Protein 9UTD (pdb70)

Secondary structure (DSSP, 8-state):
---S--SHHHHHHHHHS---SGGGGSHHHHHHHH-HHHHHHHHHHHHHHHHHHHHHHHHHHHHHHHHHHHSS---TT----HHHHHHHHT-HHHHHHHHHHHHHHHHHHHHHHHHHHHHHGGGT-TTS-HHHHHHHHHHHHTTTTS----S-SHHHHHHHHHHHHHHHHHHHHHHHHH---SS--------HHHHHHHHHHHHHHTTSHHHHTTTT----S-----GGGGGGGGGSHHHHHHHHHHHHHHHGGGSTT-SSGGGTSPP-HHHHHHHHHHHHHHTHHHHHHHHHHHHHHHHHHT-----SHHHHHHHT-SSSHHHHHHHHH---TTHHHHHHIIIIIIIIIIIHHHHHHHHHS-SHHHHHS-SS---TTS-SHHHHHHHHHHHHHHIIIIIIIIHHHHHHHHHHHHHHHH-SS-SSTT--

Radius of gyration: 22.01 Å; Cα contacts (8 Å, |Δi|>4): 520; chains: 1; bounding box: 66×46×55 Å

B-factor: mean 44.51, std 18.07, range [21.93, 95.26]

InterPro domains:
  IPR013057 Amino acid transporter, transmembrane domain [PF01490] (44-437)

Organism: Arabidopsis thaliana (NCBI:txid3702)

Foldseek 3Di:
DFQLQDDLLSLLLLLLQQDQQLLLQQLLLLCLQAPDPVSQVLLVVLLVLLVVLLSLLSQLVLQQVVVVPVVPDDCPPHDDAQLNSQCSQPHVVSSVVLVVLLLVLLLVVLLLLLLSLLVLVCLPPVPAFSLVSLVVVLVVLLVLLQPQADPDDRVLSVLLSVLLVLVLVVLQVLLVVVAADPDAAADHHDDLLSNLLSSLSSNLSNQSSSSVCRGHVDGDGTDPCDPCSVVSSPPCCSRRPSSSVSLCVHHHNVSNLPSRSLVPGDDDVSSVSSSVSSSVSSSVVNSVSVNVVLCVVCVVVVNNDDDDSVVSSVVSPVSSVVSSVVSQWQSDNNLVSLQSSLPRSLVNRFLSSLVSSCVRCVDVVSQVPRPDQDDPVQHDPVSSNVVSVVSNVCCVPSSHPSSNVSSVVVSVVLCVPQNTSGRHRSDD

Solvent-accessible surface area: 19715 Å² total; per-residue (Å²): 102,104,76,54,19,1,36,62,194,31,11,104,40,53,14,13,10,24,64,8,6,9,8,1,1,0,2,2,18,1,1,2,9,2,7,70,148,28,0,53,86,29,1,74,57,3,12,107,14,3,46,20,0,8,55,0,0,34,6,0,2,11,4,10,66,44,97,50,80,185,124,52,107,88,15,153,159,94,110,9,66,7,57,40,0,1,57,34,25,50,25,79,187,45,79,58,81,3,51,60,51,19,33,52,26,20,50,63,11,0,3,0,20,4,9,0,2,2,5,0,21,46,26,56,63,90,160,65,42,25,58,44,34,8,101,73,21,3,54,61,6,22,73,21,6,118,103,101,76,91,192,82,34,112,97,108,13,128,97,7,33,41,22,5,38,69,0,1,111,18,1,4,94,16,0,106,138,90,19,84,72,180,69,49,137,80,57,34,84,107,126,111,29,36,55,35,4,0,9,4,2,0,2,31,4,14,4,16,39,0,19,12,20,5,47,69,32,68,41,100,75,59,81,88,48,49,73,139,37,59,54,4,70,110,60,13,37,64,5,0,41,42,1,0,23,14,0,4,105,3,20,0,26,45,0,91,85,55,2,6,0,0,37,44,4,65,123,57,81,162,22,47,40,0,0,86,49,0,19,86,18,0,76,36,30,5,16,54,13,0,32,31,13,6,127,38,87,17,102,97,93,66,47,62,99,47,118,47,72,92,113,67,7,133,52,11,64,66,17,5,84,55,1,65,111,52,2,30,22,54,26,0,7,1,2,15,0,2,15,10,0,0,82,23,3,0,43,1,2,0,10,9,0,0,56,1,3,30,64,11,3,165,56,73,81,17,74,72,119,19,43,46,125,28,18,157,115,47,105,58,55,96,32,4,61,96,40,0,44,94,0,21,84,76,0,78,94,33,3,83,39,96,0,7,127,0,0,66,58,2,36,78,106,22,35,118,100,81,27,108,84,11,125,36,9,46,44,251

GO terms:
  GO:0005768 endosome (C, IDA)
  GO:0005794 Golgi apparatus (C, IDA)
  GO:0005886 plasma membrane (C, IDA)
  GO:0009986 cell surface (C, IDA)
  GO:0010262 somatic embryogenesis (P, IEP)
  GO:0010011 auxin binding (F, IDA)
  GO:0010328 auxin influx transmembrane transporter activity (F, IDA)
  GO:0001736 establishment of planar polarity (P, IGI)
  GO:0009926 auxin polar transport (P, TAS)
  GO:0010311 lateral root formation (P, IGI)
  GO:0048765 root hair cell differentiation (P, IGI)
  GO:0009958 positive gravitropism (P, IMP)
  GO:0010262 somatic embryogenesis (P, IMP)
  GO:0010311 lateral root formation (P, IMP)
  GO:0048829 root cap development (P, IMP)
  GO:0005515 protein binding (F, IPI)

Sequence (428 aa):
FLWHGGSVWDAWFSCASNQVAQVL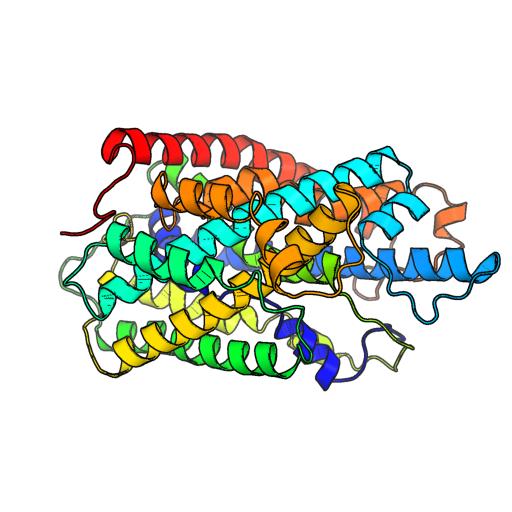LTLPYSFSQLGMLSGIVLQIFYGLLGSWTAYLISVLYVEYRARKEKEGKSFKNHVIQWFEVLDGLLGSYWKALGLAFNCTFLLFGSVIQLIACASNIYYINDHLDKRTWTYIFGACCATTVFIPSFHNYRIWSFLGLGMTTYTAWYLAIASIIHGQAEGVKHSGPTKLVLYFTGATNILYTFGGHAVTVEIMHAMWKPQKFKYIYLMATLYVFTLTIPSAAAVYWAFGDALLDHSNAFSLMPKNAWRDAAVILMLIHQFITFGFACTPLYFVWEKVIGMHDTKSICLRALARLPVVIPIWFLAIIFPFFGPINSAVGALLVSFTVYIIPSLAHMLTYRSASARQNAAEKPPFFMPSWTAMYVLNAFVVVWVLIVGFGFGGWASVTNFVRQVDTFGLFAKCYQCK

Nearest PDB structures (foldseek):
  7kgv-assembly2_B  TM=6.771E-01  e=8.768E-07  Danio rerio
  3ncy-assembly1_B  TM=5.394E-01  e=1.231E-04  Salmonella enterica subsp. enterica serovar Typhimurium
  3l1l-assembly1_A-2  TM=5.127E-01  e=2.072E-04  Escherichia coli O157:H7
  6jmq-assembly1_A  TM=6.285E-01  e=2.565E-03  Homo sapiens
  3ncy-assembly2_D  TM=5.075E-01  e=8.304E-04  Salmonella enterica subsp. enterica serovar Typhimurium

Structure (mmCIF, N/CA/C/O backbone):
data_9UTD
#
_entry.id   9UTD
#
_cell.length_a   1.00
_cell.length_b   1.00
_cell.length_c   1.00
_cell.angle_alpha   90.00
_cell.angle_beta   90.00
_cell.angle_gamma   90.00
#
_symmetry.space_group_name_H-M   'P 1'
#
loop_
_entity.id
_entity.type
_entity.pdbx_description
1 polymer 'Auxin transporter protein 1'
2 non-polymer '(2,4-DICHLOROPHENOXY)ACETIC ACID'
3 non-polymer 'SODIUM ION'
#
loop_
_atom_site.group_PDB
_atom_site.id
_atom_site.type_symbol
_atom_site.label_atom_id
_atom_site.label_alt_id
_atom_site.label_comp_id
_atom_site.label_asym_id
_atom_site.label_entity_id
_atom_site.label_seq_id
_atom_site.pdbx_PDB_ins_code
_atom_site.Cartn_x
_atom_site.Cartn_y
_atom_site.Cartn_z
_atom_site.occupancy
_atom_site.B_iso_or_equiv
_atom_site.auth_seq_id
_atom_site.auth_comp_id
_atom_site.auth_asym_id
_atom_site.auth_atom_id
_atom_site.pdbx_PDB_model_num
ATOM 1 N N . PHE A 1 41 ? 157.072 124.992 116.661 1.00 93.40 41 PHE A N 1
ATOM 2 C CA . PHE A 1 41 ? 158.290 124.798 117.438 1.00 93.40 41 PHE A CA 1
ATOM 3 C C . PHE A 1 41 ? 158.791 126.123 118.004 1.00 93.40 41 PHE A C 1
ATOM 4 O O . PHE A 1 41 ? 158.555 127.176 117.417 1.00 93.40 41 PHE A O 1
ATOM 6 N N . LEU A 1 42 ? 159.476 126.058 119.148 1.00 90.03 42 LEU A N 1
ATOM 7 C CA . LEU A 1 42 ? 160.061 127.233 119.798 1.00 90.03 42 LEU A CA 1
ATOM 8 C C . LEU A 1 42 ? 158.984 128.275 120.111 1.00 90.03 42 LEU A C 1
ATOM 9 O O . LEU A 1 42 ? 158.935 129.356 119.523 1.00 90.03 42 LEU A O 1
ATOM 14 N N . TRP A 1 43 ? 158.110 127.928 121.051 1.00 88.87 43 TRP A N 1
ATOM 15 C CA . TRP A 1 43 ? 156.888 128.686 121.267 1.00 88.87 43 TRP A CA 1
ATOM 16 C C . TRP A 1 43 ? 156.893 129.556 122.518 1.00 88.87 43 TRP A C 1
ATOM 17 O O . TRP A 1 43 ? 155.837 130.085 122.877 1.00 88.87 43 TRP A O 1
ATOM 28 N N . HIS A 1 44 ? 158.032 129.717 123.194 1.00 84.01 44 HIS A N 1
ATOM 29 C CA . HIS A 1 44 ? 158.147 130.625 124.343 1.00 84.01 44 HIS A CA 1
ATOM 30 C C . HIS A 1 44 ? 157.078 130.368 125.401 1.00 84.01 44 HIS A C 1
ATOM 31 O O . HIS A 1 44 ? 156.753 131.255 126.191 1.00 84.01 44 HIS A O 1
ATOM 38 N N . GLY A 1 45 ? 156.513 129.165 125.424 1.00 89.84 45 GLY A N 1
ATOM 39 C CA . GLY A 1 45 ? 155.391 128.891 126.299 1.00 89.84 45 GLY A CA 1
ATOM 40 C C . GLY A 1 45 ? 155.745 128.122 127.553 1.00 89.84 45 GLY A C 1
ATOM 41 O O . GLY A 1 45 ? 155.253 128.448 128.637 1.00 89.84 45 GLY A O 1
ATOM 42 N N . GLY A 1 46 ? 156.591 127.099 127.426 1.00 90.93 46 GLY A N 1
ATOM 43 C CA . GLY A 1 46 ? 157.045 126.337 128.566 1.00 90.93 46 GLY A CA 1
ATOM 44 C C . GLY A 1 46 ? 156.729 124.868 128.406 1.00 90.93 46 GLY A C 1
ATOM 45 O O . GLY A 1 46 ? 156.617 124.353 127.289 1.00 90.93 46 GLY A O 1
ATOM 46 N N . SER A 1 47 ? 156.591 124.188 129.542 1.00 89.13 47 SER A N 1
ATOM 47 C CA . SER A 1 47 ? 156.363 122.752 129.573 1.00 89.13 47 SER A CA 1
ATOM 48 C C . SER A 1 47 ? 154.870 122.464 129.726 1.00 89.13 47 SER A C 1
ATOM 49 O O . SER A 1 47 ? 154.029 123.360 129.623 1.00 89.13 47 SER A O 1
ATOM 52 N N . VAL A 1 48 ? 154.528 121.195 129.970 1.00 87.42 48 VAL A N 1
ATOM 53 C CA . VAL A 1 48 ? 153.126 120.801 130.091 1.00 87.42 48 VAL A CA 1
ATOM 54 C C . VAL A 1 48 ? 152.472 121.489 131.282 1.00 87.42 48 VAL A C 1
ATOM 55 O O . VAL A 1 48 ? 151.309 121.907 131.219 1.00 87.42 48 VAL A O 1
ATOM 59 N N . TRP A 1 49 ? 153.210 121.625 132.382 1.00 87.17 49 TRP A N 1
ATOM 60 C CA . TRP A 1 49 ? 152.636 122.205 133.589 1.00 87.17 49 TRP A CA 1
ATOM 61 C C . TRP A 1 49 ? 152.350 123.688 133.403 1.00 87.17 49 TRP A C 1
ATOM 62 O O . TRP A 1 49 ? 151.270 124.167 133.763 1.00 87.17 49 TRP A O 1
ATOM 73 N N . ASP A 1 50 ? 153.297 124.429 132.826 1.00 86.91 50 ASP A N 1
ATOM 74 C CA . ASP A 1 50 ? 153.048 125.836 132.533 1.00 86.91 50 ASP A CA 1
ATOM 75 C C . ASP A 1 50 ? 151.941 125.995 131.498 1.00 86.91 50 ASP A C 1
ATOM 76 O O . ASP A 1 50 ? 151.165 126.957 131.553 1.00 86.91 50 ASP A O 1
ATOM 81 N N . ALA A 1 51 ? 151.849 125.059 130.549 1.00 83.48 51 ALA A N 1
ATOM 82 C CA . ALA A 1 51 ? 150.812 125.144 129.527 1.00 83.48 51 ALA A CA 1
ATOM 83 C C . ALA A 1 51 ? 149.426 124.949 130.126 1.00 83.48 51 ALA A C 1
ATOM 84 O O . ALA A 1 51 ? 148.472 125.629 129.731 1.00 83.48 51 ALA A O 1
ATOM 86 N N . TRP A 1 52 ? 149.289 124.022 131.076 1.00 80.54 52 TRP A N 1
ATOM 87 C CA . TRP A 1 52 ? 147.996 123.838 131.725 1.00 80.54 52 TRP A CA 1
ATOM 88 C C . TRP A 1 52 ? 147.734 124.918 132.766 1.00 80.54 52 TRP A C 1
ATOM 89 O O . TRP A 1 52 ? 146.576 125.186 133.104 1.00 80.54 52 TRP A O 1
ATOM 100 N N . PHE A 1 53 ? 148.787 125.557 133.271 1.00 79.39 53 PHE A N 1
ATOM 101 C CA . PHE A 1 53 ? 148.638 126.668 134.199 1.00 79.39 53 PHE A CA 1
ATOM 102 C C . PHE A 1 53 ? 148.103 127.898 133.477 1.00 79.39 53 PHE A C 1
ATOM 103 O O . PHE A 1 53 ? 147.674 128.867 134.112 1.00 79.39 53 PHE A O 1
ATOM 111 N N . SER A 1 54 ? 148.100 127.858 132.147 1.00 77.82 54 SER A N 1
ATOM 112 C CA . SER A 1 54 ? 147.473 128.898 131.344 1.00 77.82 54 SER A CA 1
ATOM 113 C C . SER A 1 54 ? 145.997 128.645 131.083 1.00 77.82 54 SER A C 1
ATOM 114 O O . SER A 1 54 ? 145.221 129.599 131.033 1.00 77.82 54 SER A O 1
ATOM 117 N N . CYS A 1 55 ? 145.592 127.384 130.925 1.00 76.09 55 CYS A N 1
ATOM 118 C CA . CYS A 1 55 ? 144.176 127.052 130.853 1.00 76.09 55 CYS A CA 1
ATOM 119 C C . CYS A 1 55 ? 143.505 127.078 132.218 1.00 76.09 55 CYS A C 1
ATOM 120 O O . CYS A 1 55 ? 142.278 127.196 132.290 1.00 76.09 55 CYS A O 1
ATOM 123 N N . ALA A 1 56 ? 144.275 126.944 133.298 1.00 70.55 56 ALA A N 1
ATOM 124 C CA . ALA A 1 56 ? 143.711 127.123 134.630 1.00 70.55 56 ALA A CA 1
ATOM 125 C C . ALA A 1 56 ? 143.280 128.568 134.843 1.00 70.55 56 ALA A C 1
ATOM 126 O O . ALA A 1 56 ? 142.227 128.834 135.434 1.00 70.55 56 ALA A O 1
ATOM 128 N N . SER A 1 57 ? 144.084 129.516 134.364 1.00 70.26 57 SER A N 1
ATOM 129 C CA . SER A 1 57 ? 143.749 130.939 134.424 1.00 70.26 57 SER A CA 1
ATOM 130 C C . SER A 1 57 ? 142.856 131.297 133.235 1.00 70.26 57 SER A C 1
ATOM 131 O O . SER A 1 57 ? 143.205 132.080 132.349 1.00 70.26 57 SER A O 1
ATOM 134 N N . ASN A 1 58 ? 141.680 130.682 133.233 1.00 64.47 58 ASN A N 1
ATOM 135 C CA . ASN A 1 58 ? 140.660 130.853 132.207 1.00 64.47 58 ASN A CA 1
ATOM 136 C C . ASN A 1 58 ? 139.321 131.056 132.912 1.00 64.47 58 ASN A C 1
ATOM 137 O O . ASN A 1 58 ? 138.334 130.387 132.624 1.00 64.47 58 ASN A O 1
ATOM 142 N N . GLN A 1 59 ? 139.312 131.985 133.869 1.00 59.42 59 GLN A N 1
ATOM 143 C CA . GLN A 1 59 ? 138.224 132.123 134.832 1.00 59.42 59 GLN A CA 1
ATOM 144 C C . GLN A 1 59 ? 136.858 132.110 134.159 1.00 59.42 59 GLN A C 1
ATOM 145 O O . GLN A 1 59 ? 136.541 132.983 133.348 1.00 59.42 59 GLN A O 1
ATOM 151 N N . VAL A 1 60 ? 136.062 131.093 134.486 1.00 47.60 60 VAL A N 1
ATOM 152 C CA . VAL A 1 60 ? 134.683 130.984 134.025 1.00 47.60 60 VAL A CA 1
ATOM 153 C C . VAL A 1 60 ? 133.781 130.660 135.206 1.00 47.60 60 VAL A C 1
ATOM 154 O O . VAL A 1 60 ? 132.725 130.043 135.039 1.00 47.60 60 VAL A O 1
ATOM 158 N N . ALA A 1 61 ? 134.192 131.060 136.408 1.00 40.97 61 ALA A N 1
ATOM 159 C CA . ALA A 1 61 ? 133.502 130.617 137.614 1.00 40.97 61 ALA A CA 1
ATOM 160 C C . ALA A 1 61 ? 132.104 131.216 137.722 1.00 40.97 61 ALA A C 1
ATOM 161 O O . ALA A 1 61 ? 131.104 130.492 137.707 1.00 40.97 61 ALA A O 1
ATOM 163 N N . GLN A 1 62 ? 132.012 132.539 137.839 1.00 39.04 62 GLN A N 1
ATOM 164 C CA . GLN A 1 62 ? 130.731 133.169 138.145 1.00 39.04 62 GLN A CA 1
ATOM 165 C C . GLN A 1 62 ? 129.766 133.108 136.968 1.00 39.04 62 GLN A C 1
ATOM 166 O O . GLN A 1 62 ? 128.566 132.889 137.160 1.00 39.04 62 GLN A O 1
ATOM 172 N N . VAL A 1 63 ? 130.268 133.283 135.748 1.00 34.90 63 VAL A N 1
ATOM 173 C CA . VAL A 1 63 ? 129.430 133.363 134.557 1.00 34.90 63 VAL A CA 1
ATOM 174 C C . VAL A 1 63 ? 128.818 132.003 134.253 1.00 34.90 63 VAL A C 1
ATOM 175 O O . VAL A 1 63 ? 127.937 131.883 133.397 1.00 34.90 63 VAL A O 1
ATOM 179 N N . LEU A 1 64 ? 129.276 130.970 134.957 1.00 32.47 64 LEU A N 1
ATOM 180 C CA . LEU A 1 64 ? 128.768 129.622 134.743 1.00 32.47 64 LEU A CA 1
ATOM 181 C C . LEU A 1 64 ? 127.310 129.477 135.153 1.00 32.47 64 LEU A C 1
ATOM 182 O O . LEU A 1 64 ? 126.619 128.594 134.638 1.00 32.47 64 LEU A O 1
ATOM 187 N N . LEU A 1 65 ? 126.831 130.318 136.063 1.00 30.10 65 LEU A N 1
ATOM 188 C CA . LEU A 1 65 ? 125.478 130.223 136.588 1.00 30.10 65 LEU A CA 1
ATOM 189 C C . LEU A 1 65 ? 124.462 131.001 135.771 1.00 30.10 65 LEU A C 1
ATOM 190 O O . LEU A 1 65 ? 123.261 130.842 135.999 1.00 30.10 65 LEU A O 1
ATOM 195 N N . THR A 1 66 ? 124.907 131.832 134.832 1.00 28.01 66 THR A N 1
ATOM 196 C CA . THR A 1 66 ? 124.018 132.668 134.039 1.00 28.01 66 THR A CA 1
ATOM 197 C C . THR A 1 66 ? 123.938 132.231 132.586 1.00 28.01 66 THR A C 1
ATOM 198 O O . THR A 1 66 ? 123.351 132.946 131.774 1.00 28.01 66 THR A O 1
ATOM 202 N N . LEU A 1 67 ? 124.513 131.090 132.236 1.00 26.98 67 LEU A N 1
ATOM 203 C CA . LEU A 1 67 ? 124.488 130.615 130.858 1.00 26.98 67 LEU A CA 1
ATOM 204 C C . LEU A 1 67 ? 123.161 129.961 130.478 1.00 26.98 67 LEU A C 1
ATOM 205 O O . LEU A 1 67 ? 122.729 130.111 129.329 1.00 26.98 67 LEU A O 1
ATOM 210 N N . PRO A 1 68 ? 122.491 129.212 131.367 1.00 27.48 68 PRO A N 1
ATOM 211 C CA . PRO A 1 68 ? 121.142 128.736 131.016 1.00 27.48 68 PRO A CA 1
ATOM 212 C C . PRO A 1 68 ? 120.161 129.856 130.719 1.00 27.48 68 PRO A C 1
ATOM 213 O O . PRO A 1 68 ? 119.276 129.694 129.875 1.00 27.48 68 PRO A O 1
ATOM 217 N N . TYR A 1 69 ? 120.289 130.985 131.413 1.00 26.97 69 TYR A N 1
ATOM 218 C CA . TYR A 1 69 ? 119.531 132.189 131.086 1.00 26.97 69 TYR A CA 1
ATOM 219 C C . TYR A 1 69 ? 119.723 132.577 129.620 1.00 26.97 69 TYR A C 1
ATOM 220 O O . TYR A 1 69 ? 118.752 132.785 128.877 1.00 26.97 69 TYR A O 1
ATOM 229 N N . SER A 1 70 ? 120.979 132.638 129.178 1.00 27.30 70 SER A N 1
ATOM 230 C CA . SER A 1 70 ? 121.275 132.990 127.795 1.00 27.30 70 SER A CA 1
ATOM 231 C C . SER A 1 70 ? 120.735 131.948 126.826 1.00 27.30 70 SER A C 1
ATOM 232 O O . SER A 1 70 ? 120.295 132.287 125.723 1.00 27.30 70 SER A O 1
ATOM 235 N N . PHE A 1 71 ? 120.777 130.672 127.212 1.00 26.53 71 PHE A N 1
ATOM 236 C CA . PHE A 1 71 ? 120.206 129.626 126.371 1.00 26.53 71 PHE A CA 1
ATOM 237 C C . PHE A 1 71 ? 118.703 129.802 126.216 1.00 26.53 71 PHE A C 1
ATOM 238 O O . PHE A 1 71 ? 118.157 129.610 125.127 1.00 26.53 71 PHE A O 1
ATOM 246 N N . SER A 1 72 ? 118.015 130.150 127.301 1.00 27.11 72 SER A N 1
ATOM 247 C CA . SER A 1 72 ? 116.576 130.362 127.217 1.00 27.11 72 SER A CA 1
ATOM 248 C C 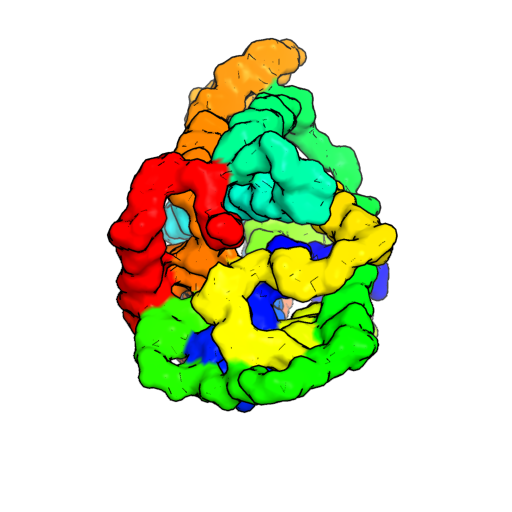. SER A 1 72 ? 116.245 131.585 126.384 1.00 27.11 72 SER A C 1
ATOM 249 O O . SER A 1 72 ? 115.147 131.672 125.823 1.00 27.11 72 SER A O 1
ATOM 252 N N . GLN A 1 73 ? 117.162 132.546 126.309 1.00 26.92 73 GLN A N 1
ATOM 253 C CA . GLN A 1 73 ? 116.957 133.697 125.435 1.00 26.92 73 GLN A CA 1
ATOM 254 C C . GLN A 1 73 ? 117.303 133.424 123.976 1.00 26.92 73 GLN A C 1
ATOM 255 O O . GLN A 1 73 ? 116.732 134.068 123.093 1.00 26.92 73 GLN A O 1
ATOM 261 N N . LEU A 1 74 ? 118.206 132.486 123.699 1.00 25.58 74 LEU A N 1
ATOM 262 C CA . LEU A 1 74 ? 118.632 132.198 122.336 1.00 25.58 74 LEU A CA 1
ATOM 263 C C . LEU A 1 74 ? 118.015 130.940 121.744 1.00 25.58 74 LEU A C 1
ATOM 264 O O . LEU A 1 74 ? 117.637 130.949 120.571 1.00 25.58 74 LEU A O 1
ATOM 269 N N . GLY A 1 75 ? 117.924 129.861 122.510 1.00 27.75 75 GLY A N 1
ATOM 270 C CA . GLY A 1 75 ? 117.592 128.562 121.972 1.00 27.75 75 GLY A CA 1
ATOM 271 C C . GLY A 1 75 ? 118.778 127.613 122.008 1.00 27.75 75 GLY A C 1
ATOM 272 O O . GLY A 1 75 ? 119.892 127.961 122.401 1.00 27.75 75 GLY A O 1
ATOM 273 N N . MET A 1 76 ? 118.528 126.379 121.579 1.00 29.80 76 MET A N 1
ATOM 274 C CA . MET A 1 76 ? 119.562 125.359 121.685 1.00 29.80 76 MET A CA 1
ATOM 275 C C . MET A 1 76 ? 120.527 125.422 120.513 1.00 29.80 76 MET A C 1
ATOM 276 O O . MET A 1 76 ? 121.717 125.131 120.666 1.00 29.80 76 MET A O 1
ATOM 281 N N . LEU A 1 77 ? 120.037 125.790 119.330 1.00 29.70 77 LEU A N 1
ATOM 282 C CA . LEU A 1 77 ? 120.894 125.770 118.150 1.00 29.70 77 LEU A CA 1
ATOM 283 C C . LEU A 1 77 ? 121.881 126.929 118.162 1.00 29.70 77 LEU A C 1
ATOM 284 O O . LEU A 1 77 ? 123.056 126.758 117.825 1.00 29.70 77 LEU A O 1
ATOM 289 N N . SER A 1 78 ? 121.424 128.119 118.546 1.00 28.26 78 SER A N 1
ATOM 290 C CA . SER A 1 78 ? 122.309 129.277 118.544 1.00 28.26 78 SER A CA 1
ATOM 291 C C . SER A 1 78 ? 123.242 129.271 119.746 1.00 28.26 78 SER A C 1
ATOM 292 O O . SER A 1 78 ? 124.330 129.849 119.691 1.00 28.26 78 SER A O 1
ATOM 295 N N . GLY A 1 79 ? 122.835 128.631 120.841 1.00 28.18 79 GLY A N 1
ATOM 296 C CA . GLY A 1 79 ? 123.637 128.678 122.052 1.00 28.18 79 GLY A CA 1
ATOM 297 C C . GLY A 1 79 ? 124.947 127.923 121.935 1.00 28.18 79 GLY A C 1
ATOM 298 O O . GLY A 1 79 ? 125.929 128.268 122.590 1.00 28.18 79 GLY A O 1
ATOM 299 N N . ILE A 1 80 ? 124.981 126.883 121.104 1.00 29.54 80 ILE A N 1
ATOM 300 C CA . ILE A 1 80 ? 126.176 126.050 120.995 1.00 29.54 80 ILE A CA 1
ATOM 301 C C . ILE A 1 80 ? 127.126 126.611 119.942 1.00 29.54 80 ILE A C 1
ATOM 302 O O . ILE A 1 80 ? 128.348 126.682 120.144 1.00 29.54 80 ILE A O 1
ATOM 307 N N . VAL A 1 81 ? 126.573 126.998 118.792 1.00 27.81 81 VAL A N 1
ATOM 308 C CA . VAL A 1 81 ? 127.383 127.530 117.700 1.00 27.81 81 VAL A CA 1
ATOM 309 C C . VAL A 1 81 ? 128.117 128.785 118.145 1.00 27.81 81 VAL A C 1
ATOM 310 O O . VAL A 1 81 ? 129.298 128.977 117.840 1.00 27.81 81 VAL A O 1
ATOM 314 N N . LEU A 1 82 ? 127.427 129.657 118.881 1.00 27.61 82 LEU A N 1
ATOM 315 C CA . LEU A 1 82 ? 128.056 130.889 119.339 1.00 27.61 82 LEU A CA 1
ATOM 316 C C . LEU A 1 82 ? 129.130 130.618 120.382 1.00 27.61 82 LEU A C 1
ATOM 317 O O . LEU A 1 82 ? 130.156 131.306 120.403 1.00 27.61 82 LEU A O 1
ATOM 322 N N . GLN A 1 83 ? 128.929 129.616 121.238 1.00 28.58 83 GLN A N 1
ATOM 323 C CA . GLN A 1 83 ? 129.960 129.257 122.206 1.00 28.58 83 GLN A CA 1
ATOM 324 C C . GLN A 1 83 ? 131.228 128.795 121.504 1.00 28.58 83 GLN A C 1
ATOM 325 O O . GLN A 1 83 ? 132.333 129.228 121.847 1.00 28.58 83 GLN A O 1
ATOM 331 N N . ILE A 1 84 ? 131.085 127.932 120.497 1.00 28.62 84 ILE A N 1
ATOM 332 C CA . ILE A 1 84 ? 132.260 127.451 119.767 1.00 28.62 84 ILE A CA 1
ATOM 333 C C . ILE A 1 84 ? 132.941 128.598 119.023 1.00 28.62 84 ILE A C 1
ATOM 334 O O . ILE A 1 84 ? 134.172 128.754 119.066 1.00 28.62 84 ILE A O 1
ATOM 339 N N . PHE A 1 85 ? 132.145 129.415 118.328 1.00 27.94 85 PHE A N 1
ATOM 340 C CA . PHE A 1 85 ? 132.660 130.580 117.616 1.00 27.94 85 PHE A CA 1
ATOM 341 C C . PHE A 1 85 ? 133.506 131.464 118.525 1.00 27.94 85 PHE A C 1
ATOM 342 O O . PHE A 1 85 ? 134.673 131.755 118.227 1.00 27.94 85 PHE A O 1
ATOM 350 N N . TYR A 1 86 ? 132.938 131.887 119.655 1.00 28.85 86 TYR A N 1
ATOM 351 C CA . TYR A 1 86 ? 133.639 132.837 120.507 1.00 28.85 86 TYR A CA 1
ATOM 352 C C . TYR A 1 86 ? 134.807 132.196 121.246 1.00 28.85 86 TYR A C 1
ATOM 353 O O . TYR A 1 86 ? 135.798 132.878 121.521 1.00 28.85 86 TYR A O 1
ATOM 362 N N . GLY A 1 87 ? 134.741 130.898 121.549 1.00 28.04 87 GLY A N 1
ATOM 363 C CA . GLY A 1 87 ? 135.906 130.238 122.118 1.00 28.04 87 GLY A CA 1
ATOM 364 C C . GLY A 1 87 ? 137.090 130.250 121.172 1.00 28.04 87 GLY A C 1
ATOM 365 O O . GLY A 1 87 ? 138.224 130.554 121.568 1.00 28.04 87 GLY A O 1
ATOM 366 N N . LEU A 1 88 ? 136.839 129.944 119.895 1.00 27.38 88 LEU A N 1
ATOM 367 C CA . LEU A 1 88 ? 137.926 129.971 118.920 1.00 27.38 88 LEU A CA 1
ATOM 368 C C . LEU A 1 88 ? 138.475 131.383 118.730 1.00 27.38 88 LEU A C 1
ATOM 369 O O . LEU A 1 88 ? 139.697 131.575 118.641 1.00 27.38 88 LEU A O 1
ATOM 374 N N . LEU A 1 89 ? 137.596 132.388 118.680 1.00 28.29 89 LEU A N 1
ATOM 375 C CA . LEU A 1 89 ? 138.077 133.761 118.528 1.00 28.29 89 LEU A CA 1
ATOM 376 C C . LEU A 1 89 ? 138.901 134.206 119.731 1.00 28.29 89 LEU A C 1
ATOM 377 O O . LEU A 1 89 ? 139.904 134.915 119.575 1.00 28.29 89 LEU A O 1
ATOM 382 N N . GLY A 1 90 ? 138.493 133.812 120.938 1.00 27.80 90 GLY A N 1
ATOM 383 C CA . GLY A 1 90 ? 139.270 134.157 122.116 1.00 27.80 90 GLY A CA 1
ATOM 384 C C . GLY A 1 90 ? 140.654 133.542 122.104 1.00 27.80 90 GLY A C 1
ATOM 385 O O . GLY A 1 90 ? 141.641 134.200 122.451 1.00 27.80 90 GLY A O 1
ATOM 386 N N . SER A 1 91 ? 140.751 132.272 121.702 1.00 28.03 91 SER A N 1
ATOM 387 C CA . SER A 1 91 ? 142.070 131.655 121.586 1.00 28.03 91 SER A CA 1
ATOM 388 C C . SER A 1 91 ? 142.937 132.381 120.560 1.00 28.03 91 SER A C 1
ATOM 389 O O . SER A 1 91 ? 144.137 132.603 120.788 1.00 28.03 91 SER A O 1
ATOM 392 N N . TRP A 1 92 ? 142.346 132.770 119.428 1.00 27.92 92 TRP A N 1
ATOM 393 C CA . TRP A 1 92 ? 143.098 133.514 118.419 1.00 27.92 92 TRP A CA 1
ATOM 394 C C . TRP A 1 92 ? 143.654 134.819 118.983 1.00 27.92 92 TRP A C 1
ATOM 395 O O . TRP A 1 92 ? 144.836 135.141 118.795 1.00 27.92 92 TRP A O 1
ATOM 406 N N . THR A 1 93 ? 142.817 135.591 119.680 1.00 28.58 93 THR A N 1
ATOM 407 C CA . THR A 1 93 ? 143.294 136.875 120.192 1.00 28.58 93 THR A CA 1
ATOM 408 C C . THR A 1 93 ? 144.351 136.700 121.278 1.00 28.58 93 THR A C 1
ATOM 409 O O . THR A 1 93 ? 145.273 137.523 121.381 1.00 28.58 93 THR A O 1
ATOM 413 N N . ALA A 1 94 ? 144.243 135.648 122.094 1.00 28.77 94 ALA A N 1
ATOM 414 C CA . ALA A 1 94 ? 145.306 135.367 123.055 1.00 28.77 94 ALA A CA 1
ATOM 415 C C . ALA A 1 94 ? 146.631 135.094 122.350 1.00 28.77 94 ALA A C 1
ATOM 416 O O . ALA A 1 94 ? 147.690 135.577 122.781 1.00 28.77 94 ALA A O 1
ATOM 418 N N . TYR A 1 95 ? 146.593 134.324 121.258 1.00 29.74 95 TYR A N 1
ATOM 419 C CA . TYR A 1 95 ? 147.811 134.113 120.478 1.00 29.74 95 TYR A CA 1
ATOM 420 C C . TYR A 1 95 ? 148.385 135.430 119.968 1.00 29.74 95 TYR A C 1
ATOM 421 O O . TYR A 1 95 ? 149.609 135.632 119.973 1.00 29.74 95 TYR A O 1
ATOM 430 N N . LEU A 1 96 ? 147.516 136.332 119.503 1.00 29.65 96 LEU A N 1
ATOM 431 C CA . LEU A 1 96 ? 147.985 137.629 119.014 1.00 29.65 96 LEU A CA 1
ATOM 432 C C . LEU A 1 96 ? 148.711 138.405 120.108 1.00 29.65 96 LEU A C 1
ATOM 433 O O . LEU A 1 96 ? 149.793 138.963 119.881 1.00 29.65 96 LEU A O 1
ATOM 438 N N . ILE A 1 97 ? 148.113 138.470 121.299 1.00 32.11 97 ILE A N 1
ATOM 439 C CA . ILE A 1 97 ? 148.745 139.177 122.414 1.00 32.11 97 ILE A CA 1
ATOM 440 C C . ILE A 1 97 ? 150.118 138.587 122.714 1.00 32.11 97 ILE A C 1
ATOM 441 O O . ILE A 1 97 ? 151.092 139.316 122.965 1.00 32.11 97 ILE A O 1
ATOM 446 N N . SER A 1 98 ? 150.224 137.257 122.681 1.00 34.44 98 SER A N 1
ATOM 447 C CA . SER A 1 98 ? 151.514 136.617 122.930 1.00 34.44 98 SER A CA 1
ATOM 448 C C . SER A 1 98 ? 152.564 137.036 121.905 1.00 34.44 98 SER A C 1
ATOM 449 O O . SER A 1 98 ? 153.697 137.396 122.267 1.00 34.44 98 SER A O 1
ATOM 452 N N . VAL A 1 99 ? 152.216 136.980 120.618 1.00 34.94 99 VAL A N 1
ATOM 453 C CA . VAL A 1 99 ? 153.216 137.283 119.597 1.00 34.94 99 VAL A CA 1
ATOM 454 C C . VAL A 1 99 ? 153.629 138.749 119.665 1.00 34.94 99 VAL A C 1
ATOM 455 O O . VAL A 1 99 ? 154.778 139.095 119.371 1.00 34.94 99 VAL A O 1
ATOM 459 N N . LEU A 1 100 ? 152.723 139.630 120.097 1.00 36.29 100 LEU A N 1
ATOM 460 C CA . LEU A 1 100 ? 153.102 141.033 120.252 1.00 36.29 100 LEU A CA 1
ATOM 461 C C . LEU A 1 100 ? 154.078 141.222 121.408 1.00 36.29 100 LEU A C 1
ATOM 462 O O . LEU A 1 100 ? 155.035 142.000 121.298 1.00 36.29 100 LEU A O 1
ATOM 467 N N . TYR A 1 101 ? 153.837 140.540 122.532 1.00 42.66 101 TYR A N 1
ATOM 468 C CA . TYR A 1 101 ? 154.799 140.568 123.633 1.00 42.66 101 TYR A CA 1
ATOM 469 C C . TYR A 1 101 ? 156.190 140.169 123.161 1.00 42.66 101 TYR A C 1
ATOM 470 O O . TYR A 1 101 ? 157.184 140.856 123.450 1.00 42.66 101 TYR A O 1
ATOM 479 N N . VAL A 1 102 ? 156.275 139.046 122.447 1.00 42.49 102 VAL A N 1
ATOM 480 C CA . VAL A 1 102 ? 157.575 138.554 121.996 1.00 42.49 102 VAL A CA 1
ATOM 481 C C . VAL A 1 102 ? 158.223 139.546 121.041 1.00 42.49 102 VAL A C 1
ATOM 482 O O . VAL A 1 102 ? 159.433 139.798 121.111 1.00 42.49 102 VAL A O 1
ATOM 486 N N . GLU A 1 103 ? 157.430 140.131 120.139 1.00 43.65 103 GLU A N 1
ATOM 487 C CA . GLU A 1 103 ? 157.966 141.097 119.184 1.00 43.65 103 GLU A CA 1
ATOM 488 C C . GLU A 1 103 ? 158.558 142.306 119.890 1.00 43.65 103 GLU A C 1
ATOM 489 O O . GLU A 1 103 ? 159.633 142.789 119.522 1.00 43.65 103 GLU A O 1
ATOM 495 N N . TYR A 1 104 ? 157.862 142.818 120.907 1.00 47.15 104 TYR A N 1
ATOM 496 C CA . TYR A 1 104 ? 158.359 143.996 121.610 1.00 47.15 104 TYR A CA 1
ATOM 497 C C . TYR A 1 104 ? 159.652 143.698 122.345 1.00 47.15 104 TYR A C 1
ATOM 498 O O . TYR A 1 104 ? 160.623 144.460 122.241 1.00 47.15 104 TYR A O 1
ATOM 507 N N . ARG A 1 105 ? 159.680 142.608 123.116 1.00 53.55 105 ARG A N 1
ATOM 508 C CA . ARG A 1 105 ? 160.908 142.269 123.830 1.00 53.55 105 ARG A CA 1
ATOM 509 C C . ARG A 1 105 ? 162.073 142.072 122.867 1.00 53.55 105 ARG A C 1
ATOM 510 O O . ARG A 1 105 ? 163.191 142.532 123.132 1.00 53.55 105 ARG A O 1
ATOM 518 N N . ALA A 1 106 ? 161.827 141.416 121.728 1.00 50.17 106 ALA A N 1
ATOM 519 C CA . ALA A 1 106 ? 162.904 141.143 120.782 1.00 50.17 106 ALA A CA 1
ATOM 520 C C . ALA A 1 106 ? 163.442 142.421 120.157 1.00 50.17 106 ALA A C 1
ATOM 521 O O . ALA A 1 106 ? 164.650 142.551 119.937 1.00 50.17 106 ALA A O 1
ATOM 523 N N . ARG A 1 107 ? 162.561 143.371 119.845 1.00 51.13 107 ARG A N 1
ATOM 524 C CA . ARG A 1 107 ? 163.008 144.651 119.308 1.00 51.13 107 ARG A CA 1
ATOM 525 C C . ARG A 1 107 ? 163.808 145.432 120.335 1.00 51.13 107 ARG A C 1
ATOM 526 O O . ARG A 1 107 ? 164.809 146.066 119.992 1.00 51.13 107 ARG A O 1
ATOM 534 N N . LYS A 1 108 ? 163.376 145.403 121.597 1.00 59.65 108 LYS A N 1
ATOM 535 C CA . LYS A 1 108 ? 164.044 146.215 122.607 1.00 59.65 108 LYS A CA 1
ATOM 536 C C . LYS A 1 108 ? 165.404 145.640 122.979 1.00 59.65 108 LYS A C 1
ATOM 537 O O . LYS A 1 108 ? 166.341 146.391 123.264 1.00 59.65 108 LYS A O 1
ATOM 543 N N . GLU A 1 109 ? 165.538 144.313 122.973 1.00 63.51 109 GLU A N 1
ATOM 544 C CA . GLU A 1 109 ? 166.792 143.704 123.407 1.00 63.51 109 GLU A CA 1
ATOM 545 C C . GLU A 1 109 ? 167.907 143.882 122.385 1.00 63.51 109 GLU A C 1
ATOM 546 O O . GLU A 1 109 ? 169.076 143.650 122.708 1.00 63.51 109 GLU A O 1
ATOM 552 N N . LYS A 1 110 ? 167.578 144.279 121.155 1.00 67.65 110 LYS A N 1
ATOM 553 C CA . LYS A 1 110 ? 168.609 144.388 120.127 1.00 67.65 110 LYS A CA 1
ATOM 554 C C . LYS A 1 110 ? 169.323 145.731 120.190 1.00 67.65 110 LYS A C 1
ATOM 555 O O . LYS A 1 110 ? 170.551 145.793 120.062 1.00 67.65 110 LYS A O 1
ATOM 561 N N . GLU A 1 111 ? 168.578 146.820 120.379 1.00 71.92 111 GLU A N 1
ATOM 562 C CA . GLU A 1 111 ? 169.209 148.130 120.486 1.00 71.92 111 GLU A CA 1
ATOM 563 C C . GLU A 1 111 ? 169.929 148.331 121.813 1.00 71.92 111 GLU A C 1
ATOM 564 O O . GLU A 1 111 ? 170.491 149.408 122.033 1.00 71.92 111 GLU A O 1
ATOM 570 N N . GLY A 1 112 ? 169.920 147.336 122.695 1.00 73.69 112 GLY A N 1
ATOM 571 C CA . GLY A 1 112 ? 170.651 147.409 123.942 1.00 73.69 112 GLY A CA 1
ATOM 572 C C . GLY A 1 112 ? 169.758 147.683 125.130 1.00 73.69 112 GLY A C 1
ATOM 573 O O . GLY A 1 112 ? 169.397 148.834 125.390 1.00 73.69 112 GLY A O 1
ATOM 574 N N . LYS A 1 113 ? 169.409 146.633 125.867 1.00 75.22 113 LYS A N 1
ATOM 575 C CA . LYS A 1 113 ? 168.545 146.764 127.032 1.00 75.22 113 LYS A CA 1
ATOM 576 C C . LYS A 1 113 ? 168.569 145.459 127.805 1.00 75.22 113 LYS A C 1
ATOM 577 O O . LYS A 1 113 ? 168.774 144.388 127.230 1.00 75.22 113 LYS A O 1
ATOM 583 N N . SER A 1 114 ? 168.360 145.564 129.112 1.00 78.08 114 SER A N 1
ATOM 584 C CA . SER A 1 114 ? 168.290 144.404 129.987 1.00 78.08 114 SER A CA 1
ATOM 585 C C . SER A 1 114 ? 166.947 144.419 130.696 1.00 78.08 114 SER A C 1
ATOM 586 O O . SER A 1 114 ? 166.614 145.392 131.379 1.00 78.08 114 SER A O 1
ATOM 589 N N . PHE A 1 115 ? 166.175 143.349 130.524 1.00 72.73 115 PHE A N 1
ATOM 590 C CA . PHE A 1 115 ? 164.867 143.230 131.152 1.00 72.73 115 PHE A CA 1
ATOM 591 C C . PHE A 1 115 ? 164.928 142.442 132.453 1.00 72.73 115 PHE A C 1
ATOM 592 O O . PHE A 1 115 ? 163.958 141.772 132.823 1.00 72.73 115 PHE A O 1
ATOM 600 N N . LYS A 1 116 ? 166.058 142.507 133.149 1.00 80.21 116 LYS A N 1
ATOM 601 C CA . LYS A 1 116 ? 166.203 141.805 134.415 1.00 80.21 116 LYS A CA 1
ATOM 602 C C . LYS A 1 116 ? 165.612 142.629 135.548 1.00 80.21 116 LYS A C 1
ATOM 603 O O . LYS A 1 116 ? 165.733 143.856 135.573 1.00 80.21 116 LYS A O 1
ATOM 609 N N . ASN A 1 117 ? 164.967 141.940 136.490 1.00 81.86 117 ASN A N 1
ATOM 610 C CA . ASN A 1 117 ? 164.304 142.574 137.628 1.00 81.86 117 ASN A CA 1
ATOM 611 C C . ASN A 1 117 ? 163.247 143.575 137.175 1.00 81.86 117 ASN A C 1
ATOM 612 O O . ASN A 1 117 ? 163.024 144.598 137.827 1.00 81.86 117 ASN A O 1
ATOM 617 N N . HIS A 1 118 ? 162.592 143.291 136.049 1.00 75.59 118 HIS A N 1
ATOM 618 C CA . HIS A 1 118 ? 161.569 144.184 135.512 1.00 75.59 118 HIS A CA 1
ATOM 619 C C . HIS A 1 118 ? 160.674 143.364 134.589 1.00 75.59 118 HIS A C 1
ATOM 620 O O . HIS A 1 118 ? 161.111 142.942 133.515 1.00 75.59 118 HIS A O 1
ATOM 627 N N . VAL A 1 119 ? 159.435 143.142 135.012 1.00 67.90 119 VAL A N 1
ATOM 628 C CA . VAL A 1 119 ? 158.459 142.445 134.183 1.00 67.90 119 VAL A CA 1
ATOM 629 C C . VAL A 1 119 ? 157.773 143.452 133.273 1.00 67.90 119 VAL A C 1
ATOM 630 O O . VAL A 1 119 ? 157.522 144.598 133.665 1.00 67.90 119 VAL A O 1
ATOM 634 N N . ILE A 1 120 ? 157.464 143.028 132.051 1.00 59.80 120 ILE A N 1
ATOM 635 C CA . ILE A 1 120 ? 156.869 143.895 131.042 1.00 59.80 120 ILE A CA 1
ATOM 636 C C . ILE A 1 120 ? 155.361 143.924 131.233 1.00 59.80 120 ILE A C 1
ATOM 637 O O . ILE A 1 120 ? 154.746 142.941 131.656 1.00 59.80 120 ILE A O 1
ATOM 642 N N . GLN A 1 121 ? 154.755 145.066 130.922 1.00 54.10 121 GLN A N 1
ATOM 643 C CA . GLN A 1 121 ? 153.318 145.249 131.033 1.00 54.10 121 GLN A CA 1
ATOM 644 C C . GLN A 1 121 ? 152.726 145.528 129.658 1.00 54.10 121 GLN A C 1
ATOM 645 O O . GLN A 1 121 ? 153.441 145.830 128.702 1.00 54.10 121 GLN A O 1
ATOM 651 N N . TRP A 1 122 ? 151.399 145.427 129.571 1.00 43.88 122 TRP A N 1
ATOM 652 C CA . TRP A 1 122 ? 150.718 145.553 128.285 1.00 43.88 122 TRP A CA 1
ATOM 653 C C . TRP A 1 122 ? 150.845 146.965 127.727 1.00 43.88 122 TRP A C 1
ATOM 654 O O . TRP A 1 122 ? 151.215 147.152 126.561 1.00 43.88 122 TRP A O 1
ATOM 665 N N . PHE A 1 123 ? 150.544 147.975 128.545 1.00 47.43 123 PHE A N 1
ATOM 666 C CA . PHE A 1 123 ? 150.630 149.350 128.068 1.00 47.43 123 PHE A CA 1
ATOM 667 C C . PHE A 1 123 ? 152.054 149.713 127.676 1.00 47.43 123 PHE A C 1
ATOM 668 O O . PHE A 1 123 ? 152.258 150.537 126.781 1.00 47.43 123 PHE A O 1
ATOM 676 N N . GLU A 1 124 ? 153.049 149.085 128.299 1.00 49.69 124 GLU A N 1
ATOM 677 C CA . GLU A 1 124 ? 154.427 149.309 127.879 1.00 49.69 124 GLU A CA 1
ATOM 678 C C . GLU A 1 124 ? 154.679 148.744 126.488 1.00 49.69 124 GLU A C 1
ATOM 679 O O . GLU A 1 124 ? 155.366 149.371 125.678 1.00 49.69 124 GLU A O 1
ATOM 685 N N . VAL A 1 125 ? 154.127 147.569 126.186 1.00 44.00 125 VAL A N 1
ATOM 686 C CA . VAL A 1 125 ? 154.281 146.995 124.850 1.00 44.00 125 VAL A CA 1
ATOM 687 C C . VAL A 1 125 ? 153.592 147.876 123.818 1.00 44.00 125 VAL A C 1
ATOM 688 O O . VAL A 1 125 ? 154.128 148.136 122.734 1.00 44.00 125 VAL A O 1
ATOM 692 N N . LEU A 1 126 ? 152.390 148.355 124.144 1.00 42.46 126 LEU A N 1
ATOM 693 C CA . LEU A 1 126 ? 151.674 149.232 123.222 1.00 42.46 126 LEU A CA 1
ATOM 694 C C . LEU A 1 126 ? 152.436 150.527 122.984 1.00 42.46 126 LEU A C 1
ATOM 695 O O . LEU A 1 126 ? 152.533 150.992 121.846 1.00 42.46 126 LEU A O 1
ATOM 700 N N . ASP A 1 127 ? 152.992 151.120 124.041 1.00 44.35 127 ASP A N 1
ATOM 701 C CA . ASP A 1 127 ? 153.777 152.337 123.875 1.00 44.35 127 ASP A CA 1
ATOM 702 C C . ASP A 1 127 ? 155.035 152.082 123.058 1.00 44.35 127 ASP A C 1
ATOM 703 O O . ASP A 1 127 ? 155.419 152.910 122.227 1.00 44.35 127 ASP A O 1
ATOM 708 N N . GLY A 1 128 ? 155.695 150.947 123.280 1.00 42.62 128 GLY A N 1
ATOM 709 C CA . GLY A 1 128 ? 156.918 150.668 122.558 1.00 42.62 128 GLY A CA 1
ATOM 710 C C . GLY A 1 128 ? 156.691 150.349 121.099 1.00 42.62 128 GLY A C 1
ATOM 711 O O . GLY A 1 128 ? 157.579 150.564 120.271 1.00 42.62 128 GLY A O 1
ATOM 712 N N . LEU A 1 129 ? 155.515 149.830 120.759 1.00 40.07 129 LEU A N 1
ATOM 713 C CA . LEU A 1 129 ? 155.286 149.435 119.375 1.00 40.07 129 LEU A CA 1
ATOM 714 C C . LEU A 1 129 ? 154.571 150.504 118.559 1.00 40.07 129 LEU A C 1
ATOM 715 O O . LEU A 1 129 ? 154.917 150.718 117.394 1.00 40.07 129 LEU A O 1
ATOM 720 N N . LEU A 1 130 ? 153.582 151.186 119.134 1.00 42.94 130 LEU A N 1
ATOM 721 C CA . LEU A 1 130 ? 152.700 152.050 118.358 1.00 42.94 130 LEU A CA 1
ATOM 722 C C . LEU A 1 130 ? 152.852 153.524 118.708 1.00 42.94 130 LEU A C 1
ATOM 723 O O . LEU A 1 130 ? 153.046 154.344 117.809 1.00 42.94 130 LEU A O 1
ATOM 728 N N . GLY A 1 131 ? 152.745 153.896 119.977 1.00 46.74 131 GLY A N 1
ATOM 729 C CA . GLY A 1 131 ? 152.866 155.294 120.340 1.00 46.74 131 GLY A CA 1
ATOM 730 C C . GLY A 1 131 ? 152.227 155.548 121.688 1.00 46.74 131 GLY A C 1
ATOM 731 O O . GLY A 1 131 ? 151.956 154.617 122.441 1.00 46.74 131 GLY A O 1
ATOM 732 N N . SER A 1 132 ? 151.979 156.825 121.969 1.00 51.89 132 SER A N 1
ATOM 733 C CA . SER A 1 132 ? 151.437 157.239 123.253 1.00 51.89 132 SER A CA 1
ATOM 734 C C . SER A 1 132 ? 149.917 157.263 123.298 1.00 51.89 132 SER A C 1
ATOM 735 O O . SER A 1 132 ? 149.343 157.059 124.375 1.00 51.89 132 SER A O 1
ATOM 738 N N . TYR A 1 133 ? 149.252 157.505 122.168 1.00 53.03 133 TYR A N 1
ATOM 739 C CA . TYR A 1 133 ? 147.800 157.402 122.148 1.00 53.03 133 TYR A CA 1
ATOM 740 C C . TYR A 1 133 ? 147.345 155.981 122.444 1.00 53.03 133 TYR A C 1
ATOM 741 O O . TYR A 1 133 ? 146.341 155.779 123.138 1.00 53.03 133 TYR A O 1
ATOM 750 N N . TRP A 1 134 ? 148.086 154.988 121.958 1.00 46.18 134 TRP A N 1
ATOM 751 C CA . TRP A 1 134 ? 147.755 153.604 122.265 1.00 46.18 134 TRP A CA 1
ATOM 752 C C . TRP A 1 134 ? 148.068 153.268 123.715 1.00 46.18 134 TRP A C 1
ATOM 753 O O . TRP A 1 134 ? 147.345 152.490 124.347 1.00 46.18 134 TRP A O 1
ATOM 764 N N . LYS A 1 135 ? 149.133 153.850 124.267 1.00 45.68 135 LYS A N 1
ATOM 765 C CA . LYS A 1 135 ? 149.399 153.680 125.688 1.00 45.68 135 LYS A CA 1
ATOM 766 C C . LYS A 1 135 ? 148.277 154.262 126.534 1.00 45.68 135 LYS A C 1
ATOM 767 O O . LYS A 1 135 ? 147.998 153.757 127.625 1.00 45.68 135 LYS A O 1
ATOM 773 N N . ALA A 1 136 ? 147.626 155.324 126.056 1.00 46.81 136 ALA A N 1
ATOM 774 C CA . ALA A 1 136 ? 146.489 155.873 126.788 1.00 46.81 136 ALA A CA 1
ATOM 775 C C . ALA A 1 136 ? 145.242 155.007 126.636 1.00 46.81 136 ALA A C 1
ATOM 776 O O . ALA A 1 136 ? 144.508 154.791 127.608 1.00 46.81 136 ALA A O 1
ATOM 778 N N . LEU A 1 137 ? 144.984 154.516 125.423 1.00 45.45 137 LEU A N 1
ATOM 779 C CA . LEU A 1 137 ? 143.812 153.676 125.185 1.00 45.45 137 LEU A CA 1
ATOM 780 C C . LEU A 1 137 ? 143.877 152.384 125.990 1.00 45.45 137 LEU A C 1
ATOM 781 O O . LEU A 1 137 ? 142.915 152.019 126.681 1.00 45.45 137 LEU A O 1
ATOM 786 N N . GLY A 1 138 ? 144.992 151.663 125.888 1.00 44.29 138 GLY A N 1
ATOM 787 C CA . GLY A 1 138 ? 145.124 150.368 126.522 1.00 44.29 138 GLY A CA 1
ATOM 788 C C . GLY A 1 138 ? 145.280 150.446 128.022 1.00 44.29 138 GLY A C 1
ATOM 789 O O . GLY A 1 138 ? 145.340 149.420 128.702 1.00 44.29 138 GLY A O 1
ATOM 790 N N . LEU A 1 139 ? 145.351 151.659 128.552 1.00 43.99 139 LEU A N 1
ATOM 791 C CA . LEU A 1 139 ? 145.332 151.888 129.989 1.00 43.99 139 LEU A CA 1
ATOM 792 C C . LEU A 1 139 ? 143.947 152.271 130.477 1.00 43.99 139 LEU A C 1
ATOM 793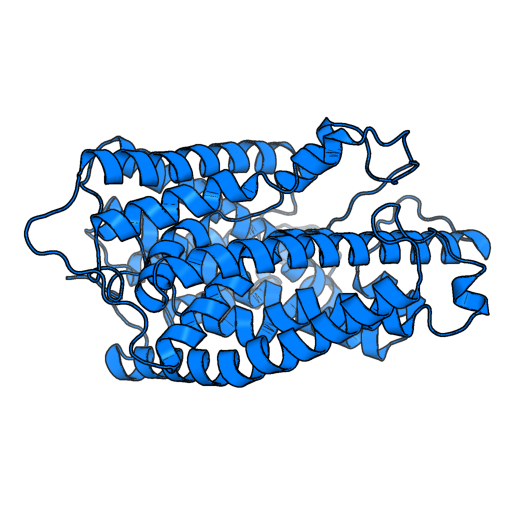 O O . LEU A 1 139 ? 143.454 151.692 131.453 1.00 43.99 139 LEU A O 1
ATOM 798 N N . ALA A 1 140 ? 143.288 153.214 129.799 1.00 43.10 140 ALA A N 1
ATOM 799 C CA . ALA A 1 140 ? 141.921 153.568 130.159 1.00 43.10 140 ALA A CA 1
ATOM 800 C C . ALA A 1 140 ? 140.994 152.362 130.087 1.00 43.10 140 ALA A C 1
ATOM 801 O O . ALA A 1 140 ? 140.207 152.119 131.012 1.00 43.10 140 ALA A O 1
ATOM 803 N N . PHE A 1 141 ? 141.074 151.585 129.004 1.00 41.58 141 PHE A N 1
ATOM 804 C CA . PHE A 1 141 ? 140.143 150.470 128.851 1.00 41.58 141 PHE A CA 1
ATOM 805 C C . PHE A 1 141 ? 140.411 149.372 129.873 1.00 41.58 141 PHE A C 1
ATOM 806 O O . PHE A 1 141 ? 139.476 148.856 130.500 1.00 41.58 141 PHE A O 1
ATOM 814 N N . ASN A 1 142 ? 141.678 149.002 130.054 1.00 43.43 142 ASN A N 1
ATOM 815 C CA . ASN A 1 142 ? 142.030 147.947 130.991 1.00 43.43 142 ASN A CA 1
ATOM 816 C C . ASN A 1 142 ? 141.848 148.359 132.442 1.00 43.43 142 ASN A C 1
ATOM 817 O O . ASN A 1 142 ? 141.803 147.482 133.308 1.00 43.43 142 ASN A O 1
ATOM 822 N N . CYS A 1 143 ? 141.750 149.655 132.737 1.00 43.66 143 CYS A N 1
ATOM 823 C CA . CYS A 1 143 ? 141.421 150.063 134.096 1.00 43.66 143 CYS A CA 1
ATOM 824 C C . CYS A 1 143 ? 139.915 150.126 134.328 1.00 43.66 143 CYS A C 1
ATOM 825 O O . CYS A 1 143 ? 139.436 149.720 135.393 1.00 43.66 143 CYS A O 1
ATOM 828 N N . THR A 1 144 ? 139.148 150.603 133.343 1.00 42.10 144 THR A N 1
ATOM 829 C CA . THR A 1 144 ? 137.695 150.585 133.482 1.00 42.10 144 THR A CA 1
ATOM 830 C C . THR A 1 144 ? 137.171 149.159 133.591 1.00 42.10 144 THR A C 1
ATOM 831 O O . THR A 1 144 ? 136.274 148.878 134.396 1.00 42.10 144 THR A O 1
ATOM 835 N N . PHE A 1 145 ? 137.714 148.242 132.786 1.00 40.79 145 PHE A N 1
ATOM 836 C CA . PHE A 1 145 ? 137.256 146.861 132.856 1.00 40.79 145 PHE A CA 1
ATOM 837 C C . PHE A 1 145 ? 137.570 146.243 134.208 1.00 40.79 145 PHE A C 1
ATOM 838 O O . PHE A 1 145 ? 136.757 145.495 134.755 1.00 40.79 145 PHE A O 1
ATOM 846 N N . LEU A 1 146 ? 138.756 146.516 134.751 1.00 41.93 146 LEU A N 1
ATOM 847 C CA . LEU A 1 146 ? 139.093 145.974 136.061 1.00 41.93 146 LEU A CA 1
ATOM 848 C C . LEU A 1 146 ? 138.230 146.585 137.151 1.00 41.93 146 LEU A C 1
ATOM 849 O O . LEU A 1 146 ? 137.964 145.932 138.164 1.00 41.93 146 LEU A O 1
ATOM 854 N N . LEU A 1 147 ? 137.785 147.829 136.969 1.00 39.25 147 LEU A N 1
ATOM 855 C CA . LEU A 1 147 ? 136.854 148.405 137.933 1.00 39.25 147 LEU A CA 1
ATOM 856 C C . LEU A 1 147 ? 135.504 147.713 137.875 1.00 39.25 147 LEU A C 1
ATOM 857 O O . LEU A 1 147 ? 134.906 147.418 138.914 1.00 39.25 147 LEU A O 1
ATOM 862 N N . PHE A 1 148 ? 135.002 147.449 136.672 1.00 39.26 148 PHE A N 1
ATOM 863 C CA . PHE A 1 148 ? 133.664 146.886 136.540 1.00 39.26 148 PHE A CA 1
ATOM 864 C C . PHE A 1 148 ? 133.625 145.372 136.679 1.00 39.26 148 PHE A C 1
ATOM 865 O O . PHE A 1 148 ? 132.534 144.808 136.798 1.00 39.26 148 PHE A O 1
ATOM 873 N N . GLY A 1 149 ? 134.772 144.703 136.674 1.00 36.59 149 GLY A N 1
ATOM 874 C CA . GLY A 1 149 ? 134.794 143.274 136.902 1.00 36.59 149 GLY A CA 1
ATOM 875 C C . GLY A 1 149 ? 134.771 142.851 138.352 1.00 36.59 149 GLY A C 1
ATOM 876 O O . GLY A 1 149 ? 134.584 141.664 138.627 1.00 36.59 149 GLY A O 1
ATOM 877 N N . SER A 1 150 ? 134.966 143.783 139.284 1.00 37.63 150 SER A N 1
ATOM 878 C CA . SER A 1 150 ? 134.888 143.504 140.713 1.00 37.63 150 SER A CA 1
ATOM 879 C C . SER A 1 150 ? 133.518 143.798 141.300 1.00 37.63 150 SER A C 1
ATOM 880 O O . SER A 1 150 ? 133.106 143.139 142.263 1.00 37.63 150 SER A O 1
ATOM 883 N N . VAL A 1 151 ? 132.808 144.779 140.748 1.00 35.19 151 VAL A N 1
ATOM 884 C CA . VAL A 1 151 ? 131.404 144.961 141.093 1.00 35.19 151 VAL A CA 1
ATOM 885 C C . VAL A 1 151 ? 130.638 143.669 140.856 1.00 35.19 151 VAL A C 1
ATOM 886 O O . VAL A 1 151 ? 129.763 143.292 141.643 1.00 35.19 151 VAL A O 1
ATOM 890 N N . ILE A 1 152 ? 130.974 142.958 139.778 1.00 32.73 152 ILE A N 1
ATOM 891 C CA . ILE A 1 152 ? 130.270 141.730 139.428 1.00 32.73 152 ILE A CA 1
ATOM 892 C C . ILE A 1 152 ? 130.575 140.627 140.431 1.00 32.73 152 ILE A C 1
ATOM 893 O O . ILE A 1 152 ? 129.688 139.857 140.814 1.00 32.73 152 ILE A O 1
ATOM 898 N N . GLN A 1 153 ? 131.826 140.537 140.885 1.00 33.93 153 GLN A N 1
ATOM 899 C CA . GLN A 1 153 ? 132.171 139.531 141.882 1.00 33.93 153 GLN A CA 1
ATOM 900 C C . GLN A 1 153 ? 131.488 139.818 143.208 1.00 33.93 153 GLN A C 1
ATOM 901 O O . GLN A 1 153 ? 131.029 138.896 143.888 1.00 33.93 153 GLN A O 1
ATOM 907 N N . LEU A 1 154 ? 131.397 141.090 143.591 1.00 31.66 154 LEU A N 1
ATOM 908 C CA . LEU A 1 154 ? 130.677 141.426 144.817 1.00 31.66 154 LEU A CA 1
ATOM 909 C C . LEU A 1 154 ? 129.188 141.101 144.695 1.00 31.66 154 LEU A C 1
ATOM 910 O O . LEU A 1 154 ? 128.587 140.550 145.628 1.00 31.66 154 LEU A O 1
ATOM 915 N N . ILE A 1 155 ? 128.583 141.423 143.550 1.00 30.21 155 ILE A N 1
ATOM 916 C CA . ILE A 1 155 ? 127.178 141.091 143.312 1.00 30.21 155 ILE A CA 1
ATOM 917 C C . ILE A 1 155 ? 126.959 139.589 143.431 1.00 30.21 155 ILE A C 1
ATOM 918 O O . ILE A 1 155 ? 126.025 139.128 144.097 1.00 30.21 155 ILE A O 1
ATOM 923 N N . ALA A 1 156 ? 127.825 138.801 142.794 1.00 31.95 156 ALA A N 1
ATOM 924 C CA . ALA A 1 156 ? 127.647 137.355 142.788 1.00 31.95 156 ALA A CA 1
ATOM 925 C C . ALA A 1 156 ? 127.877 136.753 144.167 1.00 31.95 156 ALA A C 1
ATOM 926 O O . ALA A 1 156 ? 127.193 135.799 144.552 1.00 31.95 156 ALA A O 1
ATOM 928 N N . CYS A 1 157 ? 128.845 137.279 144.921 1.00 32.86 157 CYS A N 1
ATOM 929 C CA . CYS A 1 157 ? 129.043 136.804 146.286 1.00 32.86 157 CYS A CA 1
ATOM 930 C C . CYS A 1 157 ? 127.814 137.066 147.136 1.00 32.86 157 CYS A C 1
ATOM 931 O O . CYS A 1 157 ? 127.366 136.183 147.872 1.00 32.86 157 CYS A O 1
ATOM 934 N N . ALA A 1 158 ? 127.247 138.268 147.048 1.00 29.49 158 ALA A N 1
ATOM 935 C CA . ALA A 1 158 ? 126.043 138.556 147.816 1.00 29.49 158 ALA A CA 1
ATOM 936 C C . ALA A 1 158 ? 124.836 137.773 147.333 1.00 29.49 158 ALA A C 1
ATOM 937 O O . ALA A 1 158 ? 123.891 137.592 148.102 1.00 29.49 158 ALA A O 1
ATOM 939 N N . SER A 1 159 ? 124.843 137.315 146.082 1.00 30.24 159 SER A N 1
ATOM 940 C CA . SER A 1 159 ? 123.716 136.583 145.516 1.00 30.24 159 SER A CA 1
ATOM 941 C C . SER A 1 159 ? 123.727 135.099 145.857 1.00 30.24 159 SER A C 1
ATOM 942 O O . SER A 1 159 ? 122.680 134.544 146.200 1.00 30.24 159 SER A O 1
ATOM 945 N N . ASN A 1 160 ? 124.884 134.439 145.757 1.00 30.05 160 ASN A N 1
ATOM 946 C CA . ASN A 1 160 ? 124.947 133.001 146.007 1.00 30.05 160 ASN A CA 1
ATOM 947 C C . ASN A 1 160 ? 124.776 132.645 147.475 1.00 30.05 160 ASN A C 1
ATOM 948 O O . ASN A 1 160 ? 124.317 131.543 147.778 1.00 30.05 160 ASN A O 1
ATOM 953 N N . ILE A 1 161 ? 125.137 133.542 148.393 1.00 30.35 161 ILE A N 1
ATOM 954 C CA . ILE A 1 161 ? 124.984 133.253 149.814 1.00 30.35 161 ILE A CA 1
ATOM 955 C C . ILE A 1 161 ? 123.514 133.207 150.205 1.00 30.35 161 ILE A C 1
ATOM 956 O O . ILE A 1 161 ? 123.159 132.652 151.248 1.00 30.35 161 ILE A O 1
ATOM 961 N N . TYR A 1 162 ? 122.633 133.773 149.383 1.00 31.49 162 TYR A N 1
ATOM 962 C CA . TYR A 1 162 ? 121.211 133.747 149.694 1.00 31.49 162 TYR A CA 1
ATOM 963 C C . TYR A 1 162 ? 120.635 132.342 149.624 1.00 31.49 162 TYR A C 1
ATOM 964 O O . TYR A 1 162 ? 119.654 132.052 150.312 1.00 31.49 162 TYR A O 1
ATOM 973 N N . TYR A 1 163 ? 121.226 131.460 148.817 1.00 29.10 163 TYR A N 1
ATOM 974 C CA . TYR A 1 163 ? 120.762 130.086 148.676 1.00 29.10 163 TYR A CA 1
ATOM 975 C C . TYR A 1 163 ? 121.424 129.147 149.673 1.00 29.10 163 TYR A C 1
ATOM 976 O O . TYR A 1 163 ? 121.550 127.944 149.412 1.00 29.10 163 TYR A O 1
ATOM 985 N N . ILE A 1 164 ? 121.869 129.684 150.806 1.00 32.30 164 ILE A N 1
ATOM 986 C CA . ILE A 1 164 ? 122.310 128.904 151.954 1.00 32.30 164 ILE A CA 1
ATOM 987 C C . ILE A 1 164 ? 121.534 129.384 153.171 1.00 32.30 164 ILE A C 1
ATOM 988 O O . ILE A 1 164 ? 120.869 128.595 153.848 1.00 32.30 164 ILE A O 1
ATOM 993 N N . ASN A 1 165 ? 121.598 130.685 153.446 1.00 37.20 165 ASN A N 1
ATOM 994 C CA . ASN A 1 165 ? 120.950 131.294 154.606 1.00 37.20 165 ASN A CA 1
ATOM 995 C C . ASN A 1 165 ? 120.087 132.445 154.105 1.00 37.20 165 ASN A C 1
ATOM 996 O O . ASN A 1 165 ? 120.548 133.585 154.033 1.00 37.20 165 ASN A O 1
ATOM 1001 N N . ASP A 1 166 ? 118.837 132.149 153.767 1.00 41.23 166 ASP A N 1
ATOM 1002 C CA . ASP A 1 166 ? 117.922 133.165 153.252 1.00 41.23 166 ASP A CA 1
ATOM 1003 C C . ASP A 1 166 ? 117.082 133.791 154.357 1.00 41.23 166 ASP A C 1
ATOM 1004 O O . ASP A 1 166 ? 115.865 133.901 154.250 1.00 41.23 166 ASP A O 1
ATOM 1009 N N . HIS A 1 167 ? 117.737 134.221 155.429 1.00 42.77 167 HIS A N 1
ATOM 1010 C CA . HIS A 1 167 ? 117.082 134.990 156.474 1.00 42.77 167 HIS A CA 1
ATOM 1011 C C . HIS A 1 167 ? 117.345 136.480 156.342 1.00 42.77 167 HIS A C 1
ATOM 1012 O O . HIS A 1 167 ? 116.640 137.279 156.965 1.00 42.77 167 HIS A O 1
ATOM 1019 N N . LEU A 1 168 ? 118.343 136.860 155.550 1.00 34.80 168 LEU A N 1
ATOM 1020 C CA . LEU A 1 168 ? 118.679 138.243 155.251 1.00 34.80 168 LEU A CA 1
ATOM 1021 C C . LEU A 1 168 ? 118.632 138.406 153.742 1.00 34.80 168 LEU A C 1
ATOM 1022 O O . LEU A 1 168 ? 119.182 137.574 153.017 1.00 34.80 168 LEU A O 1
ATOM 1027 N N . ASP A 1 169 ? 117.989 139.470 153.269 1.00 33.94 169 ASP A N 1
ATOM 1028 C CA . ASP A 1 169 ? 117.889 139.692 151.835 1.00 33.94 169 ASP A CA 1
ATOM 1029 C C . ASP A 1 169 ? 119.271 139.950 151.237 1.00 33.94 169 ASP A C 1
ATOM 1030 O O . ASP A 1 169 ? 120.283 139.996 151.936 1.00 33.94 169 ASP A O 1
ATOM 1035 N N . LYS A 1 170 ? 119.312 140.107 149.916 1.00 30.86 170 LYS A N 1
ATOM 1036 C CA . LYS A 1 170 ? 120.598 140.219 149.241 1.00 30.86 170 LYS A CA 1
ATOM 1037 C C . LYS A 1 170 ? 121.272 141.562 149.475 1.00 30.86 170 LYS A C 1
ATOM 1038 O O . LYS A 1 170 ? 122.491 141.659 149.321 1.00 30.86 170 LYS A O 1
ATOM 1044 N N . ARG A 1 171 ? 120.524 142.596 149.858 1.00 33.59 171 ARG A N 1
ATOM 1045 C CA . ARG A 1 171 ? 121.157 143.885 150.115 1.00 33.59 171 ARG A CA 1
ATOM 1046 C C . ARG A 1 171 ? 121.908 143.881 151.441 1.00 33.59 171 ARG A C 1
ATOM 1047 O O . ARG A 1 171 ? 122.968 144.503 151.563 1.00 33.59 171 ARG A O 1
ATOM 1055 N N . THR A 1 172 ? 121.387 143.176 152.445 1.00 30.83 172 THR A N 1
ATOM 1056 C CA . THR A 1 172 ? 122.119 143.061 153.699 1.00 30.83 172 THR A CA 1
ATOM 1057 C C . THR A 1 172 ? 123.341 142.169 153.539 1.00 30.83 172 THR A C 1
ATOM 1058 O O . THR A 1 172 ? 124.398 142.441 154.121 1.00 30.83 172 THR A O 1
ATOM 1062 N N . TRP A 1 173 ? 123.228 141.109 152.743 1.00 30.10 173 TRP A N 1
ATOM 1063 C CA . TRP A 1 173 ? 124.412 140.330 152.419 1.00 30.10 173 TRP A CA 1
ATOM 1064 C C . TRP A 1 173 ? 125.409 141.155 151.628 1.00 30.10 173 TRP A C 1
ATOM 1065 O O . TRP A 1 173 ? 126.613 140.931 151.739 1.00 30.10 173 TRP A O 1
ATOM 1076 N N . THR A 1 174 ? 124.939 142.131 150.848 1.00 31.70 174 THR A N 1
ATOM 1077 C CA . THR A 1 174 ? 125.867 143.028 150.163 1.00 31.70 174 THR A CA 1
ATOM 1078 C C . THR A 1 174 ? 126.5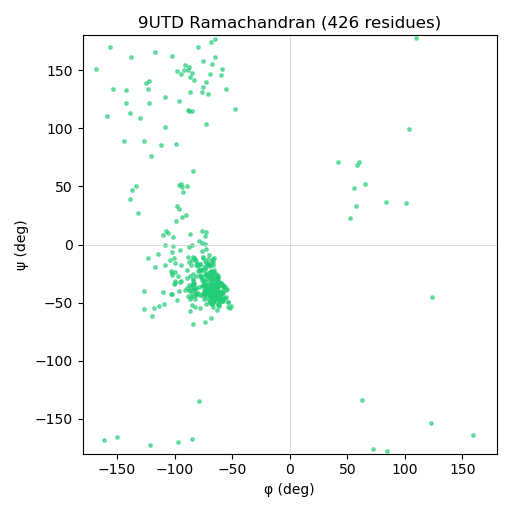73 143.953 151.145 1.00 31.70 174 THR A C 1
ATOM 1079 O O . THR A 1 174 ? 127.779 144.167 151.030 1.00 31.70 174 THR A O 1
ATOM 1083 N N . TYR A 1 175 ? 125.844 144.514 152.109 1.00 31.95 175 TYR A N 1
ATOM 1084 C CA . TYR A 1 175 ? 126.487 145.265 153.187 1.00 31.95 175 TYR A CA 1
ATOM 1085 C C . TYR A 1 175 ? 127.606 144.448 153.824 1.00 31.95 175 TYR A C 1
ATOM 1086 O O . TYR A 1 175 ? 128.753 144.899 153.932 1.00 31.95 175 TYR A O 1
ATOM 1095 N N . ILE A 1 176 ? 127.276 143.228 154.245 1.00 33.14 176 ILE A N 1
ATOM 1096 C CA . ILE A 1 176 ? 128.218 142.411 155.005 1.00 33.14 176 ILE A CA 1
ATOM 1097 C C . ILE A 1 176 ? 129.411 142.012 154.146 1.00 33.14 176 ILE A C 1
ATOM 1098 O O . ILE A 1 176 ? 130.566 142.119 154.573 1.00 33.14 176 ILE A O 1
ATOM 1103 N N . PHE A 1 177 ? 129.160 141.551 152.920 1.00 36.90 177 PHE A N 1
ATOM 1104 C CA . PHE A 1 177 ? 130.259 141.101 152.078 1.00 36.90 177 PHE A CA 1
ATOM 1105 C C . PHE A 1 177 ? 131.086 142.264 151.554 1.00 36.90 177 PHE A C 1
ATOM 1106 O O . PHE A 1 177 ? 132.279 142.097 151.299 1.00 36.90 177 PHE A O 1
ATOM 1114 N N . GLY A 1 178 ? 130.502 143.453 151.423 1.00 38.70 178 GLY A N 1
ATOM 1115 C CA . GLY A 1 178 ? 131.302 144.611 151.075 1.00 38.70 178 GLY A CA 1
ATOM 1116 C C . GLY A 1 178 ? 132.194 145.050 152.215 1.00 38.70 178 GLY A C 1
ATOM 1117 O O . GLY A 1 178 ? 133.347 145.426 152.001 1.00 38.70 178 GLY A O 1
ATOM 1118 N N . ALA A 1 179 ? 131.680 145.003 153.444 1.00 40.62 179 ALA A N 1
ATOM 1119 C CA . ALA A 1 179 ? 132.534 145.273 154.594 1.00 40.62 179 ALA A CA 1
ATOM 1120 C C . ALA A 1 179 ? 133.648 144.242 154.701 1.00 40.62 179 ALA A C 1
ATOM 1121 O O . ALA A 1 179 ? 134.754 144.560 155.147 1.00 40.62 179 ALA A O 1
ATOM 1123 N N . CYS A 1 180 ? 133.376 142.998 154.297 1.00 44.66 180 CYS A N 1
ATOM 1124 C CA . CYS A 1 180 ? 134.425 141.979 154.308 1.00 44.66 180 CYS A CA 1
ATOM 1125 C C . CYS A 1 180 ? 135.452 142.199 153.203 1.00 44.66 180 CYS A C 1
ATOM 1126 O O . CYS A 1 180 ? 136.650 142.004 153.430 1.00 44.66 180 CYS A O 1
ATOM 1129 N N . CYS A 1 181 ? 135.012 142.590 152.006 1.00 49.57 181 CYS A N 1
ATOM 1130 C CA . CYS A 1 181 ? 135.928 142.836 150.898 1.00 49.57 181 CYS A CA 1
ATOM 1131 C C . CYS A 1 181 ? 136.697 144.141 151.044 1.00 49.57 181 CYS A C 1
ATOM 1132 O O . CYS A 1 181 ? 137.733 144.308 150.396 1.00 49.57 181 CYS A O 1
ATOM 1135 N N . ALA A 1 182 ? 136.218 145.065 151.861 1.00 49.08 182 ALA A N 1
ATOM 1136 C CA . ALA A 1 182 ? 136.972 146.288 152.107 1.00 49.08 182 ALA A CA 1
ATOM 1137 C C . ALA A 1 182 ? 138.137 146.081 153.040 1.00 49.08 182 ALA A C 1
ATOM 1138 O O . ALA A 1 182 ? 138.699 147.071 153.513 1.00 49.08 182 ALA A O 1
ATOM 1140 N N . THR A 1 183 ? 138.504 144.838 153.342 1.00 54.83 183 THR A N 1
ATOM 1141 C CA . THR A 1 183 ? 139.690 144.532 154.126 1.00 54.83 183 THR A CA 1
ATOM 1142 C C . THR A 1 183 ? 140.849 144.074 153.258 1.00 54.83 183 THR A C 1
ATOM 1143 O O . THR A 1 183 ? 141.876 143.649 153.791 1.00 54.83 183 THR A O 1
ATOM 1147 N N . THR A 1 184 ? 140.705 144.135 151.937 1.00 57.15 184 THR A N 1
ATOM 1148 C CA . THR A 1 184 ? 141.807 143.856 151.028 1.00 57.15 184 THR A CA 1
ATOM 1149 C C . THR A 1 184 ? 142.765 145.029 150.907 1.00 57.15 184 THR A C 1
ATOM 1150 O O . THR A 1 184 ? 143.724 144.959 150.133 1.00 57.15 184 THR A O 1
ATOM 1154 N N . VAL A 1 185 ? 142.523 146.101 151.657 1.00 57.82 185 VAL A N 1
ATOM 1155 C CA . VAL A 1 185 ? 143.401 147.261 151.680 1.00 57.82 185 VAL A CA 1
ATOM 1156 C C . VAL A 1 185 ? 144.487 147.023 152.718 1.00 57.82 185 VAL A C 1
ATOM 1157 O O . VAL A 1 185 ? 145.252 147.931 153.056 1.00 57.82 185 VAL A O 1
ATOM 1161 N N . PHE A 1 186 ? 144.552 145.798 153.237 1.00 60.57 186 PHE A N 1
ATOM 1162 C CA . PHE A 1 186 ? 145.596 145.393 154.166 1.00 60.57 186 PHE A CA 1
ATOM 1163 C C . PHE A 1 186 ? 146.484 144.284 153.631 1.00 60.57 186 PHE A C 1
ATOM 1164 O O . PHE A 1 186 ? 147.584 144.093 154.147 1.00 60.57 186 PHE A O 1
ATOM 1172 N N . ILE A 1 187 ? 146.033 143.550 152.619 1.00 68.03 187 ILE A N 1
ATOM 1173 C CA . ILE A 1 187 ? 146.808 142.469 152.014 1.00 68.03 187 ILE A CA 1
ATOM 1174 C C . ILE A 1 187 ? 147.699 143.045 150.921 1.00 68.03 187 ILE A C 1
ATOM 1175 O O . ILE A 1 187 ? 147.185 143.535 149.906 1.00 68.03 187 ILE A O 1
ATOM 1180 N N . PRO A 1 188 ? 149.029 143.000 151.074 1.00 72.67 188 PRO A N 1
ATOM 1181 C CA . PRO A 1 188 ? 149.912 143.685 150.118 1.00 72.67 188 PRO A CA 1
ATOM 1182 C C . PRO A 1 188 ? 149.831 143.137 148.703 1.00 72.67 188 PRO A C 1
ATOM 1183 O O . PRO A 1 188 ? 149.562 143.884 147.758 1.00 72.67 188 PRO A O 1
ATOM 1187 N N . SER A 1 189 ? 150.064 141.839 148.543 1.00 81.97 189 SER A N 1
ATOM 1188 C CA . SER A 1 189 ? 150.048 141.191 147.235 1.00 81.97 189 SER A CA 1
ATOM 1189 C C . SER A 1 189 ? 149.880 139.692 147.455 1.00 81.97 189 SER A C 1
ATOM 1190 O O . SER A 1 189 ? 149.569 139.241 148.563 1.00 81.97 189 SER A O 1
ATOM 1193 N N . PHE A 1 190 ? 150.083 138.915 146.397 1.00 89.06 190 PHE A N 1
ATOM 1194 C CA . PHE A 1 190 ? 150.038 137.463 146.481 1.00 89.06 190 PHE A CA 1
ATOM 1195 C C . PHE A 1 190 ? 151.439 136.882 146.340 1.00 89.06 190 PHE A C 1
ATOM 1196 O O . PHE A 1 190 ? 152.160 137.186 145.386 1.00 89.06 190 PHE A O 1
ATOM 1204 N N . HIS A 1 191 ? 151.821 136.045 147.303 1.00 95.26 191 HIS A N 1
ATOM 1205 C CA . HIS A 1 191 ? 153.128 135.402 147.244 1.00 95.26 191 HIS A CA 1
ATOM 1206 C C . HIS A 1 191 ? 153.140 134.266 146.228 1.00 95.26 191 HIS A C 1
ATOM 1207 O O . HIS A 1 191 ? 154.190 133.949 145.657 1.00 95.26 191 HIS A O 1
ATOM 1214 N N . ASN A 1 192 ? 151.984 133.650 145.988 1.00 88.81 192 ASN A N 1
ATOM 1215 C CA . ASN A 1 192 ? 151.861 132.532 145.065 1.00 88.81 192 ASN A CA 1
ATOM 1216 C C . ASN A 1 192 ? 150.551 132.643 144.303 1.00 88.81 192 ASN A C 1
ATOM 1217 O O . ASN A 1 192 ? 149.499 132.887 144.900 1.00 88.81 192 ASN A O 1
ATOM 1222 N N . TYR A 1 193 ? 150.620 132.465 142.984 1.00 77.60 193 TYR A N 1
ATOM 1223 C CA . TYR A 1 193 ? 149.446 132.472 142.127 1.00 77.60 193 TYR A CA 1
ATOM 1224 C C . TYR A 1 193 ? 149.173 131.119 141.484 1.00 77.60 193 TYR A C 1
ATOM 1225 O O . TYR A 1 193 ? 148.116 130.941 140.875 1.00 77.60 193 TYR A O 1
ATOM 1234 N N . ARG A 1 194 ? 150.087 130.159 141.632 1.00 74.11 194 ARG A N 1
ATOM 1235 C CA . ARG A 1 194 ? 149.899 128.841 141.036 1.00 74.11 194 ARG A CA 1
ATOM 1236 C C . ARG A 1 194 ? 148.830 128.039 141.769 1.00 74.11 194 ARG A C 1
ATOM 1237 O O . ARG A 1 194 ? 147.907 127.496 141.144 1.00 74.11 194 ARG A O 1
ATOM 1245 N N . ILE A 1 195 ? 148.945 127.948 143.094 1.00 65.81 195 ILE A N 1
ATOM 1246 C CA . ILE A 1 195 ? 148.065 127.080 143.866 1.00 65.81 195 ILE A CA 1
ATOM 1247 C C . ILE A 1 195 ? 146.634 127.594 143.837 1.00 65.81 195 ILE A C 1
ATOM 1248 O O . ILE A 1 195 ? 145.681 126.810 143.767 1.00 65.81 195 ILE A O 1
ATOM 1253 N N . TRP A 1 196 ? 146.456 128.916 143.882 1.00 62.27 196 TRP A N 1
ATOM 1254 C CA . TRP A 1 196 ? 145.110 129.475 143.843 1.00 62.27 196 TRP A CA 1
ATOM 1255 C C . TRP A 1 196 ? 144.398 129.098 142.553 1.00 62.27 196 TRP A C 1
ATOM 1256 O O . TRP A 1 196 ? 143.221 128.721 142.573 1.00 62.27 196 TRP A O 1
ATOM 1267 N N . SER A 1 197 ? 145.101 129.165 141.422 1.00 61.86 197 SER A N 1
ATOM 1268 C CA . SER A 1 197 ? 144.479 128.813 140.152 1.00 61.86 197 SER A CA 1
ATOM 1269 C C . SER A 1 197 ? 144.235 127.314 140.055 1.00 61.86 197 SER A C 1
ATOM 1270 O O . SER A 1 197 ? 143.194 126.875 139.546 1.00 61.86 197 SER A O 1
ATOM 1273 N N . PHE A 1 198 ? 145.177 126.507 140.547 1.00 57.70 198 PHE A N 1
ATOM 1274 C CA . PHE A 1 198 ? 144.999 125.063 140.452 1.00 57.70 198 PHE A CA 1
ATOM 1275 C C . PHE A 1 198 ? 143.873 124.576 141.359 1.00 57.70 198 PHE A C 1
ATOM 1276 O O . PHE A 1 198 ? 143.293 123.514 141.117 1.00 57.70 198 PHE A O 1
ATOM 1284 N N . LEU A 1 199 ? 143.555 125.331 142.410 1.00 49.19 199 LEU A N 1
ATOM 1285 C CA . LEU A 1 199 ? 142.408 124.971 143.236 1.00 49.19 199 LEU A CA 1
ATOM 1286 C C . LEU A 1 199 ? 141.115 125.529 142.656 1.00 49.19 199 LEU A C 1
ATOM 1287 O O . LEU A 1 199 ? 140.057 124.895 142.764 1.00 49.19 199 LEU A O 1
ATOM 1292 N N . GLY A 1 200 ? 141.172 126.713 142.045 1.00 41.69 200 GLY A N 1
ATOM 1293 C CA . GLY A 1 200 ? 139.991 127.250 141.394 1.00 41.69 200 GLY A CA 1
ATOM 1294 C C . GLY A 1 200 ? 139.517 126.378 140.251 1.00 41.69 200 GLY A C 1
ATOM 1295 O O . GLY A 1 200 ? 138.317 126.284 139.981 1.00 41.69 200 GLY A O 1
ATOM 1296 N N . LEU A 1 201 ? 140.452 125.708 139.577 1.00 40.48 201 LEU A N 1
ATOM 1297 C CA . LEU A 1 201 ? 140.062 124.792 138.509 1.00 40.48 201 LEU A CA 1
ATOM 1298 C C . LEU A 1 201 ? 139.201 123.650 139.037 1.00 40.48 201 LEU A C 1
ATOM 1299 O O . LEU A 1 201 ? 138.177 123.308 138.436 1.00 40.48 201 LEU A O 1
ATOM 1304 N N . GLY A 1 202 ? 139.586 123.054 140.165 1.00 36.23 202 GLY A N 1
ATOM 1305 C CA . GLY A 1 202 ? 138.781 121.979 140.725 1.00 36.23 202 GLY A CA 1
ATOM 1306 C C . GLY A 1 202 ? 137.469 122.477 141.302 1.00 36.23 202 GLY A C 1
ATOM 1307 O O . GLY A 1 202 ? 136.432 121.810 141.199 1.00 36.23 202 GLY A O 1
ATOM 1308 N N . MET A 1 203 ? 137.496 123.659 141.917 1.00 34.90 203 MET A N 1
ATOM 1309 C CA . MET A 1 203 ? 136.267 124.256 142.423 1.00 34.90 203 MET A CA 1
ATOM 1310 C C . MET A 1 203 ? 135.273 124.561 141.311 1.00 34.90 203 MET A C 1
ATOM 1311 O O . MET A 1 203 ? 134.065 124.550 141.561 1.00 34.90 203 MET A O 1
ATOM 1316 N N . THR A 1 204 ? 135.748 124.837 140.097 1.00 33.69 204 THR A N 1
ATOM 1317 C CA . THR A 1 204 ? 134.860 125.015 138.954 1.00 33.69 204 THR A CA 1
ATOM 1318 C C . THR A 1 204 ? 134.422 123.687 138.347 1.00 33.69 204 THR A C 1
ATOM 1319 O O . THR A 1 204 ? 133.276 123.556 137.900 1.00 33.69 204 THR A O 1
ATOM 1323 N N . THR A 1 205 ? 135.323 122.704 138.314 1.00 30.88 205 THR A N 1
ATOM 1324 C CA . THR A 1 205 ? 135.002 121.404 137.743 1.00 30.88 205 THR A CA 1
ATOM 1325 C C . THR A 1 205 ? 133.971 120.640 138.563 1.00 30.88 205 THR A C 1
ATOM 1326 O O . THR A 1 205 ? 133.219 119.844 137.996 1.00 30.88 205 THR A O 1
ATOM 1330 N N . TYR A 1 206 ? 133.911 120.854 139.879 1.00 26.33 206 TYR A N 1
ATOM 1331 C CA . TYR A 1 206 ? 132.846 120.212 140.648 1.00 26.33 206 TYR A CA 1
ATOM 1332 C C . TYR A 1 206 ? 131.484 120.799 140.308 1.00 26.33 206 TYR A C 1
ATOM 1333 O O . TYR A 1 206 ? 130.511 120.059 140.136 1.00 26.33 206 TYR A O 1
ATOM 1342 N N . THR A 1 207 ? 131.388 122.126 140.220 1.00 26.20 207 THR A N 1
ATOM 1343 C CA . THR A 1 207 ? 130.094 122.757 139.986 1.00 26.20 207 THR A CA 1
ATOM 1344 C C . THR A 1 207 ? 129.594 122.505 138.570 1.00 26.20 207 THR A C 1
ATOM 1345 O O . THR A 1 207 ? 128.395 122.277 138.359 1.00 26.20 207 THR A O 1
ATOM 1349 N N . ALA A 1 208 ? 130.493 122.542 137.585 1.00 26.20 208 ALA A N 1
ATOM 1350 C CA . ALA A 1 208 ? 130.059 122.366 136.206 1.00 26.20 208 ALA A CA 1
ATOM 1351 C C . ALA A 1 208 ? 129.515 120.969 135.955 1.00 26.20 208 ALA A C 1
ATOM 1352 O O . ALA A 1 208 ? 128.759 120.767 135.002 1.00 26.20 208 ALA A O 1
ATOM 1354 N N . TRP A 1 209 ? 129.890 119.992 136.778 1.00 24.58 209 TRP A N 1
ATOM 1355 C CA . TRP A 1 209 ? 129.389 118.632 136.632 1.00 24.58 209 TRP A CA 1
ATOM 1356 C C . TRP A 1 209 ? 128.330 118.271 137.661 1.00 24.58 209 TRP A C 1
ATOM 1357 O O . TRP A 1 209 ? 127.664 117.247 137.506 1.00 24.58 209 TRP A O 1
ATOM 1368 N N . TYR A 1 210 ? 128.164 119.070 138.706 1.00 21.93 210 TYR A N 1
ATOM 1369 C CA . TYR A 1 210 ? 126.962 118.935 139.514 1.00 21.93 210 TYR A CA 1
ATOM 1370 C C . TYR A 1 210 ? 125.748 119.495 138.783 1.00 21.93 210 TYR A C 1
ATOM 1371 O O . TYR A 1 210 ? 124.664 118.900 138.824 1.00 21.93 210 TYR A O 1
ATOM 1380 N N . LEU A 1 211 ? 125.911 120.635 138.104 1.00 23.78 211 LEU A N 1
ATOM 1381 C CA . LEU A 1 211 ? 124.772 121.271 137.452 1.00 23.78 211 LEU A CA 1
ATOM 1382 C C . LEU A 1 211 ? 124.181 120.400 136.351 1.00 23.78 211 LEU A C 1
ATOM 1383 O O . LEU A 1 211 ? 122.984 120.494 136.065 1.00 23.78 211 LEU A O 1
ATOM 1388 N N . ALA A 1 212 ? 124.992 119.553 135.721 1.00 23.06 212 ALA A N 1
ATOM 1389 C CA . ALA A 1 212 ? 124.483 118.694 134.659 1.00 23.06 212 ALA A CA 1
ATOM 1390 C C . ALA A 1 212 ? 123.808 117.453 135.229 1.00 23.06 212 ALA A C 1
ATOM 1391 O O . ALA A 1 212 ? 122.702 117.086 134.816 1.00 23.06 212 ALA A O 1
ATOM 1393 N N . ILE A 1 213 ? 124.456 116.796 136.193 1.00 23.07 213 ILE A N 1
ATOM 1394 C CA . ILE A 1 213 ? 123.942 115.528 136.697 1.00 23.07 213 ILE A CA 1
ATOM 1395 C C . ILE A 1 213 ? 122.702 115.733 137.554 1.00 23.07 213 ILE A C 1
ATOM 1396 O O . ILE A 1 213 ? 121.757 114.938 137.478 1.00 23.07 213 ILE A O 1
ATOM 1401 N N . ALA A 1 214 ? 122.664 116.784 138.375 1.00 24.62 214 ALA A N 1
ATOM 1402 C CA . ALA A 1 214 ? 121.457 117.049 139.147 1.00 24.62 214 ALA A CA 1
ATOM 1403 C C . ALA A 1 214 ? 120.274 117.347 138.236 1.00 24.62 214 ALA A C 1
ATOM 1404 O O . ALA A 1 214 ? 119.143 116.936 138.519 1.00 24.62 214 ALA A O 1
ATOM 1406 N N . SER A 1 215 ? 120.516 118.053 137.129 1.00 26.27 215 SER A N 1
ATOM 1407 C CA . SER A 1 215 ? 119.439 118.390 136.205 1.00 26.27 215 SER A CA 1
ATOM 1408 C C . SER A 1 2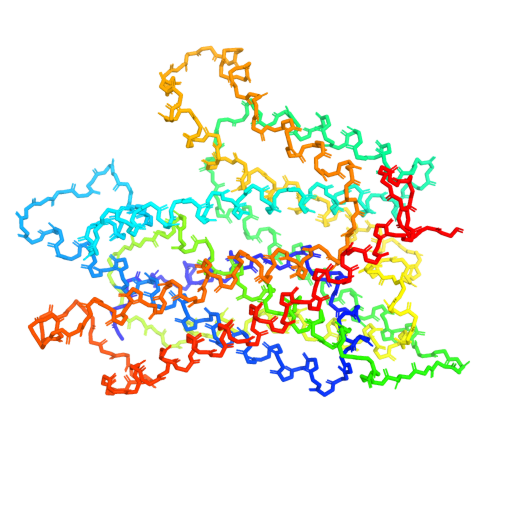15 ? 118.968 117.168 135.433 1.00 26.27 215 SER A C 1
ATOM 1409 O O . SER A 1 215 ? 117.775 117.031 135.153 1.00 26.27 215 SER A O 1
ATOM 1412 N N . ILE A 1 216 ? 119.886 116.275 135.067 1.00 26.16 216 ILE A N 1
ATOM 1413 C CA . ILE A 1 216 ? 119.473 115.035 134.416 1.00 26.16 216 ILE A CA 1
ATOM 1414 C C . ILE A 1 216 ? 118.637 114.189 135.368 1.00 26.16 216 ILE A C 1
ATOM 1415 O O . ILE A 1 216 ? 117.575 113.676 134.997 1.00 26.16 216 ILE A O 1
ATOM 1420 N N . ILE A 1 217 ? 119.093 114.038 136.614 1.00 27.12 217 ILE A N 1
ATOM 1421 C CA . ILE A 1 217 ? 118.370 113.210 137.576 1.00 27.12 217 ILE A CA 1
ATOM 1422 C C . ILE A 1 217 ? 117.004 113.810 137.886 1.00 27.12 217 ILE A C 1
ATOM 1423 O O . ILE A 1 217 ? 116.020 113.085 138.066 1.00 27.12 217 ILE A O 1
ATOM 1428 N N . HIS A 1 218 ? 116.917 115.141 137.947 1.00 30.47 218 HIS A N 1
ATOM 1429 C CA . HIS A 1 218 ? 115.632 115.784 138.208 1.00 30.47 218 HIS A CA 1
ATOM 1430 C C . HIS A 1 218 ? 114.658 115.557 137.059 1.00 30.47 218 HIS A C 1
ATOM 1431 O O . HIS A 1 218 ? 113.440 115.547 137.260 1.00 30.47 218 HIS A O 1
ATOM 1438 N N . GLY A 1 219 ? 115.176 115.373 135.850 1.00 31.47 219 GLY A N 1
ATOM 1439 C CA . GLY A 1 219 ? 114.341 115.081 134.706 1.00 31.47 219 GLY A CA 1
ATOM 1440 C C . GLY A 1 219 ? 113.539 116.278 134.249 1.00 31.47 219 GLY A C 1
ATOM 1441 O O . GLY A 1 219 ? 113.671 117.392 134.750 1.00 31.47 219 GLY A O 1
ATOM 1442 N N . GLN A 1 220 ? 112.693 116.030 133.256 1.00 38.53 220 GLN A N 1
ATOM 1443 C CA . GLN A 1 220 ? 111.765 117.034 132.766 1.00 38.53 220 GLN A CA 1
ATOM 1444 C C . GLN A 1 220 ? 110.431 116.928 133.495 1.00 38.53 220 GLN A C 1
ATOM 1445 O O . GLN A 1 220 ? 110.010 115.851 133.921 1.00 38.53 220 GLN A O 1
ATOM 1451 N N . ALA A 1 221 ? 109.759 118.064 133.625 1.00 46.71 221 ALA A N 1
ATOM 1452 C CA . ALA A 1 221 ? 108.464 118.109 134.283 1.00 46.71 221 ALA A CA 1
ATOM 1453 C C . ALA A 1 221 ? 107.373 117.762 133.273 1.00 46.71 221 ALA A C 1
ATOM 1454 O O . ALA A 1 221 ? 107.646 117.270 132.177 1.00 46.71 221 ALA A O 1
ATOM 1456 N N . GLU A 1 222 ? 106.119 118.000 133.641 1.00 58.80 222 GLU A N 1
ATOM 1457 C CA . GLU A 1 222 ? 104.973 117.718 132.777 1.00 58.80 222 GLU A CA 1
ATOM 1458 C C . GLU A 1 222 ? 104.407 119.044 132.288 1.00 58.80 222 GLU A C 1
ATOM 1459 O O . GLU A 1 222 ? 103.680 119.726 133.012 1.00 58.80 222 GLU A O 1
ATOM 1465 N N . GLY A 1 223 ? 104.740 119.406 131.054 1.00 57.40 223 GLY A N 1
ATOM 1466 C CA . GLY A 1 223 ? 104.219 120.623 130.469 1.00 57.40 223 GLY A CA 1
ATOM 1467 C C . GLY A 1 223 ? 105.191 121.782 130.497 1.00 57.40 223 GLY A C 1
ATOM 1468 O O . GLY A 1 223 ? 104.784 122.933 130.673 1.00 57.40 223 GLY A O 1
ATOM 1469 N N . VAL A 1 224 ? 106.474 121.495 130.327 1.00 49.94 224 VAL A N 1
ATOM 1470 C CA . VAL A 1 224 ? 107.487 122.530 130.194 1.00 49.94 224 VAL A CA 1
ATOM 1471 C C . VAL A 1 224 ? 107.698 122.788 128.711 1.00 49.94 224 VAL A C 1
ATOM 1472 O O . VAL A 1 224 ? 107.560 121.886 127.876 1.00 49.94 224 VAL A O 1
ATOM 1476 N N . LYS A 1 225 ? 108.004 124.036 128.371 1.00 45.46 225 LYS A N 1
ATOM 1477 C CA . LYS A 1 225 ? 108.057 124.473 126.984 1.00 45.46 225 LYS A CA 1
ATOM 1478 C C . LYS A 1 225 ? 109.414 125.088 126.678 1.00 45.46 225 LYS A C 1
ATOM 1479 O O . LYS A 1 225 ? 109.966 125.833 127.491 1.00 45.46 225 LYS A O 1
ATOM 1485 N N . HIS A 1 226 ? 109.946 124.772 125.504 1.00 41.54 226 HIS A N 1
ATOM 1486 C CA . HIS A 1 226 ? 111.210 125.317 125.020 1.00 41.54 226 HIS A CA 1
ATOM 1487 C C . HIS A 1 226 ? 110.897 126.227 123.838 1.00 41.54 226 HIS A C 1
ATOM 1488 O O . HIS A 1 226 ? 110.947 125.802 122.684 1.00 41.54 226 HIS A O 1
ATOM 1495 N N . SER A 1 227 ? 110.577 127.485 124.129 1.00 42.08 227 SER A N 1
ATOM 1496 C CA . SER A 1 227 ? 110.380 128.492 123.093 1.00 42.08 227 SER A CA 1
ATOM 1497 C C . SER A 1 227 ? 111.727 129.120 122.752 1.00 42.08 227 SER A C 1
ATOM 1498 O O . SER A 1 227 ? 112.476 129.522 123.648 1.00 42.08 227 SER A O 1
ATOM 1501 N N . GLY A 1 228 ? 112.029 129.211 121.465 1.00 38.34 228 GLY A N 1
ATOM 1502 C CA . GLY A 1 228 ? 113.319 129.690 121.033 1.00 38.34 228 GLY A CA 1
ATOM 1503 C C . GLY A 1 228 ? 113.427 131.197 121.106 1.00 38.34 228 GLY A C 1
ATOM 1504 O O . GLY A 1 228 ? 113.047 131.824 122.098 1.00 38.34 228 GLY A O 1
ATOM 1505 N N . PRO A 1 229 ? 113.974 131.808 120.056 1.00 36.45 229 PRO A N 1
ATOM 1506 C CA . PRO A 1 229 ? 114.060 133.272 120.004 1.00 36.45 229 PRO A CA 1
ATOM 1507 C C . PRO A 1 229 ? 112.709 133.885 119.669 1.00 36.45 229 PRO A C 1
ATOM 1508 O O . PRO A 1 229 ? 112.035 133.459 118.730 1.00 36.45 229 PRO A O 1
ATOM 1512 N N . THR A 1 230 ? 112.311 134.884 120.447 1.00 38.35 230 THR A N 1
ATOM 1513 C CA . THR A 1 230 ? 111.071 135.607 120.204 1.00 38.35 230 THR A CA 1
ATOM 1514 C C . THR A 1 230 ? 111.304 137.082 119.919 1.00 38.35 230 THR A C 1
ATOM 1515 O O . THR A 1 230 ? 110.862 137.585 118.881 1.00 38.35 230 THR A O 1
ATOM 1519 N N . LYS A 1 231 ? 111.993 137.789 120.805 1.00 35.78 231 LYS A N 1
ATOM 1520 C CA . LYS A 1 231 ? 112.305 139.193 120.604 1.00 35.78 231 LYS A CA 1
ATOM 1521 C C . LYS A 1 231 ? 113.753 139.347 120.161 1.00 35.78 231 LYS A C 1
ATOM 1522 O O . LYS A 1 231 ? 114.581 138.451 120.327 1.00 35.78 231 LYS A O 1
ATOM 1528 N N . LEU A 1 232 ? 114.054 140.510 119.589 1.00 29.88 232 LEU A N 1
ATOM 1529 C CA . LEU A 1 232 ? 115.407 140.809 119.143 1.00 29.88 232 LEU A CA 1
ATOM 1530 C C . LEU A 1 232 ? 116.302 141.238 120.294 1.00 29.88 232 LEU A C 1
ATOM 1531 O O . LEU A 1 232 ? 117.467 140.822 120.367 1.00 29.88 232 LEU A O 1
ATOM 1536 N N . VAL A 1 233 ? 115.769 142.069 121.189 1.00 27.15 233 VAL A N 1
ATOM 1537 C CA . VAL A 1 233 ? 116.545 142.558 122.321 1.00 27.15 233 VAL A CA 1
ATOM 1538 C C . VAL A 1 233 ? 117.066 141.395 123.150 1.00 27.15 233 VAL A C 1
ATOM 1539 O O . VAL A 1 233 ? 118.202 141.418 123.633 1.00 27.15 233 VAL A O 1
ATOM 1543 N N . LEU A 1 234 ? 116.264 140.337 123.286 1.00 28.72 234 LEU A N 1
ATOM 1544 C CA . LEU A 1 234 ? 116.674 139.189 124.088 1.00 28.72 234 LEU A CA 1
ATOM 1545 C C . LEU A 1 234 ? 117.732 138.354 123.375 1.00 28.72 234 LEU A C 1
ATOM 1546 O O . LEU A 1 234 ? 118.715 137.923 123.991 1.00 28.72 234 LEU A O 1
ATOM 1551 N N . TYR A 1 235 ? 117.544 138.105 122.082 1.00 27.28 235 TYR A N 1
ATOM 1552 C CA . TYR A 1 235 ? 118.554 137.382 121.323 1.00 27.28 235 TYR A CA 1
ATOM 1553 C C . TYR A 1 235 ? 119.907 138.065 121.431 1.00 27.28 235 TYR A C 1
ATOM 1554 O O . TYR A 1 235 ? 120.934 137.413 121.674 1.00 27.28 235 TYR A O 1
ATOM 1563 N N . PHE A 1 236 ? 119.924 139.383 121.290 1.00 26.95 236 PHE A N 1
ATOM 1564 C CA . PHE A 1 236 ? 121.183 140.105 121.266 1.00 26.95 236 PHE A CA 1
ATOM 1565 C C . PHE A 1 236 ? 121.713 140.451 122.649 1.00 26.95 236 PHE A C 1
ATOM 1566 O O . PHE A 1 236 ? 122.879 140.832 122.761 1.00 26.95 236 PHE A O 1
ATOM 1574 N N . THR A 1 237 ? 120.913 140.328 123.704 1.00 28.13 237 THR A N 1
ATOM 1575 C CA . THR A 1 237 ? 121.501 140.388 125.031 1.00 28.13 237 THR A CA 1
ATOM 1576 C C . THR A 1 237 ? 121.985 139.028 125.506 1.00 28.13 237 THR A C 1
ATOM 1577 O O . THR A 1 237 ? 122.745 138.965 126.475 1.00 28.13 237 THR A O 1
ATOM 1581 N N . GLY A 1 238 ? 121.573 137.946 124.853 1.00 25.72 238 GLY A N 1
ATOM 1582 C CA . GLY A 1 238 ? 122.174 136.653 125.121 1.00 25.72 238 GLY A CA 1
ATOM 1583 C C . GLY A 1 238 ? 123.489 136.445 124.395 1.00 25.72 238 GLY A C 1
ATOM 1584 O O . GLY A 1 238 ? 124.455 135.923 124.969 1.00 25.72 238 GLY A O 1
ATOM 1585 N N . ALA A 1 239 ? 123.539 136.850 123.122 1.00 26.04 239 ALA A N 1
ATOM 1586 C CA . ALA A 1 239 ? 124.777 136.693 122.359 1.00 26.04 239 ALA A CA 1
ATOM 1587 C C . ALA A 1 239 ? 125.941 137.445 122.994 1.00 26.04 239 ALA A C 1
ATOM 1588 O O . ALA A 1 239 ? 127.086 136.988 122.932 1.00 26.04 239 ALA A O 1
ATOM 1590 N N . THR A 1 240 ? 125.670 138.585 123.631 1.00 28.83 240 THR A N 1
ATOM 1591 C CA . THR A 1 240 ? 126.728 139.360 124.269 1.00 28.83 240 THR A CA 1
ATOM 1592 C C . THR A 1 240 ? 127.190 138.739 125.581 1.00 28.83 240 THR A C 1
ATOM 1593 O O . THR A 1 240 ? 128.373 138.836 125.921 1.00 28.83 240 THR A O 1
ATOM 1597 N N . ASN A 1 241 ? 126.293 138.059 126.296 1.00 28.74 241 ASN A N 1
ATOM 1598 C CA . ASN A 1 241 ? 126.736 137.332 127.515 1.00 28.74 241 ASN A CA 1
ATOM 1599 C C . ASN A 1 241 ? 127.615 136.164 127.068 1.00 28.74 241 ASN A C 1
ATOM 1600 O O . ASN A 1 241 ? 128.543 135.814 127.812 1.00 28.74 241 ASN A O 1
ATOM 1605 N N . ILE A 1 242 ? 127.329 135.583 125.897 1.00 28.43 242 ILE A N 1
ATOM 1606 C CA . ILE A 1 242 ? 128.221 134.527 125.422 1.00 28.43 242 ILE A CA 1
ATOM 1607 C C . ILE A 1 242 ? 129.555 135.102 124.951 1.00 28.43 242 ILE A C 1
ATOM 1608 O O . ILE A 1 242 ? 130.599 134.461 125.106 1.00 28.43 242 ILE A O 1
ATOM 1613 N N . LEU A 1 243 ? 129.553 136.298 124.361 1.00 29.22 243 LEU A N 1
ATOM 1614 C CA . LEU A 1 243 ? 130.811 136.945 123.989 1.00 29.22 243 LEU A CA 1
ATOM 1615 C C . LEU A 1 243 ? 131.664 137.226 125.217 1.00 29.22 243 LEU A C 1
ATOM 1616 O O . LEU A 1 243 ? 132.878 137.004 125.209 1.00 29.22 243 LEU A O 1
ATOM 1621 N N . TYR A 1 244 ? 131.036 137.724 126.281 1.00 33.76 244 TYR A N 1
ATOM 1622 C CA . TYR A 1 244 ? 131.743 138.053 127.514 1.00 33.76 244 TYR A CA 1
ATOM 1623 C C . TYR A 1 244 ? 132.485 136.852 128.081 1.00 33.76 244 TYR A C 1
ATOM 1624 O O . TYR A 1 244 ? 133.588 136.993 128.614 1.00 33.76 244 TYR A O 1
ATOM 1633 N N . THR A 1 245 ? 131.901 135.660 127.961 1.00 32.52 245 THR A N 1
ATOM 1634 C CA . THR A 1 245 ? 132.415 134.492 128.670 1.00 32.52 245 THR A CA 1
ATOM 1635 C C . THR A 1 245 ? 133.826 134.131 128.222 1.00 32.52 245 THR A C 1
ATOM 1636 O O . THR A 1 245 ? 134.696 133.842 129.048 1.00 32.52 245 THR A O 1
ATOM 1640 N N . PHE A 1 246 ? 134.071 134.137 126.919 1.00 34.17 246 PHE A N 1
ATOM 1641 C CA . PHE A 1 246 ? 135.333 133.647 126.383 1.00 34.17 246 PHE A CA 1
ATOM 1642 C C . PHE A 1 246 ? 136.366 134.746 126.181 1.00 34.17 246 PHE A C 1
ATOM 1643 O O . PHE A 1 246 ? 137.282 134.581 125.371 1.00 34.17 246 PHE A O 1
ATOM 1651 N N . GLY A 1 247 ? 136.240 135.854 126.905 1.00 43.10 247 GLY A N 1
ATOM 1652 C CA . GLY A 1 247 ? 137.262 136.875 126.962 1.00 43.10 247 GLY A CA 1
ATOM 1653 C C . GLY A 1 247 ? 138.014 136.942 128.267 1.00 43.10 247 GLY A C 1
ATOM 1654 O O . GLY A 1 247 ? 138.733 137.912 128.512 1.00 43.10 247 GLY A O 1
ATOM 1655 N N . GLY A 1 248 ? 137.851 135.938 129.129 1.00 52.61 248 GLY A N 1
ATOM 1656 C CA . GLY A 1 248 ? 138.568 135.937 130.392 1.00 52.61 248 GLY A CA 1
ATOM 1657 C C . GLY A 1 248 ? 139.972 135.383 130.267 1.00 52.61 248 GLY A C 1
ATOM 1658 O O . GLY A 1 248 ? 140.850 135.709 131.070 1.00 52.61 248 GLY A O 1
ATOM 1659 N N . HIS A 1 249 ? 140.203 134.528 129.272 1.00 55.56 249 HIS A N 1
ATOM 1660 C CA . HIS A 1 249 ? 141.547 134.007 129.051 1.00 55.56 249 HIS A CA 1
ATOM 1661 C C . HIS A 1 249 ? 142.492 135.108 128.593 1.00 55.56 249 HIS A C 1
ATOM 1662 O O . HIS A 1 249 ? 143.574 135.284 129.163 1.00 55.56 249 HIS A O 1
ATOM 1669 N N . ALA A 1 250 ? 142.098 135.864 127.568 1.00 49.93 250 ALA A N 1
ATOM 1670 C CA . ALA A 1 250 ? 143.006 136.840 126.979 1.00 49.93 250 ALA A CA 1
ATOM 1671 C C . ALA A 1 250 ? 143.214 138.038 127.893 1.00 49.93 250 ALA A C 1
ATOM 1672 O O . ALA A 1 250 ? 144.148 138.818 127.694 1.00 49.93 250 ALA A O 1
ATOM 1674 N N . VAL A 1 251 ? 142.354 138.211 128.895 1.00 51.97 251 VAL A N 1
ATOM 1675 C CA . VAL A 1 251 ? 142.473 139.388 129.750 1.00 51.97 251 VAL A CA 1
ATOM 1676 C C . VAL A 1 251 ? 143.588 139.201 130.771 1.00 51.97 251 VAL A C 1
ATOM 1677 O O . VAL A 1 251 ? 144.122 140.177 131.311 1.00 51.97 251 VAL A O 1
ATOM 1681 N N . THR A 1 252 ? 143.956 137.951 131.057 1.00 54.76 252 THR A N 1
ATOM 1682 C CA . THR A 1 252 ? 145.069 137.710 131.968 1.00 54.76 252 THR A CA 1
ATOM 1683 C C . THR A 1 252 ? 146.401 137.810 131.239 1.00 54.76 252 THR A C 1
ATOM 1684 O O . THR A 1 252 ? 147.397 138.265 131.812 1.00 54.76 252 THR A O 1
ATOM 1688 N N . VAL A 1 253 ? 146.433 137.415 129.968 1.00 49.76 253 VAL A N 1
ATOM 1689 C CA . VAL A 1 253 ? 147.626 137.515 129.134 1.00 49.76 253 VAL A CA 1
ATOM 1690 C C . VAL A 1 253 ? 147.976 138.983 128.914 1.00 49.76 253 VAL A C 1
ATOM 1691 O O . VAL A 1 253 ? 149.053 139.308 128.409 1.00 49.76 253 VAL A O 1
ATOM 1695 N N . GLU A 1 254 ? 147.065 139.879 129.283 1.00 48.77 254 GLU A N 1
ATOM 1696 C CA . GLU A 1 254 ? 147.310 141.306 129.209 1.00 48.77 254 GLU A CA 1
ATOM 1697 C C . GLU A 1 254 ? 147.800 141.903 130.516 1.00 48.77 254 GLU A C 1
ATOM 1698 O O . GLU A 1 254 ? 148.115 143.097 130.547 1.00 48.77 254 GLU A O 1
ATOM 1704 N N . ILE A 1 255 ? 147.866 141.126 131.591 1.00 56.06 255 ILE A N 1
ATOM 1705 C CA . ILE A 1 255 ? 148.308 141.614 132.892 1.00 56.06 255 ILE A CA 1
ATOM 1706 C C . ILE A 1 255 ? 149.546 140.865 133.372 1.00 56.06 255 ILE A C 1
ATOM 1707 O O . ILE A 1 255 ? 150.606 141.462 133.566 1.00 56.06 255 ILE A O 1
ATOM 1712 N N . MET A 1 256 ? 149.433 139.550 133.567 1.00 63.82 256 MET A N 1
ATOM 1713 C CA . MET A 1 256 ? 150.569 138.786 134.079 1.00 63.82 256 MET A CA 1
ATOM 1714 C C . MET A 1 256 ? 151.525 138.371 132.963 1.00 63.82 256 MET A C 1
ATOM 1715 O O . MET A 1 256 ? 152.646 138.880 132.872 1.00 63.82 256 MET A O 1
ATOM 1720 N N . HIS A 1 257 ? 151.081 137.469 132.088 1.00 58.45 257 HIS A N 1
ATOM 1721 C CA . HIS A 1 257 ? 151.878 136.968 130.970 1.00 58.45 257 HIS A CA 1
ATOM 1722 C C . HIS A 1 257 ? 153.332 136.666 131.316 1.00 58.45 257 HIS A C 1
ATOM 1723 O O . HIS A 1 257 ? 154.227 137.425 130.932 1.00 58.45 257 HIS A O 1
ATOM 1730 N N . ALA A 1 258 ? 153.585 135.611 132.079 1.00 71.13 258 ALA A N 1
ATOM 1731 C CA . ALA A 1 258 ? 154.956 135.150 132.251 1.00 71.13 258 ALA A CA 1
ATOM 1732 C C . ALA A 1 258 ? 155.428 134.419 130.996 1.00 71.13 258 ALA A C 1
ATOM 1733 O O . ALA A 1 258 ? 154.693 133.608 130.427 1.00 71.13 258 ALA A O 1
ATOM 1735 N N . MET A 1 259 ? 156.653 134.718 130.554 1.00 75.50 259 MET A N 1
ATOM 1736 C CA . MET A 1 259 ? 157.276 134.029 129.431 1.00 75.50 259 MET A CA 1
ATOM 1737 C C . MET A 1 259 ? 158.735 133.738 129.749 1.00 75.50 259 MET A C 1
ATOM 1738 O O . MET A 1 259 ? 159.327 134.355 130.637 1.00 75.50 259 MET A O 1
ATOM 1743 N N . TRP A 1 260 ? 159.312 132.801 129.006 1.00 84.83 260 TRP A N 1
ATOM 1744 C CA . TRP A 1 260 ? 160.663 132.320 129.278 1.00 84.83 260 TRP A CA 1
ATOM 1745 C C . TRP A 1 260 ? 161.301 131.881 127.964 1.00 84.83 260 TRP A C 1
ATOM 1746 O O . TRP A 1 260 ? 160.805 132.204 126.880 1.00 84.83 260 TRP A O 1
ATOM 1757 N N . LYS A 1 261 ? 162.409 131.146 128.061 1.00 87.03 261 LYS A N 1
ATOM 1758 C CA . LYS A 1 261 ? 163.104 130.658 126.885 1.00 87.03 261 LYS A CA 1
ATOM 1759 C C . LYS A 1 261 ? 162.248 129.621 126.159 1.00 87.03 261 LYS A C 1
ATOM 1760 O O . LYS A 1 261 ? 161.382 128.985 126.762 1.00 87.03 261 LYS A O 1
ATOM 1762 N N . PRO A 1 262 ? 162.470 129.436 124.861 1.00 87.48 262 PRO A N 1
ATOM 1763 C CA . PRO A 1 262 ? 161.633 128.511 124.093 1.00 87.48 262 PRO A CA 1
ATOM 1764 C C . PRO A 1 262 ? 161.963 127.048 124.361 1.00 87.48 262 PRO A C 1
ATOM 1765 O O . PRO A 1 262 ? 163.052 126.690 124.811 1.00 87.48 262 PRO A O 1
ATOM 1769 N N . GLN A 1 263 ? 160.980 126.202 124.065 1.00 89.90 263 GLN A N 1
ATOM 1770 C CA . GLN A 1 263 ? 161.063 124.750 124.162 1.00 89.90 263 GLN A CA 1
ATOM 1771 C C . GLN A 1 263 ? 160.771 124.144 122.787 1.00 89.90 263 GLN A C 1
ATOM 1772 O O . GLN A 1 263 ? 160.651 124.852 121.787 1.00 89.90 263 GLN A O 1
ATOM 1778 N N . LYS A 1 264 ? 160.654 122.816 122.740 1.00 89.52 264 LYS A N 1
ATOM 1779 C CA . LYS A 1 264 ? 160.417 122.134 121.472 1.00 89.52 264 LYS A CA 1
ATOM 1780 C C . LYS A 1 264 ? 158.951 122.134 121.055 1.00 89.52 264 LYS A C 1
ATOM 1781 O O . LYS A 1 264 ? 158.652 121.800 119.904 1.00 89.52 264 LYS A O 1
ATOM 1783 N N . PHE A 1 265 ? 158.036 122.494 121.957 1.00 90.96 265 PHE A N 1
ATOM 1784 C CA . PHE A 1 265 ? 156.615 122.665 121.649 1.00 90.96 265 PHE A CA 1
ATOM 1785 C C . PHE A 1 265 ? 155.986 121.373 121.116 1.00 90.96 265 PHE A C 1
ATOM 1786 O O . PHE A 1 265 ? 155.673 121.234 119.932 1.00 90.96 265 PHE A O 1
ATOM 1794 N N . LYS A 1 266 ? 155.839 120.412 122.024 1.00 91.79 266 LYS A N 1
ATOM 1795 C CA . LYS A 1 266 ? 154.973 119.272 121.756 1.00 91.79 266 LYS A CA 1
ATOM 1796 C C . LYS A 1 266 ? 153.573 119.761 121.394 1.00 91.79 266 LYS A C 1
ATOM 1797 O O . LYS A 1 266 ? 153.016 120.635 122.063 1.00 91.79 266 L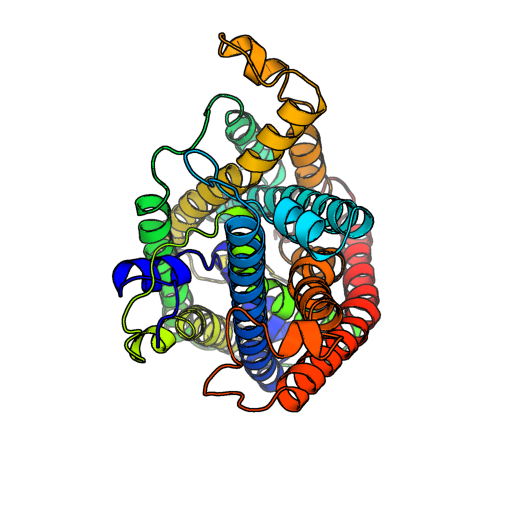YS A O 1
ATOM 1799 N N . TYR A 1 267 ? 153.006 119.196 120.326 1.00 92.35 267 TYR A N 1
ATOM 1800 C CA . TYR A 1 267 ? 151.758 119.693 119.753 1.00 92.35 267 TYR A CA 1
ATOM 1801 C C . TYR A 1 267 ? 150.531 119.298 120.566 1.00 92.35 267 TYR A C 1
ATOM 1802 O O . TYR A 1 267 ? 149.415 119.723 120.254 1.00 92.35 267 TYR A O 1
ATOM 1804 N N . ILE A 1 268 ? 150.717 118.481 121.603 1.00 88.30 268 ILE A N 1
ATOM 1805 C CA . ILE A 1 268 ? 149.592 118.099 122.447 1.00 88.30 268 ILE A CA 1
ATOM 1806 C C . ILE A 1 268 ? 149.190 119.247 123.365 1.00 88.30 268 ILE A C 1
ATOM 1807 O O . ILE A 1 268 ? 148.118 119.208 123.979 1.00 88.30 268 ILE A O 1
ATOM 1812 N N . TYR A 1 269 ? 150.013 120.295 123.447 1.00 88.82 269 TYR A N 1
ATOM 1813 C CA . TYR A 1 269 ? 149.722 121.397 124.359 1.00 88.82 269 TYR A CA 1
ATOM 1814 C C . TYR A 1 269 ? 148.441 122.120 123.965 1.00 88.82 269 TYR A C 1
ATOM 1815 O O . TYR A 1 269 ? 147.783 122.735 124.811 1.00 88.82 269 TYR A O 1
ATOM 1824 N N . LEU A 1 270 ? 148.073 122.065 122.684 1.00 81.30 270 LEU A N 1
ATOM 1825 C CA . LEU A 1 270 ? 146.859 122.730 122.226 1.00 81.30 270 LEU A CA 1
ATOM 1826 C C . LEU A 1 270 ? 145.593 122.127 122.818 1.00 81.30 270 LEU A C 1
ATOM 1827 O O . LEU A 1 270 ? 144.576 122.823 122.897 1.00 81.30 270 LEU A O 1
ATOM 1829 N N . MET A 1 271 ? 145.628 120.867 123.251 1.00 75.54 271 MET A N 1
ATOM 1830 C CA . MET A 1 271 ? 144.435 120.216 123.775 1.00 75.54 271 MET A CA 1
ATOM 1831 C C . MET A 1 271 ? 144.052 120.704 125.162 1.00 75.54 271 MET A C 1
ATOM 1832 O O . MET A 1 271 ? 143.155 120.117 125.777 1.00 75.54 271 MET A O 1
ATOM 1834 N N . ALA A 1 272 ? 144.706 121.739 125.678 1.00 72.07 272 ALA A N 1
ATOM 1835 C CA . ALA A 1 272 ? 144.307 122.365 126.927 1.00 72.07 272 ALA A CA 1
ATOM 1836 C C . ALA A 1 272 ? 143.530 123.649 126.703 1.00 72.07 272 ALA A C 1
ATOM 1837 O O . ALA A 1 272 ? 142.944 124.179 127.651 1.00 72.07 272 ALA A O 1
ATOM 1839 N N . THR A 1 273 ? 143.509 124.157 125.472 1.00 65.51 273 THR A N 1
ATOM 1840 C CA . THR A 1 273 ? 142.695 125.326 125.164 1.00 65.51 273 THR A CA 1
ATOM 1841 C C . THR A 1 273 ? 141.216 124.968 125.108 1.00 65.51 273 THR A C 1
ATOM 1842 O O . THR A 1 273 ? 140.367 125.753 125.543 1.00 65.51 273 THR A O 1
ATOM 1846 N N . LEU A 1 274 ? 140.892 123.797 124.570 1.00 55.87 274 LEU A N 1
ATOM 1847 C CA . LEU A 1 274 ? 139.513 123.323 124.483 1.00 55.87 274 LEU A CA 1
ATOM 1848 C C . LEU A 1 274 ? 139.148 122.396 125.640 1.00 55.87 274 LEU A C 1
ATOM 1849 O O . LEU A 1 274 ? 138.621 121.305 125.458 1.00 55.87 274 LEU A O 1
ATOM 1854 N N . TYR A 1 275 ? 139.414 122.854 126.862 1.00 43.94 275 TYR A N 1
ATOM 1855 C CA . TYR A 1 275 ? 138.931 122.198 128.066 1.00 43.94 275 TYR A CA 1
ATOM 1856 C C . TYR A 1 275 ? 137.834 122.987 128.758 1.00 43.94 275 TYR A C 1
ATOM 1857 O O . TYR A 1 275 ? 137.113 122.420 129.579 1.00 43.94 275 TYR A O 1
ATOM 1866 N N . VAL A 1 276 ? 137.686 124.274 128.438 1.00 39.55 276 VAL A N 1
ATOM 1867 C CA . VAL A 1 276 ? 136.569 125.058 128.944 1.00 39.55 276 VAL A CA 1
ATOM 1868 C C . VAL A 1 276 ? 135.257 124.635 128.295 1.00 39.55 276 VAL A C 1
ATOM 1869 O O . VAL A 1 276 ? 134.176 124.940 128.814 1.00 39.55 276 VAL A O 1
ATOM 1873 N N . PHE A 1 277 ? 135.322 123.919 127.174 1.00 37.60 277 PHE A N 1
ATOM 1874 C CA . PHE A 1 277 ? 134.101 123.481 126.511 1.00 37.60 277 PHE A CA 1
ATOM 1875 C C . PHE A 1 277 ? 133.387 122.409 127.319 1.00 37.60 277 PHE A C 1
ATOM 1876 O O . PHE A 1 277 ? 132.162 122.455 127.470 1.00 37.60 277 PHE A O 1
ATOM 1884 N N . THR A 1 278 ? 134.129 121.438 127.854 1.00 36.84 278 THR A N 1
ATOM 1885 C CA . THR A 1 278 ? 133.507 120.432 128.705 1.00 36.84 278 THR A CA 1
ATOM 1886 C C . THR A 1 278 ? 133.000 121.022 130.010 1.00 36.84 278 THR A C 1
ATOM 1887 O O . THR A 1 278 ? 132.244 120.360 130.724 1.00 36.84 278 THR A O 1
ATOM 1891 N N . LEU A 1 279 ? 133.401 122.244 130.340 1.00 34.76 279 LEU A N 1
ATOM 1892 C CA . LEU A 1 279 ? 132.840 122.948 131.483 1.00 34.76 279 LEU A CA 1
ATOM 1893 C C . LEU A 1 279 ? 131.576 123.716 131.134 1.00 34.76 279 LEU A C 1
ATOM 1894 O O . LEU A 1 279 ? 130.623 123.717 131.922 1.00 34.76 279 LEU A O 1
ATOM 1899 N N . THR A 1 280 ? 131.540 124.361 129.971 1.00 34.74 280 THR A N 1
ATOM 1900 C CA . THR A 1 280 ? 130.454 125.281 129.655 1.00 34.74 280 THR A CA 1
ATOM 1901 C C . THR A 1 280 ? 129.318 124.666 128.849 1.00 34.74 280 THR A C 1
ATOM 1902 O O . THR A 1 280 ? 128.172 125.090 129.017 1.00 34.74 280 THR A O 1
ATOM 1906 N N . ILE A 1 281 ? 129.579 123.697 127.977 1.00 31.57 281 ILE A N 1
ATOM 1907 C CA . ILE A 1 281 ? 128.524 123.200 127.094 1.00 31.57 281 ILE A CA 1
ATOM 1908 C C . ILE A 1 281 ? 127.575 122.249 127.821 1.00 31.57 281 ILE A C 1
ATOM 1909 O O . ILE A 1 281 ? 126.357 122.488 127.805 1.00 31.57 281 ILE A O 1
ATOM 1914 N N . PRO A 1 282 ? 128.051 121.173 128.466 1.00 29.41 282 PRO A N 1
ATOM 1915 C CA . PRO A 1 282 ? 127.090 120.233 129.065 1.00 29.41 282 PRO A CA 1
ATOM 1916 C C . PRO A 1 282 ? 126.260 120.841 130.174 1.00 29.41 282 PRO A C 1
ATOM 1917 O O . PRO A 1 282 ? 125.055 120.575 130.248 1.00 29.41 282 PRO A O 1
ATOM 1921 N N . SER A 1 283 ? 126.865 121.655 131.039 1.00 28.47 283 SER A N 1
ATOM 1922 C CA . SER A 1 283 ? 126.129 122.215 132.167 1.00 28.47 283 SER A CA 1
ATOM 1923 C C . SER A 1 283 ? 125.027 123.154 131.712 1.00 28.47 283 SER A C 1
ATOM 1924 O O . SER A 1 283 ? 123.920 123.113 132.255 1.00 28.47 283 SER A O 1
ATOM 1927 N N . ALA A 1 284 ? 125.306 124.004 130.726 1.00 26.15 284 ALA A N 1
ATOM 1928 C CA . ALA A 1 284 ? 124.316 124.938 130.209 1.00 26.15 284 ALA A CA 1
ATOM 1929 C C . ALA A 1 284 ? 123.261 124.259 129.360 1.00 26.15 284 ALA A C 1
ATOM 1930 O O . ALA A 1 284 ? 122.115 124.714 129.334 1.00 26.15 284 ALA A O 1
ATOM 1932 N N . ALA A 1 285 ? 123.616 123.178 128.665 1.00 25.30 285 ALA A N 1
ATOM 1933 C CA . ALA A 1 285 ? 122.627 122.466 127.869 1.00 25.30 285 ALA A CA 1
ATOM 1934 C C . ALA A 1 285 ? 121.667 121.670 128.743 1.00 25.30 285 ALA A C 1
ATOM 1935 O O . ALA A 1 285 ? 120.457 121.680 128.500 1.00 25.30 285 ALA A O 1
ATOM 1937 N N . ALA A 1 286 ? 122.179 120.992 129.774 1.00 26.72 286 ALA A N 1
ATOM 1938 C CA . ALA A 1 286 ? 121.362 120.100 130.584 1.00 26.72 286 ALA A CA 1
ATOM 1939 C C . ALA A 1 286 ? 120.468 120.826 131.576 1.00 26.72 286 ALA A C 1
ATOM 1940 O O . ALA A 1 286 ? 119.468 120.250 132.008 1.00 26.72 286 ALA A O 1
ATOM 1942 N N . VAL A 1 287 ? 120.790 122.058 131.954 1.00 26.10 287 VAL A N 1
ATOM 1943 C CA . VAL A 1 287 ? 119.902 122.837 132.812 1.00 26.10 287 VAL A CA 1
ATOM 1944 C C . VAL A 1 287 ? 118.746 123.423 132.014 1.00 26.10 287 VAL A C 1
ATOM 1945 O O . VAL A 1 287 ? 117.594 123.384 132.456 1.00 26.10 287 VAL A O 1
ATOM 1949 N N . TYR A 1 288 ? 119.039 123.959 130.826 1.00 28.66 288 TYR A N 1
ATOM 1950 C CA . TYR A 1 288 ? 117.982 124.461 129.959 1.00 28.66 288 TYR A CA 1
ATOM 1951 C C . TYR A 1 288 ? 117.075 123.336 129.489 1.00 28.66 288 TYR A C 1
ATOM 1952 O O . TYR A 1 288 ? 115.852 123.487 129.494 1.00 28.66 288 TYR A O 1
ATOM 1961 N N . TRP A 1 289 ? 117.645 122.188 129.112 1.00 29.59 289 TRP A N 1
ATOM 1962 C CA . TRP A 1 289 ? 116.823 121.062 128.680 1.00 29.59 289 TRP A CA 1
ATOM 1963 C C . TRP A 1 289 ? 115.807 120.669 129.742 1.00 29.59 289 TRP A C 1
ATOM 1964 O O . TRP A 1 289 ? 114.679 120.284 129.419 1.00 29.59 289 TRP A O 1
ATOM 1975 N N . ALA A 1 290 ? 116.184 120.761 131.014 1.00 26.92 290 ALA A N 1
ATOM 1976 C CA . ALA A 1 290 ? 115.299 120.308 132.074 1.00 26.92 290 ALA A CA 1
ATOM 1977 C C . ALA A 1 290 ? 114.313 121.385 132.493 1.00 26.92 290 ALA A C 1
ATOM 1978 O O . ALA A 1 290 ? 113.163 121.074 132.814 1.00 26.92 290 ALA A O 1
ATOM 1980 N N . PHE A 1 291 ? 114.725 122.652 132.502 1.00 27.88 291 PHE A N 1
ATOM 1981 C CA . PHE A 1 291 ? 113.899 123.688 133.105 1.00 27.88 291 PHE A CA 1
ATOM 1982 C C . PHE A 1 291 ? 113.245 124.636 132.108 1.00 27.88 291 PHE A C 1
ATOM 1983 O O . PHE A 1 291 ? 112.498 125.520 132.531 1.00 27.88 291 PHE A O 1
ATOM 1991 N N . GLY A 1 292 ? 113.475 124.470 130.810 1.00 31.11 292 GLY A N 1
ATOM 1992 C CA . GLY A 1 292 ? 112.632 125.130 129.830 1.00 31.11 292 GLY A CA 1
ATOM 1993 C C . GLY A 1 292 ? 112.694 126.639 129.889 1.00 31.11 292 GLY A C 1
ATOM 1994 O O . GLY A 1 292 ? 113.768 127.242 129.954 1.00 31.11 292 GLY A O 1
ATOM 1995 N N . ASP A 1 293 ? 111.517 127.262 129.856 1.00 34.62 293 ASP A N 1
ATOM 1996 C CA . ASP A 1 293 ? 111.381 128.708 129.780 1.00 34.62 293 ASP A CA 1
ATOM 1997 C C . ASP A 1 293 ? 111.110 129.343 131.135 1.00 34.62 293 ASP A C 1
A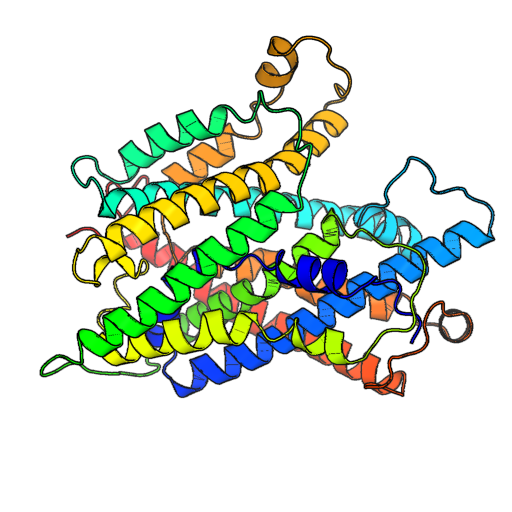TOM 1998 O O . ASP A 1 293 ? 110.593 130.461 131.196 1.00 34.62 293 ASP A O 1
ATOM 2003 N N . ALA A 1 294 ? 111.422 128.649 132.219 1.00 30.35 294 ALA A N 1
ATOM 2004 C CA . ALA A 1 294 ? 111.424 129.256 133.538 1.00 30.35 294 ALA A CA 1
ATOM 2005 C C . ALA A 1 294 ? 112.735 129.951 133.837 1.00 30.35 294 ALA A C 1
ATOM 2006 O O . ALA A 1 294 ? 112.886 130.524 134.917 1.00 30.35 294 ALA A O 1
ATOM 2008 N N . LEU A 1 295 ? 113.680 129.907 132.905 1.00 29.08 295 LEU A N 1
ATOM 2009 C CA . LEU A 1 295 ? 115.000 130.481 133.100 1.00 29.08 295 LEU A CA 1
ATOM 2010 C C . LEU A 1 295 ? 115.091 131.935 132.672 1.00 29.08 295 LEU A C 1
ATOM 2011 O O . LEU A 1 295 ? 115.979 132.646 133.148 1.00 29.08 295 LEU A O 1
ATOM 2016 N N . LEU A 1 296 ? 114.202 132.403 131.803 1.00 31.41 296 LEU A N 1
ATOM 2017 C CA . LEU A 1 296 ? 114.192 133.815 131.449 1.00 31.41 296 LEU A CA 1
ATOM 2018 C C . LEU A 1 296 ? 113.662 134.688 132.573 1.00 31.41 296 LEU A C 1
ATOM 2019 O O . LEU A 1 296 ? 113.411 135.876 132.361 1.00 31.41 296 LEU A O 1
ATOM 2024 N N . ASP A 1 297 ? 113.492 134.120 133.756 1.00 35.40 297 ASP A N 1
ATOM 2025 C CA . ASP A 1 297 ? 113.144 134.861 134.951 1.00 35.40 297 ASP A CA 1
ATOM 2026 C C . ASP A 1 297 ? 114.144 134.663 136.079 1.00 35.40 297 ASP A C 1
ATOM 2027 O O . ASP A 1 297 ? 114.083 135.398 137.068 1.00 35.40 297 ASP A O 1
ATOM 2032 N N . HIS A 1 298 ? 115.057 133.698 135.960 1.00 33.06 298 HIS A N 1
ATOM 2033 C CA . HIS A 1 298 ? 116.017 133.364 137.007 1.00 33.06 298 HIS A CA 1
ATOM 2034 C C . HIS A 1 298 ? 117.407 133.307 136.395 1.00 33.06 298 HIS A C 1
ATOM 2035 O O . HIS A 1 298 ? 117.720 132.374 135.652 1.00 33.06 298 HIS A O 1
ATOM 2042 N N . SER A 1 299 ? 118.245 134.289 136.720 1.00 31.59 299 SER A N 1
ATOM 2043 C CA . SER A 1 299 ? 119.589 134.340 136.157 1.00 31.59 299 SER A CA 1
ATOM 2044 C C . SER A 1 299 ? 120.557 133.468 136.945 1.00 31.59 299 SER A C 1
ATOM 2045 O O . SER A 1 299 ? 121.525 132.949 136.385 1.00 31.59 299 SER A O 1
ATOM 2048 N N . ASN A 1 300 ? 120.327 133.314 138.245 1.00 29.58 300 ASN A N 1
ATOM 2049 C CA . ASN A 1 300 ? 121.131 132.412 139.061 1.00 29.58 300 ASN A CA 1
ATOM 2050 C C . ASN A 1 300 ? 120.515 131.021 139.029 1.00 29.58 300 ASN A C 1
ATOM 2051 O O . ASN A 1 300 ? 119.395 130.823 139.508 1.00 29.58 300 ASN A O 1
ATOM 2056 N N . ALA A 1 301 ? 121.249 130.057 138.471 1.00 28.76 301 ALA A N 1
ATOM 2057 C CA . ALA A 1 301 ? 120.700 128.725 138.248 1.00 28.76 301 ALA A CA 1
ATOM 2058 C C . ALA A 1 301 ? 120.496 127.946 139.536 1.00 28.76 301 ALA A C 1
ATOM 2059 O O . ALA A 1 301 ? 119.768 126.952 139.525 1.00 28.76 301 ALA A O 1
ATOM 2061 N N . PHE A 1 302 ? 121.122 128.362 140.637 1.00 27.87 302 PHE A N 1
ATOM 2062 C CA . PHE A 1 302 ? 120.938 127.709 141.928 1.00 27.87 302 PHE A CA 1
ATOM 2063 C C . PHE A 1 302 ? 119.532 127.869 142.473 1.00 27.87 302 PHE A C 1
ATOM 2064 O O . PHE A 1 302 ? 119.186 127.185 143.436 1.00 27.87 302 PHE A O 1
ATOM 2072 N N . SER A 1 303 ? 118.720 128.746 141.897 1.00 27.77 303 SER A N 1
ATOM 2073 C CA . SER A 1 303 ? 117.386 129.010 142.407 1.00 27.77 303 SER A CA 1
ATOM 2074 C C . SER A 1 303 ? 116.366 127.971 141.983 1.00 27.77 303 SER A C 1
ATOM 2075 O O . SER A 1 303 ? 115.294 127.902 142.589 1.00 27.77 303 SER A O 1
ATOM 2078 N N . LEU A 1 304 ? 116.663 127.171 140.965 1.00 27.27 304 LEU A N 1
ATOM 2079 C CA . LEU A 1 304 ? 115.756 126.137 140.494 1.00 27.27 304 LEU A CA 1
ATOM 2080 C C . LEU A 1 304 ? 116.136 124.741 140.955 1.00 27.27 304 LEU A C 1
ATOM 2081 O O . LEU A 1 304 ? 115.266 123.875 141.034 1.00 27.27 304 LEU A O 1
ATOM 2086 N N . MET A 1 305 ? 117.407 124.508 141.269 1.00 27.43 305 MET A N 1
ATOM 2087 C CA . MET A 1 305 ? 117.860 123.188 141.667 1.00 27.43 305 MET A CA 1
ATOM 2088 C C . MET A 1 305 ? 117.300 122.823 143.040 1.00 27.43 305 MET A C 1
ATOM 2089 O O . MET A 1 305 ? 117.128 123.693 143.896 1.00 27.43 305 MET A O 1
ATOM 2094 N N . PRO A 1 306 ? 117.007 121.545 143.277 1.00 27.15 306 PRO A N 1
ATOM 2095 C CA . PRO A 1 306 ? 116.477 121.139 144.582 1.00 27.15 306 PRO A CA 1
ATOM 2096 C C . PRO A 1 306 ? 117.551 121.185 145.651 1.00 27.15 306 PRO A C 1
ATOM 2097 O O . PRO A 1 306 ? 118.708 120.841 145.409 1.00 27.15 306 PRO A O 1
ATOM 2101 N N . LYS A 1 307 ? 117.190 121.656 146.846 1.00 29.65 307 LYS A N 1
ATOM 2102 C CA . LYS A 1 307 ? 118.230 121.851 147.894 1.00 29.65 307 LYS A CA 1
ATOM 2103 C C . LYS A 1 307 ? 118.739 120.506 148.420 1.00 29.65 307 LYS A C 1
ATOM 2104 O O . LYS A 1 307 ? 117.900 119.663 148.792 1.00 29.65 307 LYS A O 1
ATOM 2110 N N . ASN A 1 308 ? 120.062 120.324 148.450 1.00 26.58 308 ASN A N 1
ATOM 2111 C CA . ASN A 1 308 ? 120.674 119.084 148.998 1.00 26.58 308 ASN A CA 1
ATOM 2112 C C . ASN A 1 308 ? 122.101 119.427 149.437 1.00 26.58 308 ASN A C 1
ATOM 2113 O O . ASN A 1 308 ? 122.561 120.538 149.114 1.00 26.58 308 ASN A O 1
ATOM 2118 N N . ALA A 1 309 ? 122.774 118.514 150.141 1.00 23.26 309 ALA A N 1
ATOM 2119 C CA . ALA A 1 309 ? 124.143 118.788 150.635 1.00 23.26 309 ALA A CA 1
ATOM 2120 C C . ALA A 1 309 ? 125.042 119.153 149.450 1.00 23.26 309 ALA A C 1
ATOM 2121 O O . ALA A 1 309 ? 125.927 120.010 149.625 1.00 23.26 309 ALA A O 1
ATOM 2123 N N . TRP A 1 310 ? 124.816 118.526 148.293 1.00 23.89 310 TRP A N 1
ATOM 2124 C CA . TRP A 1 310 ? 125.629 118.806 147.083 1.00 23.89 310 TRP A CA 1
ATOM 2125 C C . TRP A 1 310 ? 125.472 120.271 146.672 1.00 23.89 310 TRP A C 1
ATOM 2126 O O . TRP A 1 310 ? 126.498 120.921 146.381 1.00 23.89 310 TRP A O 1
ATOM 2137 N N . ARG A 1 311 ? 124.235 120.772 146.653 1.00 26.42 311 ARG A N 1
ATOM 2138 C CA . ARG A 1 311 ? 123.982 122.192 146.290 1.00 26.42 311 ARG A CA 1
ATOM 2139 C C . ARG A 1 311 ? 124.704 123.095 147.293 1.00 26.42 311 ARG A C 1
ATOM 2140 O O . ARG A 1 311 ? 125.357 124.058 146.853 1.00 26.42 311 ARG A O 1
ATOM 2148 N N . ASP A 1 312 ? 124.605 122.776 148.586 1.00 26.44 312 ASP A N 1
ATOM 2149 C CA . ASP A 1 312 ? 125.246 123.607 149.639 1.00 26.44 312 ASP A CA 1
ATOM 2150 C C . ASP A 1 312 ? 126.765 123.599 149.440 1.00 26.44 312 ASP A C 1
ATOM 2151 O O . ASP A 1 312 ? 127.384 124.665 149.606 1.00 26.44 312 ASP A O 1
ATOM 2156 N N . ALA A 1 313 ? 127.336 122.442 149.094 1.00 25.81 313 ALA A N 1
ATOM 2157 C CA . ALA A 1 313 ? 128.796 122.343 148.861 1.00 25.81 313 ALA A CA 1
ATOM 2158 C C . ALA A 1 313 ? 129.186 123.228 147.676 1.00 25.81 313 ALA A C 1
ATOM 2159 O O . ALA A 1 313 ? 130.238 123.888 147.758 1.00 25.81 313 ALA A O 1
ATOM 2161 N N . ALA A 1 314 ? 128.370 123.238 146.618 1.00 25.64 314 ALA A N 1
ATOM 2162 C CA . ALA A 1 314 ? 128.703 124.015 145.432 1.00 25.64 314 ALA A CA 1
ATOM 2163 C C . ALA A 1 314 ? 128.610 125.512 145.682 1.00 25.64 314 ALA A C 1
ATOM 2164 O O . ALA A 1 314 ? 129.430 126.275 145.167 1.00 25.64 314 ALA A O 1
ATOM 2166 N N . VAL A 1 315 ? 127.631 125.948 146.477 1.00 26.56 315 VAL A N 1
ATOM 2167 C CA . VAL A 1 315 ? 127.531 127.360 146.836 1.00 26.56 315 VAL A CA 1
ATOM 2168 C C . VAL A 1 315 ? 128.769 127.807 147.601 1.00 26.56 315 VAL A C 1
ATOM 2169 O O . VAL A 1 315 ? 129.312 128.889 147.355 1.00 26.56 315 VAL A O 1
ATOM 2173 N N . ILE A 1 316 ? 129.235 126.983 148.540 1.00 26.34 316 ILE A N 1
ATOM 2174 C CA . ILE A 1 316 ? 130.397 127.344 149.344 1.00 26.34 316 ILE A CA 1
ATOM 2175 C C . ILE A 1 316 ? 131.648 127.402 148.483 1.00 26.34 316 ILE A C 1
ATOM 2176 O O . ILE A 1 316 ? 132.481 128.304 148.633 1.00 26.34 316 ILE A O 1
ATOM 2181 N N . LEU A 1 317 ? 131.803 126.447 147.567 1.00 28.24 317 LEU A N 1
ATOM 2182 C CA . LEU A 1 317 ? 132.954 126.465 146.672 1.00 28.24 317 LEU A CA 1
ATOM 2183 C C . LEU A 1 317 ? 132.918 127.682 145.761 1.00 28.24 317 LEU A C 1
ATOM 2184 O O . LEU A 1 317 ? 133.956 128.294 145.492 1.00 28.24 317 LEU A O 1
ATOM 2189 N N . MET A 1 318 ? 131.730 128.068 145.297 1.00 30.14 318 MET A N 1
ATOM 2190 C CA . MET A 1 318 ? 131.631 129.248 144.450 1.00 30.14 318 MET A CA 1
ATOM 2191 C C . MET A 1 318 ? 131.933 130.517 145.233 1.00 30.14 318 MET A C 1
ATOM 2192 O O . MET A 1 318 ? 132.524 131.455 144.691 1.00 30.14 318 MET A O 1
ATOM 2197 N N . LEU A 1 319 ? 131.548 130.568 146.508 1.00 29.71 319 LEU A N 1
ATOM 2198 C CA . LEU A 1 319 ? 131.897 131.720 147.336 1.00 29.71 319 LEU A CA 1
ATOM 2199 C C . LEU A 1 319 ? 133.402 131.819 147.529 1.00 29.71 319 LEU A C 1
ATOM 2200 O O . LEU A 1 319 ? 133.993 132.894 147.370 1.00 29.71 319 LEU A O 1
ATOM 2205 N N . ILE A 1 320 ? 134.042 130.702 147.882 1.00 31.00 320 ILE A N 1
ATOM 2206 C CA . ILE A 1 320 ? 135.492 130.705 148.046 1.00 31.00 320 ILE A CA 1
ATOM 2207 C C . ILE A 1 320 ? 136.179 131.097 146.749 1.00 31.00 320 ILE A C 1
ATOM 2208 O O . ILE A 1 320 ? 137.228 131.749 146.766 1.00 31.00 320 ILE A O 1
ATOM 2213 N N . HIS A 1 321 ? 135.604 130.726 145.605 1.00 34.85 321 HIS A N 1
ATOM 2214 C CA . HIS A 1 321 ? 136.218 131.093 144.334 1.00 34.85 321 HIS A CA 1
ATOM 2215 C C . HIS A 1 321 ? 136.047 132.577 144.037 1.00 34.85 321 HIS A C 1
ATOM 2216 O O . HIS A 1 321 ? 137.000 133.246 143.629 1.00 34.85 321 HIS A O 1
ATOM 2223 N N . GLN A 1 322 ? 134.844 133.109 144.225 1.00 35.61 322 GLN A N 1
ATOM 2224 C CA . GLN A 1 322 ? 134.587 134.505 143.904 1.00 35.61 322 GLN A CA 1
ATOM 2225 C C . GLN A 1 322 ? 135.179 135.466 144.919 1.00 35.61 322 GLN A C 1
ATOM 2226 O O . GLN A 1 322 ? 135.189 136.672 144.665 1.00 35.61 322 GLN A O 1
ATOM 2232 N N . PHE A 1 323 ? 135.652 134.974 146.059 1.00 41.48 323 PHE A N 1
ATOM 2233 C CA . PHE A 1 323 ? 136.402 135.811 146.983 1.00 41.48 323 PHE A CA 1
ATOM 2234 C C . PHE A 1 323 ? 137.859 135.963 146.590 1.00 41.48 323 PHE A C 1
ATOM 2235 O O . PHE A 1 323 ? 138.527 136.872 147.088 1.00 41.48 323 PHE A O 1
ATOM 2243 N N . ILE A 1 324 ? 138.366 135.095 145.725 1.00 43.91 324 ILE A N 1
ATOM 2244 C CA . ILE A 1 324 ? 139.729 135.188 145.234 1.00 43.91 324 ILE A CA 1
ATOM 2245 C C . ILE A 1 324 ? 139.811 136.047 143.980 1.00 43.91 324 ILE A C 1
ATOM 2246 O O . ILE A 1 324 ? 140.759 136.813 143.812 1.00 43.91 324 ILE A O 1
ATOM 2251 N N . THR A 1 325 ? 138.812 135.956 143.104 1.00 43.03 325 THR A N 1
ATOM 2252 C CA . THR A 1 325 ? 138.792 136.786 141.909 1.00 43.03 325 THR A CA 1
ATOM 2253 C C . THR A 1 325 ? 138.577 138.260 142.220 1.00 43.03 325 THR A C 1
ATOM 2254 O O . THR A 1 325 ? 138.835 139.101 141.355 1.00 43.03 325 THR A O 1
ATOM 2258 N N . PHE A 1 326 ? 138.121 138.597 143.424 1.00 45.49 326 PHE A N 1
ATOM 2259 C CA . PHE A 1 326 ? 137.980 139.999 143.791 1.00 45.49 326 PHE A CA 1
ATOM 2260 C C . PHE A 1 326 ? 139.333 140.623 144.103 1.00 45.49 326 PHE A C 1
ATOM 2261 O O . PHE A 1 326 ? 139.617 141.743 143.668 1.00 45.49 326 PHE A O 1
ATOM 2269 N N . GLY A 1 327 ? 140.184 139.911 144.842 1.00 49.92 327 GLY A N 1
ATOM 2270 C CA . GLY A 1 327 ? 141.502 140.442 145.144 1.00 49.92 327 GLY A CA 1
ATOM 2271 C C . GLY A 1 327 ? 142.410 140.475 143.931 1.00 49.92 327 GLY A C 1
ATOM 2272 O O . GLY A 1 327 ? 143.183 141.421 143.747 1.00 49.92 327 GLY A O 1
ATOM 2273 N N . PHE A 1 328 ? 142.322 139.451 143.080 1.00 55.27 328 PHE A N 1
ATOM 2274 C CA . PHE A 1 328 ? 143.140 139.404 141.876 1.00 55.27 328 PHE A CA 1
ATOM 2275 C C . PHE A 1 328 ? 142.770 140.495 140.882 1.00 55.27 328 PHE A C 1
ATOM 2276 O O . PHE A 1 328 ? 143.536 140.750 139.949 1.00 55.27 328 PHE A O 1
ATOM 2284 N N . ALA A 1 329 ? 141.616 141.134 141.056 1.00 49.69 329 ALA A N 1
ATOM 2285 C CA . ALA A 1 329 ? 141.195 142.263 140.240 1.00 49.69 329 ALA A CA 1
ATOM 2286 C C . ALA A 1 329 ? 141.430 143.600 140.922 1.00 49.69 329 ALA A C 1
ATOM 2287 O O . ALA A 1 329 ? 141.733 144.585 140.249 1.00 49.69 329 ALA A O 1
ATOM 2289 N N . CYS A 1 330 ? 141.305 143.656 142.247 1.00 53.56 330 CYS A N 1
ATOM 2290 C CA . CYS A 1 330 ? 141.530 144.891 142.986 1.00 53.56 330 CYS A CA 1
ATOM 2291 C C . CYS A 1 330 ? 143.001 145.183 143.247 1.00 53.56 330 CYS A C 1
ATOM 2292 O O . CYS A 1 330 ? 143.323 146.310 143.629 1.00 53.56 330 CYS A O 1
ATOM 2295 N N . THR A 1 331 ? 143.901 144.209 143.071 1.00 54.80 331 THR A N 1
ATOM 2296 C CA . THR A 1 331 ? 145.318 144.496 143.295 1.00 54.80 331 THR A CA 1
ATOM 2297 C C . THR A 1 331 ? 145.905 145.434 142.244 1.00 54.80 331 THR A C 1
ATOM 2298 O O . THR A 1 331 ? 146.559 146.423 142.628 1.00 54.80 331 THR A O 1
ATOM 2302 N N . PRO A 1 332 ? 145.737 145.205 140.936 1.00 52.92 332 PRO A N 1
ATOM 2303 C CA . PRO A 1 332 ? 146.314 146.151 139.969 1.00 52.92 332 PRO A CA 1
ATOM 2304 C C . PRO A 1 332 ? 145.722 147.542 140.058 1.00 52.92 332 PRO A C 1
ATOM 2305 O O . PRO A 1 332 ? 146.430 148.521 139.803 1.00 52.92 332 PRO A O 1
ATOM 2309 N N . LEU A 1 333 ? 144.442 147.663 140.410 1.00 51.11 333 LEU A N 1
ATOM 2310 C CA . LEU A 1 333 ? 143.857 148.984 140.601 1.00 51.11 333 LEU A CA 1
ATOM 2311 C C . LEU A 1 333 ? 144.514 149.709 141.765 1.00 51.11 333 LEU A C 1
ATOM 2312 O O . LEU A 1 333 ? 144.796 150.907 141.676 1.00 51.11 333 LEU A O 1
ATOM 2317 N N . TYR A 1 334 ? 144.756 149.001 142.869 1.00 54.01 334 TYR A N 1
ATOM 2318 C CA . TYR A 1 334 ? 145.488 149.590 143.984 1.00 54.01 334 TYR A CA 1
ATOM 2319 C C . TYR A 1 334 ? 146.870 150.053 143.543 1.00 54.01 334 TYR A C 1
ATOM 2320 O O . TYR A 1 334 ? 147.312 151.151 143.894 1.00 54.01 334 TYR A O 1
ATOM 2329 N N . PHE A 1 335 ? 147.573 149.215 142.778 1.00 58.14 335 PHE A N 1
ATOM 2330 C CA . PHE A 1 335 ? 148.916 149.571 142.325 1.00 58.14 335 PHE A CA 1
ATOM 2331 C C . PHE A 1 335 ? 148.895 150.823 141.453 1.00 58.14 335 PHE A C 1
ATOM 2332 O O . PHE A 1 335 ? 149.707 151.739 141.635 1.00 58.14 335 PHE A O 1
ATOM 2340 N N . VAL A 1 336 ? 147.965 150.880 140.499 1.00 55.96 336 VAL A N 1
ATOM 2341 C CA . VAL A 1 336 ? 147.888 152.022 139.595 1.00 55.96 336 VAL A CA 1
ATOM 2342 C C . VAL A 1 336 ? 147.485 153.282 140.349 1.00 55.96 336 VAL A C 1
ATOM 2343 O O . VAL A 1 336 ? 148.009 154.369 140.087 1.00 55.96 336 VAL A O 1
ATOM 2347 N N . TRP A 1 337 ? 146.560 153.164 141.300 1.00 58.76 337 TRP A N 1
ATOM 2348 C CA . TRP A 1 337 ? 146.164 154.330 142.079 1.00 58.76 337 TRP A CA 1
ATOM 2349 C C . TRP A 1 337 ? 147.321 154.848 142.922 1.00 58.76 337 TRP A C 1
ATOM 2350 O O . TRP A 1 337 ? 147.532 156.061 143.013 1.00 58.76 337 TRP A O 1
ATOM 2361 N N . GLU A 1 338 ? 148.085 153.948 143.546 1.00 62.61 338 GLU A N 1
ATOM 2362 C CA . GLU A 1 338 ? 149.235 154.382 144.333 1.00 62.61 338 GLU A CA 1
ATOM 2363 C C . GLU A 1 338 ? 150.276 155.053 143.452 1.00 62.61 338 GLU A C 1
ATOM 2364 O O . GLU A 1 338 ? 150.864 156.068 143.838 1.00 62.61 338 GLU A O 1
ATOM 2370 N N . LYS A 1 339 ? 150.519 154.498 142.262 1.00 63.41 339 LYS A N 1
ATOM 2371 C CA . LYS A 1 339 ? 151.477 155.108 141.344 1.00 63.41 339 LYS A CA 1
ATOM 2372 C C . LYS A 1 339 ? 151.013 156.488 140.895 1.00 63.41 339 LYS A C 1
ATOM 2373 O O . LYS A 1 339 ? 151.814 157.425 140.811 1.00 63.41 339 LYS A O 1
ATOM 2379 N N . VAL A 1 340 ? 149.720 156.635 140.611 1.00 63.00 340 VAL A N 1
ATOM 2380 C CA . VAL A 1 340 ? 149.199 157.905 140.119 1.00 63.00 340 VAL A CA 1
ATOM 2381 C C . VAL A 1 340 ? 149.227 158.963 141.211 1.00 63.00 340 VAL A C 1
ATOM 2382 O O . VAL A 1 340 ? 149.700 160.081 140.991 1.00 63.00 340 VAL A O 1
ATOM 2386 N N . ILE A 1 341 ? 148.729 158.635 142.403 1.00 66.64 341 ILE A N 1
ATOM 2387 C CA . ILE A 1 341 ? 148.666 159.615 143.479 1.00 66.64 341 ILE A CA 1
ATOM 2388 C C . ILE A 1 341 ? 150.042 160.032 143.969 1.00 66.64 341 ILE A C 1
ATOM 2389 O O . ILE A 1 341 ? 150.166 161.070 144.625 1.00 66.64 341 ILE A O 1
ATOM 2394 N N . GLY A 1 342 ? 151.078 159.261 143.660 1.00 69.41 342 GLY A N 1
ATOM 2395 C CA . GLY A 1 342 ? 152.424 159.615 144.068 1.00 69.41 342 GLY A CA 1
ATOM 2396 C C . GLY A 1 342 ? 152.793 159.206 145.476 1.00 69.41 342 GLY A C 1
ATOM 2397 O O . GLY A 1 342 ? 153.508 159.943 146.163 1.00 69.41 342 GLY A O 1
ATOM 2398 N N . MET A 1 343 ? 152.327 158.046 145.928 1.00 76.26 343 MET A N 1
ATOM 2399 C CA . MET A 1 343 ? 152.609 157.559 147.275 1.00 76.26 343 MET A CA 1
ATOM 2400 C C . MET A 1 343 ? 152.948 156.077 147.243 1.00 76.26 343 MET A C 1
ATOM 2401 O O . MET A 1 343 ? 152.435 155.287 148.042 1.00 76.26 343 MET A O 1
ATOM 2403 N N . HIS A 1 344 ? 153.817 155.679 146.313 1.00 79.78 344 HIS A N 1
ATOM 2404 C CA . HIS A 1 344 ? 154.134 154.264 146.153 1.00 79.78 344 HIS A CA 1
ATOM 2405 C C . HIS A 1 344 ? 154.845 153.705 147.379 1.00 79.78 344 HIS A C 1
ATOM 2406 O O . HIS A 1 344 ? 154.693 152.521 147.702 1.00 79.78 344 HIS A O 1
ATOM 2408 N N . ASP A 1 345 ? 155.623 154.532 148.073 1.00 81.91 345 ASP A N 1
ATOM 2409 C CA . ASP A 1 345 ? 156.385 154.080 149.230 1.00 81.91 345 ASP A CA 1
ATOM 2410 C C . ASP A 1 345 ? 155.619 154.369 150.516 1.00 81.91 345 ASP A C 1
ATOM 2411 O O . ASP A 1 345 ? 155.258 155.519 150.787 1.00 81.91 345 ASP A O 1
ATOM 2413 N N . THR A 1 346 ? 155.378 153.323 151.304 1.00 81.91 346 THR A N 1
ATOM 2414 C CA . THR A 1 346 ? 154.707 153.459 152.590 1.00 81.91 346 THR A CA 1
ATOM 2415 C C . THR A 1 346 ? 155.147 152.319 153.496 1.00 81.91 346 THR A C 1
ATOM 2416 O O . THR A 1 346 ? 155.155 151.155 153.090 1.00 81.91 346 THR A O 1
ATOM 2418 N N . LYS A 1 347 ? 155.487 152.665 154.735 1.00 80.65 347 LYS A N 1
ATOM 2419 C CA . LYS A 1 347 ? 156.064 151.720 155.683 1.00 80.65 347 LYS A CA 1
ATOM 2420 C C . LYS A 1 347 ? 155.050 151.182 156.680 1.00 80.65 347 LYS A C 1
ATOM 2421 O O . LYS A 1 347 ? 155.154 150.028 157.103 1.00 80.65 347 LYS A O 1
ATOM 2423 N N . SER A 1 348 ? 154.077 151.991 157.083 1.00 76.50 348 SER A N 1
ATOM 2424 C CA . SER A 1 348 ? 153.040 151.521 157.988 1.00 76.50 348 SER A CA 1
ATOM 2425 C C . SER A 1 348 ? 151.893 150.897 157.206 1.00 76.50 348 SER A C 1
ATOM 2426 O O . SER A 1 348 ? 151.645 151.248 156.050 1.00 76.50 348 SER A O 1
ATOM 2428 N N . ILE A 1 349 ? 151.194 149.958 157.847 1.00 73.75 349 ILE A N 1
ATOM 2429 C CA . ILE A 1 349 ? 150.021 149.361 157.225 1.00 73.75 349 ILE A CA 1
ATOM 2430 C C . ILE A 1 349 ? 148.811 150.269 157.348 1.00 73.75 349 ILE A C 1
ATOM 2431 O O . ILE A 1 349 ? 147.874 150.158 156.551 1.00 73.75 349 ILE A O 1
ATOM 2433 N N . CYS A 1 350 ? 148.810 151.177 158.322 1.00 74.80 350 CYS A N 1
ATOM 2434 C CA . CYS A 1 350 ? 147.681 152.064 158.556 1.00 74.80 350 CYS A CA 1
ATOM 2435 C C . CYS A 1 350 ? 147.646 153.251 157.607 1.00 74.80 350 CYS A C 1
ATOM 2436 O O . CYS A 1 350 ? 146.590 153.872 157.460 1.00 74.80 350 CYS A O 1
ATOM 2439 N N . LEU A 1 351 ? 148.763 153.583 156.964 1.00 69.48 351 LEU A N 1
ATOM 2440 C CA . LEU A 1 351 ? 148.780 154.664 155.988 1.00 69.48 351 LEU A CA 1
ATOM 2441 C C . LEU A 1 351 ? 148.364 154.182 154.606 1.00 69.48 351 LEU A C 1
ATOM 2442 O O . LEU A 1 351 ? 147.570 154.847 153.929 1.00 69.48 351 LEU A O 1
ATOM 2447 N N . ARG A 1 352 ? 148.895 153.034 154.181 1.00 68.69 352 ARG A N 1
ATOM 2448 C CA . ARG A 1 352 ? 148.491 152.439 152.913 1.00 68.69 352 ARG A CA 1
ATOM 2449 C C . ARG A 1 352 ? 146.983 152.267 152.844 1.00 68.69 352 ARG A C 1
ATOM 2450 O O . ARG A 1 352 ? 146.338 152.727 151.897 1.00 68.69 352 ARG A O 1
ATOM 2458 N N . ALA A 1 353 ? 146.405 151.597 153.841 1.00 62.23 353 ALA A N 1
ATOM 2459 C CA . ALA A 1 353 ? 144.975 151.323 153.820 1.00 62.23 353 ALA A CA 1
ATOM 2460 C C . ALA A 1 353 ? 144.174 152.612 153.739 1.00 62.23 353 ALA A C 1
ATOM 2461 O O . ALA A 1 353 ? 143.269 152.742 152.910 1.00 62.23 353 ALA A O 1
ATOM 2463 N N . LEU A 1 354 ? 144.501 153.584 154.590 1.00 63.31 354 LEU A N 1
ATOM 2464 C CA . LEU A 1 354 ? 143.723 154.815 154.637 1.00 63.31 354 LEU A CA 1
ATOM 2465 C C . LEU A 1 354 ? 143.802 155.582 153.330 1.00 63.31 354 LEU A C 1
ATOM 2466 O O . LEU A 1 354 ? 142.802 156.157 152.892 1.00 63.31 354 LEU A O 1
ATOM 2471 N N . ALA A 1 355 ? 144.976 155.614 152.695 1.00 60.23 355 ALA A N 1
ATOM 2472 C CA . ALA A 1 355 ? 145.073 156.287 151.405 1.00 60.23 355 ALA A CA 1
ATOM 2473 C C . ALA A 1 355 ? 144.401 155.478 150.309 1.00 60.23 355 ALA A C 1
ATOM 2474 O O . ALA A 1 355 ? 143.981 156.038 149.292 1.00 60.23 355 ALA A O 1
ATOM 2476 N N . ARG A 1 356 ? 144.287 154.172 150.501 1.00 57.44 356 ARG A N 1
ATOM 2477 C CA . ARG A 1 356 ? 143.765 153.265 149.486 1.00 57.44 356 ARG A CA 1
ATOM 2478 C C . ARG A 1 356 ? 142.262 153.045 149.632 1.00 57.44 356 ARG A C 1
ATOM 2479 O O . ARG A 1 356 ? 141.770 151.925 149.533 1.00 57.44 356 ARG A O 1
ATOM 2487 N N . LEU A 1 357 ? 141.508 154.121 149.842 1.00 54.78 357 LEU A N 1
ATOM 2488 C CA . LEU A 1 357 ? 140.061 153.988 149.941 1.00 54.78 357 LEU A CA 1
ATOM 2489 C C . LEU A 1 357 ? 139.268 155.080 149.228 1.00 54.78 357 LEU A C 1
ATOM 2490 O O . LEU A 1 357 ? 138.253 155.529 149.771 1.00 54.78 357 LEU A O 1
ATOM 2495 N N . PRO A 1 358 ? 139.665 155.555 148.048 1.00 54.42 358 PRO A N 1
ATOM 2496 C CA . PRO A 1 358 ? 138.673 156.047 147.080 1.00 54.42 358 PRO A CA 1
ATOM 2497 C C . PRO A 1 358 ? 138.363 155.060 145.964 1.00 54.42 358 PRO A C 1
ATOM 2498 O O . PRO A 1 358 ? 137.537 155.377 145.106 1.00 54.42 358 PRO A O 1
ATOM 2502 N N . VAL A 1 359 ? 139.016 153.900 145.958 1.00 50.13 359 VAL A N 1
ATOM 2503 C CA . VAL A 1 359 ? 138.902 152.923 144.886 1.00 50.13 359 VAL A CA 1
ATOM 2504 C C . VAL A 1 359 ? 137.945 151.792 145.231 1.00 50.13 359 VAL A C 1
ATOM 2505 O O . VAL A 1 359 ? 137.362 151.192 144.324 1.00 50.13 359 VAL A O 1
ATOM 2509 N N . VAL A 1 360 ? 137.715 151.523 146.514 1.00 46.16 360 VAL A N 1
ATOM 2510 C CA . VAL A 1 360 ? 136.805 150.461 146.923 1.00 46.16 360 VAL A CA 1
ATOM 2511 C C . VAL A 1 360 ? 135.444 150.984 147.379 1.00 46.16 360 VAL A C 1
ATOM 2512 O O . VAL A 1 360 ? 134.543 150.170 147.632 1.00 46.16 360 VAL A O 1
ATOM 2516 N N . ILE A 1 361 ? 135.261 152.294 147.495 1.00 44.35 361 ILE A N 1
ATOM 2517 C CA . ILE A 1 361 ? 133.973 152.858 147.887 1.00 44.35 361 ILE A CA 1
ATOM 2518 C C . ILE A 1 361 ? 133.037 152.942 146.683 1.00 44.35 361 ILE A C 1
ATOM 2519 O O . ILE A 1 361 ? 131.840 152.639 146.822 1.00 44.35 361 ILE A O 1
ATOM 2524 N N . PRO A 1 362 ? 133.498 153.347 145.493 1.00 41.93 362 PRO A N 1
ATOM 2525 C CA . PRO A 1 362 ? 132.628 153.234 144.314 1.00 41.93 362 PRO A CA 1
ATOM 2526 C C . PRO A 1 362 ? 132.394 151.806 143.861 1.00 41.93 362 PRO A C 1
ATOM 2527 O O . PRO A 1 362 ? 131.363 151.547 143.234 1.00 41.93 362 PRO A O 1
ATOM 2531 N N . ILE A 1 363 ? 133.309 150.875 144.137 1.00 38.11 363 ILE A N 1
ATOM 2532 C CA . ILE A 1 363 ? 133.047 149.468 143.845 1.00 38.11 363 ILE A CA 1
ATOM 2533 C C . ILE A 1 363 ? 131.935 148.918 144.726 1.00 38.11 363 ILE A C 1
ATOM 2534 O O . ILE A 1 363 ? 131.249 147.967 144.339 1.00 38.11 363 ILE A O 1
ATOM 2539 N N . TRP A 1 364 ? 131.715 149.522 145.888 1.00 37.69 364 TRP A N 1
ATOM 2540 C CA . TRP A 1 364 ? 130.682 149.147 146.843 1.00 37.69 364 TRP A CA 1
ATOM 2541 C C . TRP A 1 364 ? 129.346 149.816 146.541 1.00 37.69 364 TRP A C 1
ATOM 2542 O O . TRP A 1 364 ? 128.300 149.155 146.535 1.00 37.69 364 TRP A O 1
ATOM 2553 N N . PHE A 1 365 ? 129.359 151.123 146.278 1.00 34.56 365 PHE A N 1
ATOM 2554 C CA . PHE A 1 365 ? 128.116 151.816 145.956 1.00 34.56 365 PHE A CA 1
ATOM 2555 C C . PHE A 1 365 ? 127.509 151.293 144.661 1.00 34.56 365 PHE A C 1
ATOM 2556 O O . PHE A 1 365 ? 126.282 151.188 144.539 1.00 34.56 365 PHE A O 1
ATOM 2564 N N . LEU A 1 366 ? 128.350 150.945 143.686 1.00 34.19 366 LEU A N 1
ATOM 2565 C CA . LEU A 1 366 ? 127.844 150.453 142.410 1.00 34.19 366 LEU A CA 1
ATOM 2566 C C . LEU A 1 366 ? 127.233 149.066 142.548 1.00 34.19 366 LEU A C 1
ATOM 2567 O O . LEU A 1 366 ? 126.312 148.713 141.805 1.00 34.19 366 LEU A O 1
ATOM 2572 N N . ALA A 1 367 ? 127.744 148.256 143.475 1.00 32.48 367 ALA A N 1
ATOM 2573 C CA . ALA A 1 367 ? 127.154 146.944 143.714 1.00 32.48 367 ALA A CA 1
ATOM 2574 C C . ALA A 1 367 ? 125.879 147.050 144.529 1.00 32.48 367 ALA A C 1
ATOM 2575 O O . ALA A 1 367 ? 125.002 146.189 144.421 1.00 32.48 367 ALA A O 1
ATOM 2577 N N . ILE A 1 368 ? 125.763 148.084 145.357 1.00 32.21 368 ILE A N 1
ATOM 2578 C CA . ILE A 1 368 ? 124.535 148.269 146.121 1.00 32.21 368 ILE A CA 1
ATOM 2579 C C . ILE A 1 368 ? 123.421 148.818 145.240 1.00 32.21 368 ILE A C 1
ATOM 2580 O O . ILE A 1 368 ? 122.255 148.443 145.396 1.00 32.21 368 ILE A O 1
ATOM 2585 N N . ILE A 1 369 ? 123.747 149.691 144.285 1.00 32.88 369 ILE A N 1
ATOM 2586 C CA . ILE A 1 369 ? 122.686 150.405 143.579 1.00 32.88 369 ILE A CA 1
ATOM 2587 C C . ILE A 1 369 ? 122.108 149.580 142.429 1.00 32.88 369 ILE A C 1
ATOM 2588 O O . ILE A 1 369 ? 120.894 149.588 142.210 1.00 32.88 369 ILE A O 1
ATOM 2593 N N . PHE A 1 370 ? 122.943 148.851 141.680 1.00 32.53 370 PHE A N 1
ATOM 2594 C CA . PHE A 1 370 ? 122.515 148.113 140.488 1.00 32.53 370 PHE A CA 1
ATOM 2595 C C . PHE A 1 370 ? 122.814 146.630 140.672 1.00 32.53 370 PHE A C 1
ATOM 2596 O O . PHE A 1 370 ? 123.768 146.106 140.079 1.00 32.53 370 PHE A O 1
ATOM 2604 N N . PRO A 1 371 ? 122.010 145.913 141.465 1.00 31.51 371 PRO A N 1
ATOM 2605 C CA . PRO A 1 371 ? 122.302 144.515 141.800 1.00 31.51 371 PRO A CA 1
ATOM 2606 C C . PRO A 1 371 ? 121.721 143.501 140.819 1.00 31.51 371 PRO A C 1
ATOM 2607 O O . PRO A 1 371 ? 121.077 142.527 141.214 1.00 31.51 371 PRO A O 1
ATOM 2611 N N . PHE A 1 372 ? 121.961 143.709 139.525 1.00 31.75 372 PHE A N 1
ATOM 2612 C CA . PHE A 1 372 ? 121.332 142.900 138.483 1.00 31.75 372 PHE A CA 1
ATOM 2613 C C . PHE A 1 372 ? 122.315 141.831 138.021 1.00 31.75 372 PHE A C 1
ATOM 2614 O O . PHE A 1 372 ? 123.051 141.993 137.055 1.00 31.75 372 PHE A O 1
ATOM 2622 N N . PHE A 1 373 ? 122.303 140.709 138.731 1.00 32.92 373 PHE A N 1
ATOM 2623 C CA . PHE A 1 373 ? 123.178 139.579 138.438 1.00 32.92 373 PHE A CA 1
ATOM 2624 C C . PHE A 1 373 ? 122.687 138.888 137.175 1.00 32.92 373 PHE A C 1
ATOM 2625 O O . PHE A 1 373 ? 121.690 138.170 137.196 1.00 32.92 373 PHE A O 1
ATOM 2633 N N . GLY A 1 374 ? 123.376 139.118 136.063 1.00 32.89 374 GLY A N 1
ATOM 2634 C CA . GLY A 1 374 ? 123.086 138.443 134.820 1.00 32.89 374 GLY A CA 1
ATOM 2635 C C . GLY A 1 374 ? 122.786 139.378 133.662 1.00 32.89 374 GLY A C 1
ATOM 2636 O O . GLY A 1 374 ? 123.287 139.193 132.550 1.00 32.89 374 GLY A O 1
ATOM 2637 N N . PRO A 1 375 ? 121.960 140.400 133.892 1.00 31.87 375 PRO A N 1
ATOM 2638 C CA . PRO A 1 375 ? 121.814 141.483 132.916 1.00 31.87 375 PRO A CA 1
ATOM 2639 C C . PRO A 1 375 ? 122.956 142.486 132.890 1.00 31.87 375 PRO A C 1
ATOM 2640 O O . PRO A 1 375 ? 122.887 143.439 132.113 1.00 31.87 375 PRO A O 1
ATOM 2644 N N . ILE A 1 376 ? 123.996 142.317 133.702 1.00 30.46 376 ILE A N 1
ATOM 2645 C CA . ILE A 1 376 ? 125.077 143.294 133.761 1.00 30.46 376 ILE A CA 1
ATOM 2646 C C . ILE A 1 376 ? 126.272 142.762 132.979 1.00 30.46 376 ILE A C 1
ATOM 2647 O O . ILE A 1 376 ? 127.090 143.536 132.465 1.00 30.46 376 ILE A O 1
ATOM 2652 N N . ASN A 1 377 ? 126.372 141.436 132.872 1.00 31.87 377 ASN A N 1
ATOM 2653 C CA . ASN A 1 377 ? 127.394 140.840 132.022 1.00 31.87 377 ASN A CA 1
ATOM 2654 C C . ASN A 1 377 ? 127.244 141.305 130.584 1.00 31.87 377 ASN A C 1
ATOM 2655 O O . ASN A 1 377 ? 128.236 141.581 129.909 1.00 31.87 377 ASN A O 1
ATOM 2660 N N . SER A 1 378 ? 126.008 141.409 130.101 1.00 30.01 378 SER A N 1
ATOM 2661 C CA . SER A 1 378 ? 125.784 141.807 128.718 1.00 30.01 378 SER A CA 1
ATOM 2662 C C . SER A 1 378 ? 126.234 143.242 128.478 1.00 30.01 378 SER A C 1
ATOM 2663 O O . SER A 1 378 ? 126.910 143.534 127.487 1.00 30.01 378 SER A O 1
ATOM 2666 N N . ALA A 1 379 ? 125.882 144.152 129.388 1.00 30.11 379 ALA A N 1
ATOM 2667 C CA . ALA A 1 379 ? 126.273 145.550 129.235 1.00 30.11 379 ALA A CA 1
ATOM 2668 C C . ALA A 1 379 ? 127.787 145.716 129.307 1.00 30.11 379 ALA A C 1
ATOM 2669 O O . ALA A 1 379 ? 128.391 146.401 128.470 1.00 30.11 379 ALA A O 1
ATOM 2671 N N . VAL A 1 380 ? 128.421 145.095 130.305 1.00 31.18 380 VAL A N 1
ATOM 2672 C CA . VAL A 1 380 ? 129.872 145.208 130.435 1.00 31.18 380 VAL A CA 1
ATOM 2673 C C . VAL A 1 380 ? 130.566 144.600 129.222 1.00 31.18 380 VAL A C 1
ATOM 2674 O O . VAL A 1 380 ? 131.516 145.173 128.682 1.00 31.18 380 VAL A O 1
ATOM 2678 N N . GLY A 1 381 ? 130.099 143.437 128.763 1.00 30.12 381 GLY A N 1
ATOM 2679 C CA . GLY A 1 381 ? 130.732 142.786 127.635 1.00 30.12 381 GLY A CA 1
ATOM 2680 C C . GLY A 1 381 ? 130.470 143.456 126.307 1.00 30.12 381 GLY A C 1
ATOM 2681 O O . GLY A 1 381 ? 131.213 143.220 125.351 1.00 30.12 381 GLY A O 1
ATOM 2682 N N . ALA A 1 382 ? 129.428 144.275 126.221 1.00 31.17 382 ALA A N 1
ATOM 2683 C CA . ALA A 1 382 ? 129.180 145.044 125.012 1.00 31.17 382 ALA A CA 1
ATOM 2684 C C . ALA A 1 382 ? 129.920 146.368 124.997 1.00 31.17 382 ALA A C 1
ATOM 2685 O O . ALA A 1 382 ? 130.214 146.889 123.919 1.00 31.17 382 ALA A O 1
ATOM 2687 N N . LEU A 1 383 ? 130.223 146.936 126.164 1.00 32.19 383 LEU A N 1
ATOM 2688 C CA . LEU A 1 383 ? 130.848 148.251 126.187 1.00 32.19 383 LEU A CA 1
ATOM 2689 C C . LEU A 1 383 ? 132.344 148.232 126.476 1.00 32.19 383 LEU A C 1
ATOM 2690 O O . LEU A 1 383 ? 133.028 149.194 126.117 1.00 32.19 383 LEU A O 1
ATOM 2695 N N . LEU A 1 384 ? 132.877 147.191 127.106 1.00 33.32 384 LEU A N 1
ATOM 2696 C CA . LEU A 1 384 ? 134.299 147.210 127.436 1.00 33.32 384 LEU A CA 1
ATOM 2697 C C . LEU A 1 384 ? 135.058 145.995 126.931 1.00 33.32 384 LEU A C 1
ATOM 2698 O O . LEU A 1 384 ? 136.189 146.139 126.463 1.00 33.32 384 LEU A O 1
ATOM 2703 N N . VAL A 1 385 ? 134.468 144.803 127.013 1.00 32.02 385 VAL A N 1
ATOM 2704 C CA . VAL A 1 385 ? 135.190 143.589 126.650 1.00 32.02 385 VAL A CA 1
ATOM 2705 C C . VAL A 1 385 ? 135.423 143.533 125.149 1.00 32.02 385 VAL A C 1
ATOM 2706 O O . VAL A 1 385 ? 136.489 143.107 124.688 1.00 32.02 385 VAL A O 1
ATOM 2710 N N . SER A 1 386 ? 134.441 143.978 124.363 1.00 31.60 386 SER A N 1
ATOM 2711 C CA . SER A 1 386 ? 134.567 143.919 122.913 1.00 31.60 386 SER A CA 1
ATOM 2712 C C . SER A 1 386 ? 135.721 144.770 122.413 1.00 31.60 386 SER A C 1
ATOM 2713 O O . SER A 1 386 ? 136.297 144.476 121.362 1.00 31.60 386 SER A O 1
ATOM 2716 N N . PHE A 1 387 ? 136.077 145.821 123.146 1.00 32.63 387 PHE A N 1
ATOM 2717 C CA . PHE A 1 387 ? 137.207 146.656 122.763 1.00 32.63 387 PHE A CA 1
ATOM 2718 C C . PHE A 1 387 ? 138.507 146.177 123.383 1.00 32.63 387 PHE A C 1
ATOM 2719 O O . PHE A 1 387 ? 139.549 146.201 122.725 1.00 32.63 387 PHE A O 1
ATOM 2727 N N . THR A 1 388 ? 138.465 145.728 124.637 1.00 34.07 388 THR A N 1
ATOM 2728 C CA . THR A 1 388 ? 139.693 145.350 125.323 1.00 34.07 388 THR A CA 1
ATOM 2729 C C . THR A 1 388 ? 140.275 144.059 124.767 1.00 34.07 388 THR A C 1
ATOM 2730 O O . THR A 1 388 ? 141.494 143.946 124.600 1.00 34.07 388 THR A O 1
ATOM 2734 N N . VAL A 1 389 ? 139.430 143.074 124.475 1.00 32.84 389 VAL A N 1
ATOM 2735 C CA . VAL A 1 389 ? 139.916 141.724 124.219 1.00 32.84 389 VAL A CA 1
ATOM 2736 C C . VAL A 1 389 ? 139.997 141.425 122.728 1.00 32.84 389 VAL A C 1
ATOM 2737 O O . VAL A 1 389 ? 140.861 140.662 122.287 1.00 32.84 389 VAL A O 1
ATOM 2741 N N . TYR A 1 390 ? 139.110 142.021 121.938 1.00 29.46 390 TYR A N 1
ATOM 2742 C CA . TYR A 1 390 ? 138.930 141.617 120.551 1.00 29.46 390 TYR A CA 1
ATOM 2743 C C . TYR A 1 390 ? 139.444 142.632 119.543 1.00 29.46 390 TYR A C 1
ATOM 2744 O O . TYR A 1 390 ? 140.200 142.268 118.641 1.00 29.46 390 TYR A O 1
ATOM 2753 N N . ILE A 1 391 ? 139.053 143.898 119.660 1.00 29.00 391 ILE A N 1
ATOM 2754 C CA . ILE A 1 391 ? 139.335 144.852 118.592 1.00 29.00 391 ILE A CA 1
ATOM 2755 C C . ILE A 1 391 ? 140.748 145.411 118.706 1.00 29.00 391 ILE A C 1
ATOM 2756 O O . ILE A 1 391 ? 141.429 145.612 117.695 1.00 29.00 391 ILE A O 1
ATOM 2761 N N . ILE A 1 392 ? 141.222 145.659 119.921 1.00 31.40 392 ILE A N 1
ATOM 2762 C CA . ILE A 1 392 ? 142.527 146.286 120.123 1.00 31.40 392 ILE A CA 1
ATOM 2763 C C . ILE A 1 392 ? 143.668 145.310 119.839 1.00 31.40 392 ILE A C 1
ATOM 2764 O O . ILE A 1 392 ? 144.623 145.694 119.149 1.00 31.40 392 ILE A O 1
ATOM 2769 N N . PRO A 1 393 ? 143.649 144.067 120.340 1.00 30.26 393 PRO A N 1
ATOM 2770 C CA . PRO A 1 393 ? 144.731 143.140 119.980 1.00 30.26 393 PRO A CA 1
ATOM 2771 C C . PRO A 1 393 ? 144.826 142.855 118.499 1.00 30.26 393 PRO A C 1
ATOM 2772 O O . PRO A 1 393 ? 145.934 142.642 117.995 1.00 30.26 393 PRO A O 1
ATOM 2776 N N . SER A 1 394 ? 143.707 142.835 117.782 1.00 30.01 394 SER A N 1
ATOM 2777 C CA . SER A 1 394 ? 143.732 142.570 116.353 1.00 30.01 394 SER A CA 1
ATOM 2778 C C . SER A 1 394 ? 143.988 143.815 115.523 1.00 30.01 394 SER A C 1
ATOM 2779 O O . SER A 1 394 ? 144.361 143.691 114.354 1.00 30.01 394 SER A O 1
ATOM 2782 N N . LEU A 1 395 ? 143.801 145.005 116.088 1.00 32.88 395 LEU A N 1
ATOM 2783 C CA . LEU A 1 395 ? 144.180 146.222 115.383 1.00 32.88 395 LEU A CA 1
ATOM 2784 C C . LEU A 1 395 ? 145.654 146.550 115.573 1.00 32.88 395 LEU A C 1
ATOM 2785 O O . LEU A 1 395 ? 146.299 147.050 114.644 1.00 32.88 395 LEU A O 1
ATOM 2790 N N . ALA A 1 396 ? 146.206 146.263 116.755 1.00 33.59 396 ALA A N 1
ATOM 2791 C CA . ALA A 1 396 ? 147.629 146.480 116.989 1.00 33.59 396 ALA A CA 1
ATOM 2792 C C . ALA A 1 396 ? 148.480 145.574 116.111 1.00 33.59 396 ALA A C 1
ATOM 2793 O O . ALA A 1 396 ? 149.503 146.007 115.567 1.00 33.59 396 ALA A O 1
ATOM 2795 N N . HIS A 1 397 ? 148.077 144.314 115.961 1.00 32.93 397 HIS A N 1
ATOM 2796 C CA . HIS A 1 397 ? 148.796 143.404 115.085 1.00 32.93 397 HIS A CA 1
ATOM 2797 C C . HIS A 1 397 ? 148.720 143.828 113.629 1.00 32.93 397 HIS A C 1
ATOM 2798 O O . HIS A 1 397 ? 149.695 143.651 112.897 1.00 32.93 397 HIS A O 1
ATOM 2805 N N . MET A 1 398 ? 147.593 144.387 113.191 1.00 34.58 398 MET A N 1
ATOM 2806 C CA . MET A 1 398 ? 147.475 144.830 111.807 1.00 34.58 398 MET A CA 1
ATOM 2807 C C . MET A 1 398 ? 148.304 146.077 111.548 1.00 34.58 398 MET A C 1
ATOM 2808 O O . MET A 1 398 ? 148.922 146.202 110.487 1.00 34.58 398 MET A O 1
ATOM 2813 N N . LEU A 1 399 ? 148.319 147.010 112.500 1.00 37.72 399 LEU A N 1
ATOM 2814 C CA . LEU A 1 399 ? 149.082 148.241 112.348 1.00 37.72 399 LEU A CA 1
ATOM 2815 C C . LEU A 1 399 ? 150.572 148.059 112.595 1.00 37.72 399 LEU A C 1
ATOM 2816 O O . LEU A 1 399 ? 151.348 148.939 112.219 1.00 37.72 399 LEU A O 1
ATOM 2821 N N . THR A 1 400 ? 150.993 146.968 113.227 1.00 38.10 400 THR A N 1
ATOM 2822 C CA . THR A 1 400 ? 152.412 146.779 113.497 1.00 38.10 400 THR A CA 1
ATOM 2823 C C . THR A 1 400 ? 153.172 146.239 112.293 1.00 38.10 400 THR A C 1
ATOM 2824 O O . THR A 1 400 ? 154.273 146.711 111.997 1.00 38.10 400 THR A O 1
ATOM 2828 N N . TYR A 1 401 ? 152.609 145.260 111.586 1.00 41.61 401 TYR A N 1
ATOM 2829 C CA . TYR A 1 401 ? 153.288 144.590 110.484 1.00 41.61 401 TYR A CA 1
ATOM 2830 C C . TYR A 1 401 ? 152.891 145.153 109.127 1.00 41.61 401 TYR A C 1
ATOM 2831 O O . TYR A 1 401 ? 152.855 144.415 108.138 1.00 41.61 401 TYR A O 1
ATOM 2840 N N . ARG A 1 402 ? 152.604 146.454 109.061 1.00 50.05 402 ARG A N 1
ATOM 2841 C CA . ARG A 1 402 ? 152.099 147.047 107.827 1.00 50.05 402 ARG A CA 1
ATOM 2842 C C . ARG A 1 402 ? 153.150 147.032 106.725 1.00 50.05 402 ARG A C 1
ATOM 2843 O O . ARG A 1 402 ? 152.857 146.655 105.586 1.00 50.05 402 ARG A O 1
ATOM 2851 N N . SER A 1 403 ? 154.376 147.434 107.040 1.00 55.88 403 SER A N 1
ATOM 2852 C CA . SER A 1 403 ? 155.414 147.566 106.031 1.00 55.88 403 SER A CA 1
ATOM 2853 C C . SER A 1 403 ? 156.168 146.257 105.854 1.00 55.88 403 SER A C 1
ATOM 2854 O O . SER A 1 403 ? 156.309 145.467 106.788 1.00 55.88 403 SER A O 1
ATOM 2857 N N . ALA A 1 404 ? 156.667 146.037 104.638 1.00 58.13 404 ALA A N 1
ATOM 2858 C CA . ALA A 1 404 ? 157.425 144.824 104.366 1.00 58.13 404 ALA A CA 1
ATOM 2859 C C . ALA A 1 404 ? 158.708 144.750 105.181 1.00 58.13 404 ALA A C 1
ATOM 2860 O O . ALA A 1 404 ? 159.195 143.647 105.445 1.00 58.13 404 ALA A O 1
ATOM 2862 N N . SER A 1 405 ? 159.264 145.893 105.583 1.00 60.31 405 SER A N 1
ATOM 2863 C CA . SER A 1 405 ? 160.447 145.879 106.436 1.00 60.31 405 SER A CA 1
ATOM 2864 C C . SER A 1 405 ? 160.116 145.354 107.826 1.00 60.31 405 SER A C 1
ATOM 2865 O O . SER A 1 405 ? 160.948 144.701 108.465 1.00 60.31 405 SER A O 1
ATOM 2868 N N . ALA A 1 406 ? 158.910 145.639 108.317 1.00 55.07 406 ALA A N 1
ATOM 2869 C CA . ALA A 1 406 ? 158.464 145.083 109.586 1.00 55.07 406 ALA A CA 1
ATOM 2870 C C . ALA A 1 406 ? 158.025 143.635 109.464 1.00 55.07 406 ALA A C 1
ATOM 2871 O O . ALA A 1 406 ? 157.926 142.946 110.482 1.00 55.07 406 ALA A O 1
ATOM 2873 N N . ARG A 1 407 ? 157.773 143.158 108.250 1.00 55.85 407 ARG A N 1
ATOM 2874 C CA . ARG A 1 407 ? 157.282 141.808 108.027 1.00 55.85 407 ARG A CA 1
ATOM 2875 C C . ARG A 1 407 ? 158.385 140.822 107.683 1.00 55.85 407 ARG A C 1
ATOM 2876 O O . ARG A 1 407 ? 158.233 139.627 107.943 1.00 55.85 407 ARG A O 1
ATOM 2884 N N . GLN A 1 408 ? 159.488 141.290 107.100 1.00 58.07 408 GLN A N 1
ATOM 2885 C CA . GLN A 1 408 ? 160.609 140.405 106.807 1.00 58.07 408 GLN A CA 1
ATOM 2886 C C . GLN A 1 408 ? 161.486 140.206 108.037 1.00 58.07 408 GLN A C 1
ATOM 2887 O O . GLN A 1 408 ? 161.984 139.102 108.280 1.00 58.07 408 GLN A O 1
ATOM 2889 N N . ASN A 1 409 ? 161.689 141.263 108.816 1.00 60.70 409 ASN A N 1
ATOM 2890 C CA . ASN A 1 409 ? 162.471 141.196 110.051 1.00 60.70 409 ASN A CA 1
ATOM 2891 C C . ASN A 1 409 ? 161.580 140.959 111.265 1.00 60.70 409 ASN A C 1
ATOM 2892 O O . ASN A 1 409 ? 161.638 141.688 112.251 1.00 60.70 409 ASN A O 1
ATOM 2897 N N . ALA A 1 410 ? 160.747 139.930 111.202 1.00 58.48 410 ALA A N 1
ATOM 2898 C CA . ALA A 1 410 ? 159.807 139.642 112.271 1.00 58.48 410 ALA A CA 1
ATOM 2899 C C . ALA A 1 410 ? 160.426 138.692 113.287 1.00 58.48 410 ALA A C 1
ATOM 2900 O O . ALA A 1 410 ? 161.324 137.908 112.976 1.00 58.48 410 ALA A O 1
ATOM 2902 N N . ALA A 1 411 ? 159.929 138.768 114.517 1.00 56.15 411 ALA A N 1
ATOM 2903 C CA . ALA A 1 411 ? 160.396 137.884 115.572 1.00 56.15 411 ALA A CA 1
ATOM 2904 C C . ALA A 1 411 ? 159.802 136.489 115.477 1.00 56.15 411 ALA A C 1
ATOM 2905 O O . ALA A 1 411 ? 160.434 135.531 115.932 1.00 56.15 411 ALA A O 1
ATOM 2907 N N . GLU A 1 412 ? 158.615 136.352 114.896 1.00 57.56 412 GLU A N 1
ATOM 2908 C CA . GLU A 1 412 ? 157.954 135.058 114.783 1.00 57.56 412 GLU A CA 1
ATOM 2909 C C . GLU A 1 412 ? 157.250 135.002 113.440 1.00 57.56 412 GLU A C 1
ATOM 2910 O O . GLU A 1 412 ? 156.394 135.845 113.155 1.00 57.56 412 GLU A O 1
ATOM 2916 N N . LYS A 1 413 ? 157.607 134.022 112.623 1.00 57.85 413 LYS A N 1
ATOM 2917 C CA . LYS A 1 413 ? 156.917 133.785 111.368 1.00 57.85 413 LYS A CA 1
ATOM 2918 C C . LYS A 1 413 ? 155.480 133.369 111.648 1.00 57.85 413 LYS A C 1
ATOM 2919 O O . LYS A 1 413 ? 155.146 132.964 112.761 1.00 57.85 413 LYS A O 1
ATOM 2925 N N . PRO A 1 414 ? 154.592 133.480 110.661 1.00 56.63 414 PRO A N 1
ATOM 2926 C CA . PRO A 1 414 ? 153.210 133.066 110.882 1.00 56.63 414 PRO A CA 1
ATOM 2927 C C . PRO A 1 414 ? 153.140 131.604 111.269 1.00 56.63 414 PRO A C 1
ATOM 2928 O O . PRO A 1 414 ? 154.001 130.795 110.873 1.00 56.63 414 PRO A O 1
ATOM 2932 N N . PRO A 1 415 ? 152.132 131.216 112.047 1.00 57.65 415 PRO A N 1
ATOM 2933 C CA . PRO A 1 415 ? 152.089 129.853 112.587 1.00 57.65 415 PRO A CA 1
ATOM 2934 C C . PRO A 1 415 ? 151.853 128.816 111.501 1.00 57.65 415 PRO A C 1
ATOM 2935 O O . PRO A 1 415 ? 151.619 129.126 110.332 1.00 57.65 415 PRO A O 1
ATOM 2939 N N . PHE A 1 416 ? 151.920 127.549 111.916 1.00 65.09 416 PHE A N 1
ATOM 2940 C CA . PHE A 1 416 ? 151.768 126.451 110.966 1.00 65.09 416 PHE A CA 1
ATOM 2941 C C . PHE A 1 416 ? 150.318 126.293 110.525 1.00 65.09 416 PHE A C 1
ATOM 2942 O O . PHE A 1 416 ? 150.049 125.780 109.433 1.00 65.09 416 PHE A O 1
ATOM 2950 N N . PHE A 1 417 ? 149.367 126.724 111.358 1.00 64.26 417 PHE A N 1
ATOM 2951 C CA . PHE A 1 417 ? 147.964 126.584 110.985 1.00 64.26 417 PHE A CA 1
ATOM 2952 C C . PHE A 1 417 ? 147.478 127.780 110.172 1.00 64.26 417 PHE A C 1
ATOM 2953 O O . PHE A 1 417 ? 146.321 127.813 109.739 1.00 64.26 417 PHE A O 1
ATOM 2961 N N . MET A 1 418 ? 148.344 128.773 109.953 1.00 60.86 418 MET A N 1
ATOM 2962 C CA . MET A 1 418 ? 148.051 129.920 109.091 1.00 60.86 418 MET A CA 1
ATOM 2963 C C . MET A 1 418 ? 149.325 130.326 108.361 1.00 60.86 418 MET A C 1
ATOM 2964 O O . MET A 1 418 ? 150.087 131.177 108.844 1.00 60.86 418 MET A O 1
ATOM 2969 N N . PRO A 1 419 ? 149.590 129.750 107.194 1.00 61.42 419 PRO A N 1
ATOM 2970 C CA . PRO A 1 419 ? 150.878 129.978 106.522 1.00 61.42 419 PRO A CA 1
ATOM 2971 C C . PRO A 1 419 ? 151.105 131.403 106.036 1.00 61.42 419 PRO A C 1
ATOM 2972 O O . PRO A 1 419 ? 152.128 132.011 106.359 1.00 61.42 419 PRO A O 1
ATOM 2976 N N . SER A 1 420 ? 150.176 131.945 105.255 1.00 56.65 420 SER A N 1
ATOM 2977 C CA . SER A 1 420 ? 150.418 133.222 104.600 1.00 56.65 420 SER A CA 1
ATOM 2978 C C . SER A 1 420 ? 150.204 134.385 105.561 1.00 56.65 420 SER A C 1
ATOM 2979 O O . SER A 1 420 ? 149.710 134.218 106.678 1.00 56.65 420 SER A O 1
ATOM 2982 N N . TRP A 1 421 ? 150.604 135.579 105.116 1.00 50.17 421 TRP A N 1
ATOM 2983 C CA . TRP A 1 421 ? 150.277 136.802 105.836 1.00 50.17 421 TRP A CA 1
ATOM 2984 C C . TRP A 1 421 ? 148.885 137.303 105.484 1.00 50.17 421 TRP A C 1
ATOM 2985 O O . TRP A 1 421 ? 148.191 137.861 106.345 1.00 50.17 421 TRP A O 1
ATOM 2996 N N . THR A 1 422 ? 148.465 137.114 104.229 1.00 47.12 422 THR A N 1
ATOM 2997 C CA . THR A 1 422 ? 147.135 137.544 103.812 1.00 47.12 422 THR A CA 1
ATOM 2998 C C . THR A 1 422 ? 146.052 136.837 104.613 1.00 47.12 422 THR A C 1
ATOM 2999 O O . THR A 1 422 ? 145.008 137.426 104.910 1.00 47.12 422 THR A O 1
ATOM 3003 N N . ALA A 1 423 ? 146.282 135.576 104.979 1.00 44.79 423 ALA A N 1
ATOM 3004 C CA . ALA A 1 423 ? 145.315 134.863 105.803 1.00 44.79 423 ALA A CA 1
ATOM 3005 C C . ALA A 1 423 ? 145.127 135.548 107.147 1.00 44.79 423 ALA A C 1
ATOM 3006 O O . ALA A 1 423 ? 143.991 135.785 107.582 1.00 44.79 423 ALA A O 1
ATOM 3008 N N . MET A 1 424 ? 146.231 135.884 107.818 1.00 42.70 424 MET A N 1
ATOM 3009 C CA . MET A 1 424 ? 146.133 136.572 109.099 1.00 42.70 424 MET A CA 1
ATOM 3010 C C . MET A 1 424 ? 145.457 137.926 108.945 1.00 42.70 424 MET A C 1
ATOM 3011 O O . MET A 1 424 ? 144.633 138.313 109.780 1.00 42.70 424 MET A O 1
ATOM 3016 N N . TYR A 1 425 ? 145.788 138.658 107.879 1.00 40.17 425 TYR A N 1
ATOM 3017 C CA . TYR A 1 425 ? 145.202 139.981 107.694 1.00 40.17 425 TYR A CA 1
ATOM 3018 C C . TYR A 1 425 ? 143.699 139.899 107.454 1.00 40.17 425 TYR A C 1
ATOM 3019 O O . TYR A 1 425 ? 142.928 140.698 108.002 1.00 40.17 425 TYR A O 1
ATOM 3028 N N . VAL A 1 426 ? 143.263 138.929 106.650 1.00 35.91 426 VAL A N 1
ATOM 3029 C CA . VAL A 1 426 ? 141.838 138.749 106.393 1.00 35.91 426 VAL A CA 1
ATOM 3030 C C . VAL A 1 426 ? 141.111 138.366 107.673 1.00 35.91 426 VAL A C 1
ATOM 3031 O O . VAL A 1 426 ? 140.027 138.888 107.970 1.00 35.91 426 VAL A O 1
ATOM 3035 N N . LEU A 1 427 ? 141.698 137.460 108.461 1.00 34.79 427 LEU A N 1
ATOM 3036 C CA . LEU A 1 427 ? 141.058 137.059 109.709 1.00 34.79 427 LEU A CA 1
ATOM 3037 C C . LEU A 1 427 ? 140.951 138.230 110.676 1.00 34.79 427 LEU A C 1
ATOM 3038 O O . LEU A 1 427 ? 139.933 138.390 111.361 1.00 34.79 427 LEU A O 1
ATOM 3043 N N . ASN A 1 428 ? 141.981 139.074 110.731 1.00 33.10 428 ASN A N 1
ATOM 3044 C CA . ASN A 1 428 ? 141.941 140.223 111.628 1.00 33.10 428 ASN A CA 1
ATOM 3045 C C . ASN A 1 428 ? 140.884 141.230 111.195 1.00 33.10 428 ASN A C 1
ATOM 3046 O O . ASN A 1 428 ? 140.150 141.763 112.036 1.00 33.10 428 ASN A O 1
ATOM 3051 N N . ALA A 1 429 ? 140.794 141.515 109.894 1.00 32.31 429 ALA A N 1
ATOM 3052 C CA . ALA A 1 429 ? 139.779 142.455 109.428 1.00 32.31 429 ALA A CA 1
ATOM 3053 C C . ALA A 1 429 ? 138.375 141.928 109.698 1.00 32.31 429 ALA A C 1
ATOM 3054 O O . ALA A 1 429 ? 137.477 142.691 110.085 1.00 32.31 429 ALA A O 1
ATOM 3056 N N . PHE A 1 430 ? 138.164 140.623 109.504 1.00 34.52 430 PHE A N 1
ATOM 3057 C CA . PHE A 1 430 ? 136.862 140.042 109.809 1.00 34.52 430 PHE A CA 1
ATOM 3058 C C . PHE A 1 430 ? 136.534 140.171 111.287 1.00 34.52 430 PHE A C 1
ATOM 3059 O O . PHE A 1 430 ? 135.416 140.550 111.647 1.00 34.52 430 PHE A O 1
ATOM 3067 N N . VAL A 1 431 ? 137.487 139.835 112.159 1.00 32.07 431 VAL A N 1
ATOM 3068 C CA . VAL A 1 431 ? 137.256 139.964 113.596 1.00 32.07 431 VAL A CA 1
ATOM 3069 C C . VAL A 1 431 ? 136.871 141.394 113.944 1.00 32.07 431 VAL A C 1
ATOM 3070 O O . VAL A 1 431 ? 135.903 141.632 114.677 1.00 32.07 431 VAL A O 1
ATOM 3074 N N . VAL A 1 432 ? 137.603 142.366 113.401 1.00 31.15 432 VAL A N 1
ATOM 3075 C CA . VAL A 1 432 ? 137.346 143.765 113.726 1.00 31.15 432 VAL A CA 1
ATOM 3076 C C . VAL A 1 432 ? 135.938 144.168 113.306 1.00 31.15 432 VAL A C 1
ATOM 3077 O O . VAL A 1 432 ? 135.161 144.682 114.117 1.00 31.15 432 VAL A O 1
ATOM 3081 N N . VAL A 1 433 ? 135.579 143.930 112.042 1.00 30.85 433 VAL A N 1
ATOM 3082 C CA . VAL A 1 433 ? 134.276 144.384 111.556 1.00 30.85 433 VAL A CA 1
ATOM 3083 C C . VAL A 1 433 ? 133.141 143.664 112.278 1.00 30.85 433 VAL A C 1
ATOM 3084 O O . VAL A 1 433 ? 132.144 144.287 112.674 1.00 30.85 433 VAL A O 1
ATOM 3088 N N . TRP A 1 434 ? 133.269 142.348 112.468 1.00 32.03 4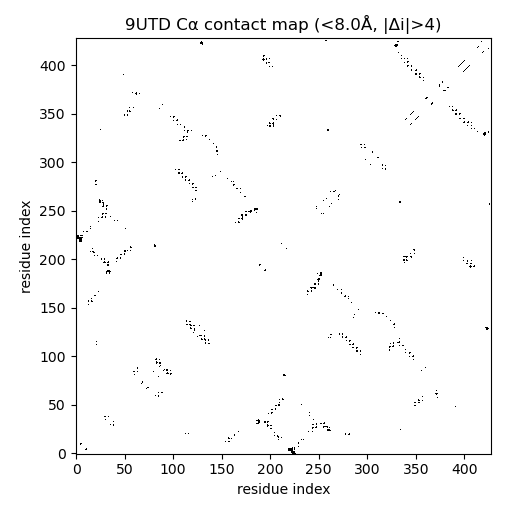34 TRP A N 1
ATOM 3089 C CA . TRP A 1 434 ? 132.212 141.587 113.123 1.00 32.03 434 TRP A CA 1
ATOM 3090 C C . TRP A 1 434 ? 131.988 142.067 114.548 1.00 32.03 434 TRP A C 1
ATOM 3091 O O . TRP A 1 434 ? 130.851 142.337 114.947 1.00 32.03 434 TRP A O 1
ATOM 3102 N N . VAL A 1 435 ? 133.056 142.163 115.344 1.00 29.14 435 VAL A N 1
ATOM 3103 C CA . VAL A 1 435 ? 132.880 142.558 116.738 1.00 29.14 435 VAL A CA 1
ATOM 3104 C C . VAL A 1 435 ? 132.463 144.018 116.827 1.00 29.14 435 VAL A C 1
ATOM 3105 O O . VAL A 1 435 ? 131.828 144.437 117.800 1.00 29.14 435 VAL A O 1
ATOM 3109 N N . LEU A 1 436 ? 132.781 144.814 115.804 1.00 28.72 436 LEU A N 1
ATOM 3110 C CA . LEU A 1 436 ? 132.384 146.215 115.823 1.00 28.72 436 LEU A CA 1
ATOM 3111 C C . LEU A 1 436 ? 130.888 146.371 115.600 1.00 28.72 436 LEU A C 1
ATOM 3112 O O . LEU A 1 436 ? 130.239 147.181 116.268 1.00 28.72 436 LEU A O 1
ATOM 3117 N N . ILE A 1 437 ? 130.318 145.610 114.671 1.00 30.02 437 ILE A N 1
ATOM 3118 C CA . ILE A 1 437 ? 128.893 145.762 114.375 1.00 30.02 437 ILE A CA 1
ATOM 3119 C C . ILE A 1 437 ? 128.030 144.915 115.298 1.00 30.02 437 ILE A C 1
ATOM 3120 O O . ILE A 1 437 ? 127.149 145.435 115.983 1.00 30.02 437 ILE A O 1
ATOM 3125 N N . VAL A 1 438 ? 128.249 143.601 115.337 1.00 31.15 438 VAL A N 1
ATOM 3126 C CA . VAL A 1 438 ? 127.360 142.728 116.100 1.00 31.15 438 VAL A CA 1
ATOM 3127 C C . VAL A 1 438 ? 127.628 142.857 117.594 1.00 31.15 438 VAL A C 1
ATOM 3128 O O . VAL A 1 438 ? 126.708 142.775 118.414 1.00 31.15 438 VAL A O 1
ATOM 3132 N N . GLY A 1 439 ? 128.888 143.066 117.972 1.00 30.26 439 GLY A N 1
ATOM 3133 C CA . GLY A 1 439 ? 129.233 143.075 119.384 1.00 30.26 439 GLY A CA 1
ATOM 3134 C C . GLY A 1 439 ? 129.002 144.415 120.056 1.00 30.26 439 GLY A C 1
ATOM 3135 O O . GLY A 1 439 ? 128.723 144.475 121.255 1.00 30.26 439 GLY A O 1
ATOM 3136 N N . PHE A 1 440 ? 129.125 145.505 119.304 1.00 31.46 440 PHE A N 1
ATOM 3137 C CA . PHE A 1 440 ? 128.974 146.848 119.850 1.00 31.46 440 PHE A CA 1
ATOM 3138 C C . PHE A 1 440 ? 127.707 147.543 119.365 1.00 31.46 440 PHE A C 1
ATOM 3139 O O . PHE A 1 440 ? 127.033 148.211 120.150 1.00 31.46 440 PHE A O 1
ATOM 3147 N N . GLY A 1 441 ? 127.357 147.395 118.087 1.00 30.17 441 GLY A N 1
ATOM 3148 C CA . GLY A 1 441 ? 126.181 148.078 117.578 1.00 30.17 441 GLY A CA 1
ATOM 3149 C C . GLY A 1 441 ? 124.882 147.459 118.057 1.00 30.17 441 GLY A C 1
ATOM 3150 O O . GLY A 1 441 ? 124.139 148.075 118.824 1.00 30.17 441 GLY A O 1
ATOM 3151 N N . PHE A 1 442 ? 124.592 146.235 117.621 1.00 30.79 442 PHE A N 1
ATOM 3152 C CA . PHE A 1 442 ? 123.390 145.522 118.036 1.00 30.79 442 PHE A CA 1
ATOM 3153 C C . PHE A 1 442 ? 123.457 145.096 119.496 1.00 30.79 442 PHE A C 1
ATOM 3154 O O . PHE A 1 442 ? 122.504 145.305 120.253 1.00 30.79 442 PHE A O 1
ATOM 3162 N N . GLY A 1 443 ? 124.569 144.479 119.891 1.00 29.34 443 GLY A N 1
ATOM 3163 C CA . GLY A 1 443 ? 124.746 144.101 121.280 1.00 29.34 443 GLY A CA 1
ATOM 3164 C C . GLY A 1 443 ? 124.599 145.269 122.231 1.00 29.34 443 GLY A C 1
ATOM 3165 O O . GLY A 1 443 ? 123.995 145.140 123.295 1.00 29.34 443 GLY A O 1
ATOM 3166 N N . GLY A 1 444 ? 125.117 146.436 121.847 1.00 28.33 444 GLY A N 1
ATOM 3167 C CA . GLY A 1 444 ? 125.027 147.592 122.722 1.00 28.33 444 GLY A CA 1
ATOM 3168 C C . GLY A 1 444 ? 123.603 148.078 122.902 1.00 28.33 444 GLY A C 1
ATOM 3169 O O . GLY A 1 444 ? 123.137 148.267 124.029 1.00 28.33 444 GLY A O 1
ATOM 3170 N N . TRP A 1 445 ? 122.894 148.292 121.792 1.00 27.50 445 TRP A N 1
ATOM 3171 C CA . TRP A 1 445 ? 121.506 148.740 121.859 1.00 27.50 445 TRP A CA 1
ATOM 3172 C C . TRP A 1 445 ? 120.655 147.761 122.658 1.00 27.50 445 TRP A C 1
ATOM 3173 O O . TRP A 1 445 ? 119.921 148.155 123.573 1.00 27.50 445 TRP A O 1
ATOM 3184 N N . ALA A 1 446 ? 120.774 146.469 122.348 1.00 26.64 446 ALA A N 1
ATOM 3185 C CA . ALA A 1 446 ? 119.985 145.453 123.032 1.00 26.64 446 ALA A CA 1
ATOM 3186 C C . ALA A 1 446 ? 120.289 145.419 124.523 1.00 26.64 446 ALA A C 1
ATOM 3187 O O . ALA A 1 446 ? 119.378 145.460 125.359 1.00 26.64 446 ALA A O 1
ATOM 3189 N N . SER A 1 447 ? 121.571 145.335 124.878 1.00 28.00 447 SER A N 1
ATOM 3190 C CA . SER A 1 447 ? 121.940 145.155 126.272 1.00 28.00 447 SER A CA 1
ATOM 3191 C C . SER A 1 447 ? 121.599 146.380 127.105 1.00 28.00 447 SER A C 1
ATOM 3192 O O . SER A 1 447 ? 121.189 146.250 128.262 1.00 28.00 447 SER A O 1
ATOM 3195 N N . VAL A 1 448 ? 121.737 147.581 126.540 1.00 28.00 448 VAL A N 1
ATOM 3196 C CA . VAL A 1 448 ? 121.403 148.778 127.304 1.00 28.00 448 VAL A CA 1
ATOM 3197 C C . VAL A 1 448 ? 119.892 148.924 127.449 1.00 28.00 448 VAL A C 1
ATOM 3198 O O . VAL A 1 448 ? 119.398 149.360 128.495 1.00 28.00 448 VAL A O 1
ATOM 3202 N N . THR A 1 449 ? 119.126 148.542 126.421 1.00 29.09 449 THR A N 1
ATOM 3203 C CA . THR A 1 449 ? 117.673 148.544 126.565 1.00 29.09 449 THR A CA 1
ATOM 3204 C C . THR A 1 449 ? 117.228 147.576 127.654 1.00 29.09 449 THR A C 1
ATOM 3205 O O . THR A 1 449 ? 116.340 147.892 128.453 1.00 29.09 449 THR A O 1
ATOM 3209 N N . ASN A 1 450 ? 117.848 146.398 127.713 1.00 30.46 450 ASN A N 1
ATOM 3210 C CA . ASN A 1 450 ? 117.506 145.431 128.752 1.00 30.46 450 ASN A CA 1
ATOM 3211 C C . ASN A 1 450 ? 117.897 145.941 130.136 1.00 30.46 450 ASN A C 1
ATOM 3212 O O . ASN A 1 450 ? 117.141 145.788 131.108 1.00 30.46 450 ASN A O 1
ATOM 3217 N N . PHE A 1 451 ? 119.076 146.553 130.246 1.00 31.83 451 PHE A N 1
ATOM 3218 C CA . PHE A 1 451 ? 119.525 147.077 131.530 1.00 31.83 451 PHE A CA 1
ATOM 3219 C C . PHE A 1 451 ? 118.617 148.196 132.021 1.00 31.83 451 PHE A C 1
ATOM 3220 O O . PHE A 1 451 ? 118.420 148.354 133.229 1.00 31.83 451 PHE A O 1
ATOM 3228 N N . VAL A 1 452 ? 118.066 148.997 131.106 1.00 32.77 452 VAL A N 1
ATOM 3229 C CA . VAL A 1 452 ? 117.136 150.041 131.532 1.00 32.77 452 VAL A CA 1
ATOM 3230 C C . VAL A 1 452 ? 115.776 149.446 131.869 1.00 32.77 452 VAL A C 1
ATOM 3231 O O . VAL A 1 452 ? 115.062 149.959 132.739 1.00 32.77 452 VAL A O 1
ATOM 3235 N N . ARG A 1 453 ? 115.393 148.358 131.199 1.00 35.08 453 ARG A N 1
ATOM 3236 C CA . ARG A 1 453 ? 114.161 147.664 131.560 1.00 35.08 453 ARG A CA 1
ATOM 3237 C C . ARG A 1 453 ? 114.217 147.154 132.989 1.00 35.08 453 ARG A C 1
ATOM 3238 O O . ARG A 1 453 ? 113.228 147.235 133.728 1.00 35.08 453 ARG A O 1
ATOM 3246 N N . GLN A 1 454 ? 115.367 146.611 133.392 1.00 33.74 454 GLN A N 1
ATOM 3247 C CA . GLN A 1 454 ? 115.489 146.087 134.751 1.00 33.74 454 GLN A CA 1
ATOM 3248 C C . GLN A 1 454 ? 115.294 147.186 135.790 1.00 33.74 454 GLN A C 1
ATOM 3249 O O . GLN A 1 454 ? 114.694 146.953 136.845 1.00 33.74 454 GLN A O 1
ATOM 3255 N N . VAL A 1 455 ? 115.781 148.394 135.501 1.00 34.83 455 VAL A N 1
ATOM 3256 C CA . VAL A 1 455 ? 115.632 149.511 136.429 1.00 34.83 455 VAL A CA 1
ATOM 3257 C C . VAL A 1 455 ? 114.201 150.028 136.426 1.00 34.83 455 VAL A C 1
ATOM 3258 O O . VAL A 1 455 ? 113.659 150.400 137.471 1.00 34.83 455 VAL A O 1
ATOM 3262 N N . ASP A 1 456 ? 113.571 150.078 135.253 1.00 38.48 456 ASP A N 1
ATOM 3263 C CA . ASP A 1 456 ? 112.162 150.450 135.189 1.00 38.48 456 ASP A CA 1
ATOM 3264 C C . ASP A 1 456 ? 111.311 149.503 136.024 1.00 38.48 456 ASP A C 1
ATOM 3265 O O . ASP A 1 456 ? 110.315 149.914 136.628 1.00 38.48 456 ASP A O 1
ATOM 3270 N N . THR A 1 457 ? 111.691 148.225 136.067 1.00 39.00 457 THR A N 1
ATOM 3271 C CA . THR A 1 457 ? 110.874 147.236 136.764 1.00 39.00 457 THR A CA 1
ATOM 3272 C C . THR A 1 457 ? 111.140 147.234 138.266 1.00 39.00 457 THR A C 1
ATOM 3273 O O . THR A 1 457 ? 110.207 147.359 139.067 1.00 39.00 457 THR A O 1
ATOM 3277 N N . PHE A 1 458 ? 112.403 147.084 138.674 1.00 38.04 458 PHE A N 1
ATOM 3278 C CA . PHE A 1 458 ? 112.731 146.849 140.076 1.00 38.04 458 PHE A CA 1
ATOM 3279 C C . PHE A 1 458 ? 113.081 148.108 140.858 1.00 38.04 458 PHE A C 1
ATOM 3280 O O . PHE A 1 458 ? 113.057 148.073 142.089 1.00 38.04 458 PHE A O 1
ATOM 3288 N N . GLY A 1 459 ? 113.403 149.205 140.194 1.00 38.73 459 GLY A N 1
ATOM 3289 C CA . GLY A 1 459 ? 113.775 150.413 140.898 1.00 38.73 459 GLY A CA 1
ATOM 3290 C C . GLY A 1 459 ? 115.242 150.431 141.275 1.00 38.73 459 GLY A C 1
ATOM 3291 O O . GLY A 1 459 ? 116.013 149.525 140.963 1.00 38.73 459 GLY A O 1
ATOM 3292 N N . LEU A 1 460 ? 115.629 151.497 141.961 1.00 38.95 460 LEU A N 1
ATOM 3293 C CA . LEU A 1 460 ? 117.002 151.672 142.405 1.00 38.95 460 LEU A CA 1
ATOM 3294 C C . LEU A 1 460 ? 117.142 151.233 143.855 1.00 38.95 460 LEU A C 1
ATOM 3295 O O . LEU A 1 460 ? 116.202 151.344 144.647 1.00 38.95 460 LEU A O 1
ATOM 3300 N N . PHE A 1 461 ? 118.330 150.736 144.196 1.00 36.38 461 PHE A N 1
ATOM 3301 C CA . PHE A 1 461 ? 118.601 150.158 145.511 1.00 36.38 461 PHE A CA 1
ATOM 3302 C C . PHE A 1 461 ? 117.613 149.036 145.819 1.00 36.38 461 PHE A C 1
ATOM 3303 O O . PHE A 1 461 ? 117.013 148.982 146.892 1.00 36.38 461 PHE A O 1
ATOM 3311 N N . ALA A 1 462 ? 117.444 148.135 144.852 1.00 37.16 462 ALA A N 1
ATOM 3312 C CA . ALA A 1 462 ? 116.483 147.050 144.988 1.00 37.16 462 ALA A CA 1
ATOM 3313 C C . ALA A 1 462 ? 116.810 146.191 146.200 1.00 37.16 462 ALA A C 1
ATOM 3314 O O . ALA A 1 462 ? 117.974 145.986 146.549 1.00 37.16 462 ALA A O 1
ATOM 3316 N N . LYS A 1 463 ? 115.761 145.678 146.842 1.00 39.00 463 LYS A N 1
ATOM 3317 C CA . LYS A 1 463 ? 115.902 144.962 148.105 1.00 39.00 463 LYS A CA 1
ATOM 3318 C C . LYS A 1 463 ? 116.248 143.492 147.883 1.00 39.00 463 LYS A C 1
ATOM 3319 O O . LYS A 1 463 ? 117.209 142.983 148.465 1.00 39.00 463 LYS A O 1
ATOM 3325 N N . CYS A 1 464 ? 115.475 142.798 147.051 1.00 40.80 464 CYS A N 1
ATOM 3326 C CA . CYS A 1 464 ? 115.778 141.428 146.649 1.00 40.80 464 CYS A CA 1
ATOM 3327 C C . CYS A 1 464 ? 115.476 141.307 145.163 1.00 40.80 464 CYS A C 1
ATOM 3328 O O . CYS A 1 464 ? 114.317 141.411 144.754 1.00 40.80 464 CYS A O 1
ATOM 3331 N N . TYR A 1 465 ? 116.517 141.108 144.361 1.00 35.61 465 TYR A N 1
ATOM 3332 C CA . TYR A 1 465 ? 116.369 140.964 142.920 1.00 35.61 465 TYR A CA 1
ATOM 3333 C C . TYR A 1 465 ? 116.039 139.514 142.595 1.00 35.61 465 TYR A C 1
ATOM 3334 O O . TYR A 1 465 ? 116.856 138.621 142.835 1.00 35.61 465 TYR A O 1
ATOM 3343 N N . GLN A 1 466 ? 114.837 139.282 142.068 1.00 38.59 466 GLN A N 1
ATOM 3344 C CA . GLN A 1 466 ? 114.374 137.958 141.648 1.00 38.59 466 GLN A CA 1
ATOM 3345 C C . GLN A 1 466 ? 114.230 137.002 142.835 1.00 38.59 466 GLN A C 1
ATOM 3346 O O . GLN A 1 466 ? 114.745 135.884 142.835 1.00 38.59 466 GLN A O 1
ATOM 3352 N N . CYS A 1 467 ? 113.499 137.455 143.847 1.00 46.81 467 CYS A N 1
ATOM 3353 C CA . CYS A 1 467 ? 113.143 136.622 144.986 1.00 46.81 467 CYS A CA 1
ATOM 3354 C C . CYS A 1 467 ? 111.625 136.573 145.102 1.00 46.81 467 CYS A C 1
ATOM 3355 O O . CYS A 1 467 ? 110.936 137.573 144.887 1.00 46.81 467 CYS A O 1
ATOM 3358 N N . LYS A 1 468 ? 111.111 135.394 145.437 1.00 57.57 468 LYS A N 1
ATOM 3359 C CA . LYS A 1 468 ? 109.669 135.147 145.456 1.00 57.57 468 LYS A CA 1
ATOM 3360 C C . LYS A 1 468 ? 108.922 136.112 146.369 1.00 57.57 468 LYS A C 1
ATOM 3361 O O . LYS A 1 468 ? 107.821 136.557 146.045 1.00 57.57 468 LYS A O 1
#